Protein AF-A0A8T0F788-F1 (afdb_monomer)

Radius of gyration: 128.34 Å; Cα contacts (8 Å, |Δi|>4): 6; chains: 1; bounding box: 224×83×345 Å

Structure (mmCIF, N/CA/C/O backbone):
data_AF-A0A8T0F788-F1
#
_entry.id   AF-A0A8T0F788-F1
#
loop_
_atom_site.group_PDB
_atom_site.id
_atom_site.type_symbol
_atom_site.label_atom_id
_atom_site.label_alt_id
_atom_site.label_comp_id
_atom_site.label_asym_id
_atom_site.label_entity_id
_atom_site.label_seq_id
_atom_site.pdbx_PDB_ins_code
_atom_site.Cartn_x
_atom_site.Cartn_y
_atom_site.Cartn_z
_atom_site.occupancy
_atom_site.B_iso_or_equiv
_atom_site.auth_seq_id
_atom_site.auth_comp_id
_atom_site.auth_asym_id
_atom_site.auth_atom_id
_atom_site.pdbx_PDB_model_num
ATOM 1 N N . MET A 1 1 ? -47.401 -33.635 108.630 1.00 42.72 1 MET A N 1
ATOM 2 C CA . MET A 1 1 ? -46.788 -32.942 109.783 1.00 42.72 1 MET A CA 1
ATOM 3 C C . MET A 1 1 ? -47.812 -31.931 110.278 1.00 42.72 1 MET A C 1
ATOM 5 O O . MET A 1 1 ? -47.914 -30.860 109.706 1.00 42.72 1 MET A O 1
ATOM 9 N N . ASP A 1 2 ? -48.748 -32.260 111.167 1.00 36.56 2 ASP A N 1
ATOM 10 C CA . ASP A 1 2 ? -48.674 -33.108 112.374 1.00 36.56 2 ASP A CA 1
ATOM 11 C C . ASP A 1 2 ? -47.688 -32.545 113.410 1.00 36.56 2 ASP A C 1
ATOM 13 O O . ASP A 1 2 ? -46.562 -32.213 113.065 1.00 36.56 2 ASP A O 1
ATOM 17 N N . SER A 1 3 ? -48.042 -32.432 114.694 1.00 38.84 3 SER A N 1
ATOM 18 C CA . SER A 1 3 ? -49.010 -33.282 115.409 1.00 38.84 3 SER A CA 1
ATOM 19 C C . SER A 1 3 ? -49.967 -32.525 116.334 1.00 38.84 3 SER A C 1
ATOM 21 O O . SER A 1 3 ? -49.563 -31.645 117.089 1.00 38.84 3 SER A O 1
ATOM 23 N N . LYS A 1 4 ? -51.224 -32.984 116.397 1.00 41.72 4 LYS A N 1
ATOM 24 C CA . LYS A 1 4 ? -52.113 -32.717 117.542 1.00 41.72 4 LYS A CA 1
ATOM 25 C C . LYS A 1 4 ? -51.567 -33.441 118.783 1.00 41.72 4 LYS A C 1
ATOM 27 O O . LYS A 1 4 ? -51.295 -34.637 118.711 1.00 41.72 4 LYS A O 1
ATOM 32 N N . LYS A 1 5 ? -51.529 -32.779 119.943 1.00 39.94 5 LYS A N 1
ATOM 33 C CA . LYS A 1 5 ? -51.585 -33.454 121.256 1.00 39.94 5 LYS A CA 1
ATOM 34 C C . LYS A 1 5 ? -52.860 -33.036 121.985 1.00 39.94 5 LYS A C 1
ATOM 36 O O . LYS A 1 5 ? -53.335 -31.916 121.832 1.00 39.94 5 LYS A O 1
ATOM 41 N N . LYS A 1 6 ? -53.469 -33.989 122.689 1.00 36.31 6 LYS A N 1
ATOM 42 C CA . LYS A 1 6 ? -54.857 -33.942 123.168 1.00 36.31 6 LYS A CA 1
ATOM 43 C C . LYS A 1 6 ? -54.901 -34.500 124.594 1.00 36.31 6 LYS A C 1
ATOM 45 O O .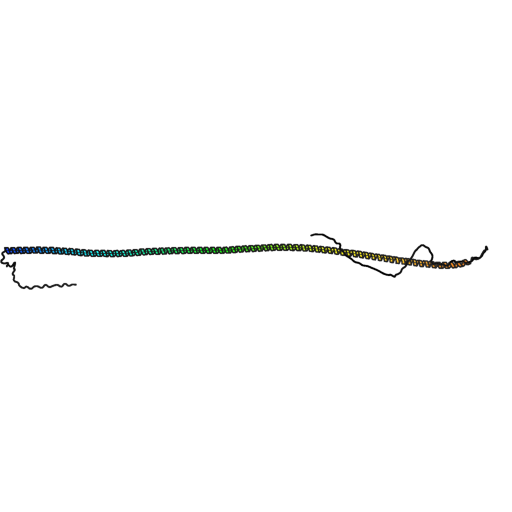 LYS A 1 6 ? -54.160 -35.437 124.869 1.00 36.31 6 LYS A O 1
ATOM 50 N N . GLN A 1 7 ? -55.845 -34.013 125.409 1.00 31.70 7 GLN A N 1
ATOM 51 C CA . GLN A 1 7 ? -56.220 -34.559 126.732 1.00 31.70 7 GLN A CA 1
ATOM 52 C C . GLN A 1 7 ? -55.155 -34.430 127.857 1.00 31.70 7 GLN A C 1
ATOM 54 O O . GLN A 1 7 ? -53.997 -34.141 127.562 1.00 31.70 7 GLN A O 1
ATOM 59 N N . PRO A 1 8 ? -55.519 -34.640 129.148 1.00 40.44 8 PRO A N 1
ATOM 60 C CA . PRO A 1 8 ? -56.847 -34.968 129.691 1.00 40.44 8 PRO A CA 1
ATOM 61 C C . PRO A 1 8 ? -57.422 -33.951 130.697 1.00 40.44 8 PRO A C 1
ATOM 63 O O . PRO A 1 8 ? -56.702 -33.248 131.402 1.00 40.44 8 PRO A O 1
ATOM 66 N N . ALA A 1 9 ? -58.750 -33.956 130.841 1.00 38.97 9 ALA A N 1
ATOM 67 C CA . ALA A 1 9 ? -59.428 -33.297 131.955 1.00 38.97 9 ALA A CA 1
ATOM 68 C C . ALA A 1 9 ? -59.235 -34.096 133.261 1.00 38.97 9 ALA A C 1
ATOM 70 O O . ALA A 1 9 ? -59.420 -35.315 133.278 1.00 38.97 9 ALA A O 1
ATOM 71 N N . LYS A 1 10 ? -58.917 -33.417 134.372 1.00 35.69 10 LYS A N 1
ATOM 72 C CA . LYS A 1 10 ? -58.905 -34.017 135.718 1.00 35.69 10 LYS A CA 1
ATOM 73 C C . LYS A 1 10 ? -60.220 -33.731 136.444 1.00 35.69 10 LYS A C 1
ATOM 75 O O . LYS A 1 10 ? -60.640 -32.584 136.551 1.00 35.69 10 LYS A O 1
ATOM 80 N N . LYS A 1 11 ? -60.848 -34.782 136.980 1.00 32.03 11 LYS A N 1
ATOM 81 C CA . LYS A 1 11 ? -62.036 -34.681 137.842 1.00 32.03 11 LYS A CA 1
ATOM 82 C C . LYS A 1 11 ? -61.656 -34.003 139.165 1.00 32.03 11 LYS A C 1
ATOM 84 O O . LYS A 1 11 ? -60.719 -34.454 139.820 1.00 32.03 11 LYS A O 1
ATOM 89 N N . MET A 1 12 ? -62.399 -32.979 139.587 1.00 33.56 12 MET A N 1
ATOM 90 C CA . MET A 1 12 ? -62.291 -32.456 140.954 1.00 33.56 12 MET A CA 1
ATOM 91 C C . MET A 1 12 ? -62.972 -33.408 141.945 1.00 33.56 12 MET A C 1
ATOM 93 O O . MET A 1 12 ? -64.060 -33.922 141.685 1.00 33.56 12 MET A O 1
ATOM 97 N N . GLY A 1 13 ? -62.326 -33.649 143.087 1.00 34.75 13 GLY A N 1
ATOM 98 C CA . GLY A 1 13 ? -62.898 -34.434 144.180 1.00 34.75 13 GLY A CA 1
ATOM 99 C C . GLY A 1 13 ? -63.884 -33.612 145.010 1.00 34.75 13 GLY A C 1
ATOM 100 O O . GLY A 1 13 ? -63.637 -32.440 145.290 1.00 34.75 13 GLY A O 1
ATOM 101 N N . LYS A 1 14 ? -64.985 -34.234 145.448 1.00 34.41 14 LYS A N 1
ATOM 102 C CA . LYS A 1 14 ? -65.925 -33.618 146.394 1.00 34.41 14 LYS A CA 1
ATOM 103 C C . LYS A 1 14 ? -65.222 -33.343 147.732 1.00 34.41 14 LYS A C 1
ATOM 105 O O . LYS A 1 14 ? -64.762 -34.281 148.379 1.00 34.41 14 LYS A O 1
ATOM 110 N N . 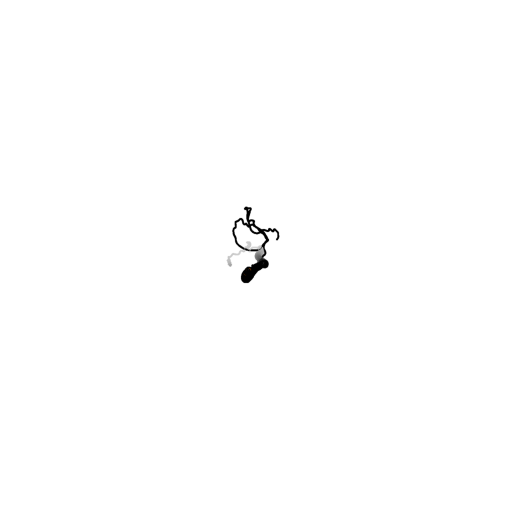LYS A 1 15 ? -65.239 -32.092 148.193 1.00 36.00 15 LYS A N 1
ATOM 111 C CA . LYS A 1 15 ? -65.207 -31.758 149.626 1.00 36.00 15 LYS A CA 1
ATOM 112 C C . LYS A 1 15 ? -66.533 -31.101 149.995 1.00 36.00 15 LYS A C 1
ATOM 114 O O . LYS A 1 15 ? -67.113 -30.382 149.189 1.00 36.00 15 LYS A O 1
ATOM 119 N N . GLN A 1 16 ? -67.040 -31.425 151.178 1.00 38.53 16 GLN A N 1
ATOM 120 C CA . GLN A 1 16 ? -68.354 -30.982 151.633 1.00 38.53 16 GLN A CA 1
ATOM 121 C C . GLN A 1 16 ? -68.307 -29.507 152.042 1.00 38.53 16 GLN A C 1
ATOM 123 O O . GLN A 1 16 ? -67.478 -29.125 152.864 1.00 38.53 16 GLN A O 1
ATOM 128 N N . PHE A 1 17 ? -69.249 -28.716 151.536 1.00 31.14 17 PHE A N 1
ATOM 129 C CA . PHE A 1 17 ? -69.695 -27.482 152.176 1.00 31.14 17 PHE A CA 1
ATOM 130 C C . PHE A 1 17 ? -71.167 -27.659 152.554 1.00 31.14 17 PHE A C 1
ATOM 132 O O . PHE A 1 17 ? -71.929 -28.268 151.803 1.00 31.14 17 PHE A O 1
ATOM 139 N N . LYS A 1 18 ? -71.555 -27.186 153.742 1.00 35.34 18 LYS A N 1
ATOM 140 C CA . LYS A 1 18 ? -72.961 -27.174 154.171 1.00 35.34 18 LYS A CA 1
ATOM 141 C C . LYS A 1 18 ? -73.648 -25.946 153.568 1.00 35.34 18 LYS A C 1
ATOM 143 O O . LYS A 1 18 ? -73.041 -24.880 153.517 1.00 35.34 18 LYS A O 1
ATOM 148 N N . ASN A 1 19 ? -74.890 -26.109 153.117 1.00 38.75 19 ASN A N 1
ATOM 149 C CA . ASN A 1 19 ? -75.666 -25.039 152.490 1.00 38.75 19 ASN A CA 1
ATOM 150 C C . ASN A 1 19 ? -75.908 -23.869 153.450 1.00 38.75 19 ASN A C 1
ATOM 152 O O . ASN A 1 19 ? -76.435 -24.092 154.535 1.00 38.75 19 ASN A O 1
ATOM 156 N N . TYR A 1 20 ? -75.680 -22.648 152.965 1.00 34.44 20 TYR A N 1
ATOM 157 C CA . TYR A 1 20 ? -76.459 -21.465 153.336 1.00 34.44 20 TYR A CA 1
ATOM 158 C C . TYR A 1 20 ? -76.654 -20.613 152.078 1.00 34.44 20 TYR A C 1
ATOM 160 O O . TYR A 1 20 ? -75.728 -19.942 151.626 1.00 34.44 20 TYR A O 1
ATOM 168 N N . THR A 1 21 ? -77.845 -20.674 151.480 1.00 40.53 21 THR A N 1
ATOM 169 C CA . THR A 1 21 ? -78.196 -19.853 150.312 1.00 40.53 21 THR A CA 1
ATOM 170 C C . THR A 1 21 ? -78.549 -18.446 150.787 1.00 40.53 21 THR A C 1
ATOM 172 O O . THR A 1 21 ? -79.708 -18.149 151.064 1.00 40.53 21 THR A O 1
ATOM 175 N N . LEU A 1 22 ? -77.534 -17.597 150.941 1.00 39.88 22 LEU A N 1
ATOM 176 C CA . LEU A 1 22 ? -77.705 -16.194 151.313 1.00 39.88 22 LEU A CA 1
ATOM 177 C C . LEU A 1 22 ? -78.134 -15.382 150.087 1.00 39.88 22 LEU A C 1
ATOM 179 O O . LEU A 1 22 ? -77.341 -15.183 149.169 1.00 39.88 22 LEU A O 1
ATOM 183 N N . LEU A 1 23 ? -79.376 -14.896 150.094 1.00 44.78 23 LEU A N 1
ATOM 184 C CA . LEU A 1 23 ? -79.902 -13.961 149.101 1.00 44.78 23 LEU A CA 1
ATOM 185 C C . LEU A 1 23 ? -80.025 -12.587 149.775 1.00 44.78 23 LEU A C 1
ATOM 187 O O . LEU A 1 23 ? -80.725 -12.457 150.774 1.00 44.78 23 LEU A O 1
ATOM 191 N N . ASN A 1 24 ? -79.272 -11.592 149.297 1.00 49.47 24 ASN A N 1
ATOM 192 C CA . ASN A 1 24 ? -79.175 -10.245 149.889 1.00 49.47 24 ASN A CA 1
ATOM 193 C C . ASN A 1 24 ? -78.969 -10.201 151.424 1.00 49.47 24 ASN A C 1
ATOM 195 O O . ASN A 1 24 ? -79.393 -9.266 152.096 1.00 49.47 24 ASN A O 1
ATOM 199 N N . GLY A 1 25 ? -78.280 -11.202 151.986 1.00 52.22 25 GLY A N 1
ATOM 200 C CA . GLY A 1 25 ? -77.885 -11.234 153.400 1.00 52.22 25 GLY A CA 1
ATOM 201 C C . GLY A 1 25 ? -78.971 -11.655 154.400 1.00 52.22 25 GLY A C 1
ATOM 202 O O . GLY A 1 25 ? -78.683 -11.684 155.594 1.00 52.22 25 GLY A O 1
ATOM 203 N N . VAL A 1 26 ? -80.174 -12.025 153.947 1.00 52.00 26 VAL A N 1
ATOM 204 C CA . VAL A 1 26 ? -81.301 -12.437 154.808 1.00 52.00 26 VAL A CA 1
ATOM 205 C C . VAL A 1 26 ? -81.655 -13.913 154.543 1.00 52.00 26 VAL A C 1
ATOM 207 O O . VAL A 1 26 ? -81.633 -14.345 153.386 1.00 52.00 26 VAL A O 1
ATOM 210 N N . PRO A 1 27 ? -81.953 -14.734 155.572 1.00 46.09 27 PRO A N 1
ATOM 211 C CA . PRO A 1 27 ? -82.424 -16.101 155.365 1.00 46.09 27 PRO A CA 1
ATOM 212 C C . PRO A 1 27 ? -83.831 -16.128 154.747 1.00 46.09 27 PRO A C 1
ATOM 214 O O . PRO A 1 27 ? -84.732 -15.397 155.149 1.00 46.09 27 PRO A O 1
ATOM 217 N N . ILE A 1 28 ? -84.028 -17.031 153.784 1.00 51.12 28 ILE A N 1
ATOM 218 C CA . ILE A 1 28 ? -85.252 -17.158 152.966 1.00 51.12 28 ILE A CA 1
ATOM 219 C C . ILE A 1 28 ? -86.514 -17.508 153.793 1.00 51.12 28 ILE A C 1
ATOM 221 O O . ILE A 1 28 ? -87.628 -17.363 153.302 1.00 51.12 28 ILE A O 1
ATOM 225 N N . THR A 1 29 ? -86.362 -17.949 155.044 1.00 51.59 29 THR A N 1
ATOM 226 C CA . THR A 1 29 ? -87.452 -18.407 155.924 1.00 51.59 29 THR A CA 1
ATOM 227 C C . THR A 1 29 ? -88.337 -17.304 156.501 1.00 51.59 29 THR A C 1
ATOM 229 O O . THR A 1 29 ? -89.481 -17.594 156.839 1.00 51.59 29 THR A O 1
ATOM 232 N N . ASP A 1 30 ? -87.841 -16.068 156.600 1.00 50.84 30 ASP A N 1
ATOM 233 C CA . ASP A 1 30 ? -88.473 -15.004 157.403 1.00 50.84 30 ASP A CA 1
ATOM 234 C C . ASP A 1 30 ? -88.851 -13.756 156.576 1.00 50.84 30 ASP A C 1
ATOM 236 O O . ASP A 1 30 ? -89.274 -12.731 157.112 1.00 50.84 30 ASP A O 1
ATOM 240 N N . MET A 1 31 ? -88.724 -13.842 155.249 1.00 46.97 31 MET A N 1
ATOM 241 C CA . MET A 1 31 ? -89.121 -12.794 154.304 1.00 46.97 31 MET A CA 1
ATOM 242 C C . MET A 1 31 ? -90.644 -12.820 154.067 1.00 46.97 31 MET A C 1
ATOM 244 O O . MET A 1 31 ? -91.169 -13.857 153.648 1.00 46.97 31 MET A O 1
ATOM 248 N N . PRO A 1 32 ? -91.382 -11.706 154.248 1.00 59.56 32 PRO A N 1
ATOM 249 C CA . PRO A 1 32 ? -92.797 -11.655 153.900 1.00 59.56 32 PRO A CA 1
ATOM 250 C C . PRO A 1 32 ? -92.984 -11.820 152.385 1.00 59.56 32 PRO A C 1
ATOM 252 O O . PRO A 1 32 ? -92.194 -11.311 151.586 1.00 59.56 32 PRO A O 1
ATOM 255 N N . LYS A 1 33 ? -94.061 -12.514 151.994 1.00 62.62 33 LYS A N 1
ATOM 256 C CA . LYS A 1 33 ? -94.345 -12.942 150.610 1.00 62.62 33 LYS A CA 1
ATOM 257 C C . LYS A 1 33 ? -94.148 -11.828 149.573 1.00 62.62 33 LYS A C 1
ATOM 259 O O . LYS A 1 33 ? -93.489 -12.050 148.567 1.00 62.62 33 LYS A O 1
ATOM 264 N N . GLU A 1 34 ? -94.626 -10.625 149.871 1.00 62.38 34 GLU A N 1
ATOM 265 C CA . GLU A 1 34 ? -94.539 -9.439 149.010 1.00 62.38 34 GLU A CA 1
ATOM 266 C C . GLU A 1 34 ? -93.097 -8.934 148.785 1.00 62.38 34 GLU A C 1
ATOM 268 O O . GLU A 1 34 ? -92.764 -8.474 147.695 1.00 62.38 34 GLU A O 1
ATOM 273 N N . GLN A 1 35 ? -92.197 -9.060 149.768 1.00 64.19 35 GLN A N 1
ATOM 274 C CA . GLN A 1 35 ? -90.775 -8.727 149.586 1.00 64.19 35 GLN A CA 1
ATOM 275 C C . GLN A 1 35 ? -90.040 -9.811 148.790 1.00 64.19 35 GLN A C 1
ATOM 277 O O . GLN A 1 35 ? -89.158 -9.499 147.989 1.00 64.19 35 GLN A O 1
ATOM 282 N N . LEU A 1 36 ? -90.438 -11.077 148.958 1.00 64.69 36 LEU A N 1
ATOM 283 C CA . LEU A 1 36 ? -89.939 -12.180 148.138 1.00 64.69 36 LEU A CA 1
ATOM 284 C C . LEU A 1 36 ? -90.400 -12.041 146.675 1.00 64.69 36 LEU A C 1
ATOM 286 O O . LEU A 1 36 ? -89.609 -12.250 145.761 1.00 64.69 36 LEU A O 1
ATOM 290 N N . GLU A 1 37 ? -91.649 -11.620 146.455 1.00 72.25 37 GLU A N 1
ATOM 291 C CA . GLU A 1 37 ? -92.226 -11.341 145.134 1.00 72.25 37 GLU A CA 1
ATOM 292 C C . GLU A 1 37 ? -91.569 -10.129 144.461 1.00 72.25 37 GLU A C 1
ATOM 294 O O . GLU A 1 37 ? -91.222 -10.213 143.286 1.00 72.25 37 GLU A O 1
ATOM 299 N N . ASN A 1 38 ? -91.292 -9.045 145.194 1.00 75.38 38 ASN A N 1
ATOM 300 C CA . ASN A 1 38 ? -90.545 -7.904 144.653 1.00 75.38 38 ASN A CA 1
ATOM 301 C C . ASN A 1 38 ? -89.093 -8.264 144.288 1.00 75.38 38 ASN A C 1
ATOM 303 O O . ASN A 1 38 ? -88.616 -7.857 143.228 1.00 75.38 38 ASN A O 1
ATOM 307 N N . HIS A 1 39 ? -88.390 -9.067 145.098 1.00 69.81 39 HIS A N 1
ATOM 308 C CA . HIS A 1 39 ? -87.059 -9.555 144.716 1.00 69.81 39 HIS A CA 1
ATOM 309 C C . HIS A 1 39 ? -87.099 -10.558 143.558 1.00 69.81 39 HIS A C 1
ATOM 311 O O . HIS A 1 39 ? -86.207 -10.529 142.714 1.00 69.81 39 HIS A O 1
ATOM 317 N N . PHE A 1 40 ? -88.135 -11.394 143.458 1.00 77.00 40 PHE A N 1
ATOM 318 C CA . PHE A 1 40 ? -88.359 -12.231 142.279 1.00 77.00 40 PHE A CA 1
ATOM 319 C C . PHE A 1 40 ? -88.577 -11.374 141.022 1.00 77.00 40 PHE A C 1
ATOM 321 O O . PHE A 1 40 ? -87.962 -11.647 139.995 1.00 77.00 40 PHE A O 1
ATOM 328 N N . LEU A 1 41 ? -89.363 -10.295 141.115 1.00 81.56 41 LEU A N 1
ATOM 329 C CA . LEU A 1 41 ? -89.599 -9.362 140.009 1.00 81.56 41 LEU A CA 1
ATOM 330 C C . LEU A 1 41 ? -88.309 -8.649 139.571 1.00 81.56 41 LEU A C 1
ATOM 332 O O . LEU A 1 41 ? -88.034 -8.562 138.378 1.00 81.56 41 LEU A O 1
ATOM 336 N N . GLN A 1 42 ? -87.490 -8.190 140.523 1.00 79.56 42 GLN A N 1
ATOM 337 C CA . GLN A 1 42 ? -86.182 -7.586 140.244 1.00 79.56 42 GLN A CA 1
ATOM 338 C C . GLN A 1 42 ? -85.215 -8.585 139.599 1.00 79.56 42 GLN A C 1
ATOM 340 O O . GLN A 1 42 ? -84.557 -8.251 138.619 1.00 79.56 42 GLN A O 1
ATOM 345 N N . LEU A 1 43 ? -85.145 -9.821 140.102 1.00 80.12 43 LEU A N 1
ATOM 346 C CA . LEU A 1 43 ? -84.326 -10.875 139.497 1.00 80.12 43 LEU A CA 1
ATOM 347 C C . LEU A 1 43 ? -84.821 -11.239 138.092 1.00 80.12 43 LEU A C 1
ATOM 349 O O . LEU A 1 43 ? -84.003 -11.459 137.205 1.00 80.12 43 LEU A O 1
ATOM 353 N N . GLN A 1 44 ? -86.135 -11.245 137.857 1.00 83.25 44 GLN A N 1
ATOM 354 C CA . GLN A 1 44 ? -86.711 -11.448 136.530 1.00 83.25 44 GLN A CA 1
ATOM 355 C C . GLN A 1 44 ? -86.363 -10.288 135.582 1.00 83.25 44 GLN A C 1
ATOM 357 O O . GLN A 1 44 ? -85.948 -10.539 134.455 1.00 83.25 44 GLN A O 1
ATOM 362 N N . GLN A 1 45 ? -86.452 -9.036 136.041 1.00 84.06 45 GLN A N 1
ATOM 363 C CA . GLN A 1 45 ? -86.035 -7.856 135.273 1.00 84.06 45 GLN A CA 1
ATOM 364 C C . GLN A 1 45 ? -84.539 -7.882 134.940 1.00 84.06 45 GLN A C 1
ATOM 366 O O . GLN A 1 45 ? -84.178 -7.621 133.799 1.00 84.06 45 GLN A O 1
ATOM 371 N N . VAL A 1 46 ? -83.671 -8.258 135.886 1.00 85.31 46 VAL A N 1
ATOM 372 C CA . VAL A 1 46 ? -82.229 -8.427 135.631 1.00 85.31 46 VAL A CA 1
ATOM 373 C C . VAL A 1 46 ? -81.974 -9.568 134.640 1.00 85.31 46 VAL A C 1
ATOM 375 O O . VAL A 1 46 ? -81.177 -9.403 133.725 1.00 85.31 46 VAL A O 1
ATOM 378 N N . VAL A 1 47 ? -82.679 -10.700 134.749 1.00 86.88 47 VAL A N 1
ATOM 379 C CA . VAL A 1 47 ? -82.532 -11.830 133.812 1.00 86.88 47 VAL A CA 1
ATOM 380 C C . VAL A 1 47 ? -82.986 -11.477 132.393 1.00 86.88 47 VAL A C 1
ATOM 382 O O . VAL A 1 47 ? -82.318 -11.888 131.441 1.00 86.88 47 VAL A O 1
ATOM 385 N N . GLU A 1 48 ? -84.081 -10.728 132.222 1.00 86.12 48 GLU A N 1
ATOM 386 C CA . GLU A 1 48 ? -84.493 -10.247 130.897 1.00 86.12 48 GLU A CA 1
ATOM 387 C C . GLU A 1 48 ? -83.571 -9.131 130.381 1.00 86.12 48 GLU A C 1
ATOM 389 O O . GLU A 1 48 ? -83.171 -9.188 129.223 1.00 86.12 48 GLU A O 1
ATOM 394 N N . HIS A 1 49 ? -83.106 -8.204 131.224 1.00 87.50 49 HIS A N 1
ATOM 395 C CA . HIS A 1 49 ? -82.131 -7.188 130.814 1.00 87.50 49 HIS A CA 1
ATOM 396 C C . HIS A 1 49 ? -80.799 -7.817 130.367 1.00 87.50 49 HIS A C 1
ATOM 398 O O . HIS A 1 49 ? -80.307 -7.522 129.282 1.00 87.50 49 HIS A O 1
ATOM 404 N N . GLU A 1 50 ? -80.264 -8.792 131.109 1.00 84.88 50 GLU A N 1
ATOM 405 C CA . GLU A 1 50 ? -79.102 -9.566 130.660 1.00 84.88 50 GLU A CA 1
ATOM 406 C C . GLU A 1 50 ? -79.391 -10.370 129.371 1.00 84.88 50 GLU A C 1
ATOM 408 O O . GLU A 1 50 ? -78.469 -10.713 128.629 1.00 84.88 50 GLU A O 1
ATOM 413 N N . ARG A 1 51 ? -80.643 -10.776 129.101 1.00 87.88 51 ARG A N 1
ATOM 414 C CA . ARG A 1 51 ? -81.011 -11.425 127.824 1.00 87.88 51 ARG A CA 1
ATOM 415 C C . ARG A 1 51 ? -81.014 -10.419 126.680 1.00 87.88 51 ARG A C 1
ATOM 417 O O . ARG A 1 51 ? -80.504 -10.759 125.617 1.00 87.88 51 ARG A O 1
ATOM 424 N N . GLU A 1 52 ? -81.528 -9.213 126.899 1.00 88.88 52 GLU A N 1
ATOM 425 C CA . GLU A 1 52 ? -81.466 -8.100 125.950 1.00 88.88 52 GLU A CA 1
ATOM 426 C C . GLU A 1 52 ? -80.012 -7.715 125.654 1.00 88.88 52 GLU A C 1
ATOM 428 O O . GLU A 1 52 ? -79.632 -7.675 124.486 1.00 88.88 52 GLU A O 1
ATOM 433 N N . GLU A 1 53 ? -79.164 -7.555 126.676 1.00 87.56 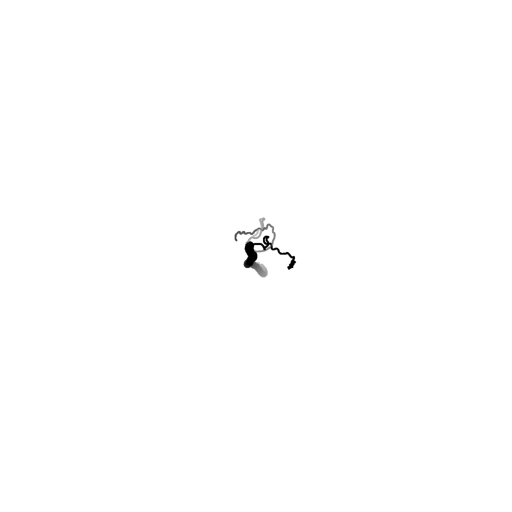53 GLU A N 1
ATOM 434 C CA . GLU A 1 53 ? -77.727 -7.305 126.504 1.00 87.56 53 GLU A CA 1
ATOM 435 C C . GLU A 1 53 ? -77.029 -8.450 125.759 1.00 87.56 53 GLU A C 1
ATOM 437 O O . GLU A 1 53 ? -76.308 -8.210 124.792 1.00 87.56 53 GLU A O 1
ATOM 442 N N . ARG A 1 54 ? -77.263 -9.716 126.142 1.00 89.94 54 ARG A N 1
ATOM 443 C CA . ARG A 1 54 ? -76.697 -10.873 125.422 1.00 89.94 54 ARG A CA 1
ATOM 444 C C . ARG A 1 54 ? -77.148 -10.925 123.964 1.00 89.94 54 ARG A C 1
ATOM 446 O O . ARG A 1 54 ? -76.339 -11.281 123.114 1.00 89.94 54 ARG A O 1
ATOM 453 N N . ASN A 1 55 ? -78.400 -10.575 123.671 1.00 92.56 55 ASN A N 1
ATOM 454 C CA . ASN A 1 55 ? -78.932 -10.503 122.311 1.00 92.56 55 ASN A CA 1
ATOM 455 C C . ASN A 1 55 ? -78.282 -9.347 121.529 1.00 92.56 55 ASN A C 1
ATOM 457 O O . ASN A 1 55 ? -77.784 -9.554 120.428 1.00 92.56 55 ASN A O 1
ATOM 461 N N . TYR A 1 56 ? -78.169 -8.163 122.132 1.00 93.75 56 TYR A N 1
ATOM 462 C CA . TYR A 1 56 ? -77.483 -7.007 121.554 1.00 93.75 56 TYR A CA 1
ATOM 463 C C . TYR A 1 56 ? -76.006 -7.304 121.234 1.00 93.75 56 TYR A C 1
ATOM 465 O O . TYR A 1 56 ? -75.562 -7.105 120.104 1.00 93.75 56 TYR A O 1
ATOM 473 N N . TYR A 1 57 ? -75.254 -7.877 122.179 1.00 91.88 57 TYR A N 1
ATOM 474 C CA . TYR A 1 57 ? -73.860 -8.287 121.965 1.00 91.88 57 TYR A CA 1
ATOM 475 C C . TYR A 1 57 ? -73.707 -9.490 121.020 1.00 91.88 57 TYR A C 1
ATOM 477 O O . TYR A 1 57 ? -72.627 -9.692 120.463 1.00 91.88 57 TYR A O 1
ATOM 485 N N . GLN A 1 58 ? -74.750 -10.301 120.824 1.00 92.94 58 GLN A N 1
ATOM 486 C CA . GLN A 1 58 ? -74.784 -11.339 119.792 1.00 92.94 58 GLN A CA 1
ATOM 487 C C . GLN A 1 58 ? -74.973 -10.701 118.407 1.00 92.94 58 GLN A C 1
ATOM 489 O O . GLN A 1 58 ? -74.151 -10.937 117.528 1.00 92.94 58 GLN A O 1
ATOM 494 N N . LEU A 1 59 ? -75.961 -9.815 118.245 1.00 93.88 59 LEU A N 1
ATOM 495 C CA . LEU A 1 59 ? -76.223 -9.084 117.000 1.00 93.88 59 LEU A CA 1
ATOM 496 C C . LEU A 1 59 ? -75.033 -8.219 116.567 1.00 93.88 59 LEU A C 1
ATOM 498 O O . LEU A 1 59 ? -74.642 -8.274 115.404 1.00 93.88 59 LEU A O 1
ATOM 502 N N . GLU A 1 60 ? -74.408 -7.466 117.479 1.00 94.12 60 GLU A N 1
ATOM 503 C CA . GLU A 1 60 ? -73.211 -6.683 117.147 1.00 94.12 60 GLU A CA 1
ATOM 504 C C . GLU A 1 60 ? -72.005 -7.578 116.815 1.00 94.12 60 GLU A C 1
ATOM 506 O O . GLU A 1 60 ? -71.240 -7.239 115.913 1.00 94.12 60 GLU A O 1
ATOM 511 N N . ARG A 1 61 ? -71.849 -8.755 117.447 1.00 94.44 61 ARG A N 1
ATOM 512 C CA . ARG A 1 61 ? -70.809 -9.721 117.047 1.00 94.44 61 ARG A CA 1
ATOM 513 C C . ARG A 1 61 ? -71.061 -10.260 115.644 1.00 94.44 61 ARG A C 1
ATOM 515 O O . ARG A 1 61 ? -70.137 -10.275 114.842 1.00 94.44 61 ARG A O 1
ATOM 522 N N . ASP A 1 62 ? -72.284 -10.682 115.345 1.00 94.81 62 ASP A N 1
ATOM 523 C CA . ASP A 1 62 ? -72.621 -11.305 114.062 1.00 94.81 62 ASP A CA 1
ATOM 524 C C . ASP A 1 62 ? -72.572 -10.275 112.915 1.00 94.81 62 ASP A C 1
ATOM 526 O O . ASP A 1 62 ? -72.143 -10.585 111.807 1.00 94.81 62 ASP A O 1
ATOM 530 N N . LYS A 1 63 ? -72.889 -9.009 113.208 1.00 95.62 63 LYS A N 1
ATOM 531 C CA . LYS A 1 63 ? -72.678 -7.840 112.340 1.00 95.62 63 LYS A CA 1
ATOM 532 C C . LYS A 1 63 ? -71.191 -7.542 112.102 1.00 95.62 63 LYS A C 1
ATOM 534 O O . LYS A 1 63 ? -70.803 -7.304 110.962 1.00 95.62 63 LYS A O 1
ATOM 539 N N . ILE A 1 64 ? -70.347 -7.582 113.139 1.00 95.62 64 ILE A N 1
ATOM 540 C CA . ILE A 1 64 ? -68.884 -7.448 113.001 1.00 95.62 64 ILE A CA 1
ATOM 541 C C . ILE A 1 64 ? -68.303 -8.624 112.201 1.00 95.62 64 ILE A C 1
ATOM 543 O O . ILE A 1 64 ? -67.454 -8.404 111.340 1.00 95.62 64 ILE A O 1
ATOM 547 N N . GLN A 1 65 ? -68.786 -9.847 112.432 1.00 95.50 65 GLN A N 1
ATOM 548 C CA . GLN A 1 65 ? -68.397 -11.042 111.683 1.00 95.50 65 GLN A CA 1
ATOM 549 C C . GLN A 1 65 ? -68.773 -10.905 110.203 1.00 95.50 65 GLN A C 1
ATOM 551 O O . GLN A 1 65 ? -67.915 -11.098 109.349 1.00 95.50 65 GLN A O 1
ATOM 556 N N . LEU A 1 66 ? -70.004 -10.481 109.893 1.00 96.62 66 LEU A N 1
ATOM 557 C CA . LEU A 1 66 ? -70.450 -10.226 108.521 1.00 96.62 66 LEU A CA 1
ATOM 558 C C . LEU A 1 66 ? -69.616 -9.130 107.841 1.00 96.62 66 LEU A C 1
ATOM 560 O O . LEU A 1 66 ? -69.198 -9.302 106.699 1.00 96.62 66 LEU A O 1
ATOM 564 N N . PHE A 1 67 ? -69.323 -8.021 108.532 1.00 97.00 67 PHE A N 1
ATOM 565 C CA . PHE A 1 67 ? -68.425 -6.994 107.996 1.00 97.00 67 PHE A CA 1
ATOM 566 C C . PHE A 1 67 ? -67.011 -7.533 107.754 1.00 97.00 67 PHE A C 1
ATOM 568 O O . PHE A 1 67 ? -66.413 -7.196 106.733 1.00 97.00 67 PHE A O 1
ATOM 575 N N . TRP A 1 68 ? -66.475 -8.373 108.643 1.00 96.88 68 TRP A N 1
ATOM 576 C CA . TRP A 1 68 ? -65.168 -9.000 108.454 1.00 96.88 68 TRP A CA 1
ATOM 577 C C . TRP A 1 68 ? -65.164 -9.969 107.265 1.00 96.88 68 TRP A C 1
ATOM 579 O O . TRP A 1 68 ? -64.270 -9.878 106.430 1.00 96.88 68 TRP A O 1
ATOM 589 N N . GLU A 1 69 ? -66.174 -10.831 107.133 1.00 97.00 69 GLU A N 1
ATOM 590 C CA . GLU A 1 69 ? -66.308 -11.779 106.018 1.00 97.00 69 GLU A CA 1
ATOM 591 C C . GLU A 1 69 ? -66.456 -11.055 104.674 1.00 97.00 69 GLU A C 1
ATOM 593 O O . GLU A 1 69 ? -65.715 -11.353 103.739 1.00 97.00 69 GLU A O 1
ATOM 598 N N . VAL A 1 70 ? -67.329 -10.045 104.591 1.00 97.19 70 VAL A N 1
ATOM 599 C CA . VAL A 1 70 ? -67.518 -9.236 103.375 1.00 97.19 70 VAL A CA 1
ATOM 600 C C . VAL A 1 70 ? -66.259 -8.438 103.030 1.00 97.19 70 VAL A C 1
ATOM 602 O O . VAL A 1 70 ? -65.851 -8.423 101.872 1.00 97.19 70 VAL A O 1
ATOM 605 N N . THR A 1 71 ? -65.599 -7.807 104.008 1.00 96.00 71 THR A N 1
ATOM 606 C CA . THR A 1 71 ? -64.362 -7.043 103.753 1.00 96.00 71 THR A CA 1
ATOM 607 C C . THR A 1 71 ? -63.215 -7.970 103.343 1.00 96.00 71 THR A C 1
ATOM 609 O O . THR A 1 71 ? -62.444 -7.630 102.447 1.00 96.00 71 THR A O 1
ATOM 612 N N . LYS A 1 72 ? -63.119 -9.164 103.944 1.00 97.19 72 LYS A N 1
ATOM 613 C CA . LYS A 1 72 ? -62.149 -10.198 103.565 1.00 97.19 72 LYS A CA 1
ATOM 614 C C . LYS A 1 72 ? -62.399 -10.690 102.140 1.00 97.19 72 LYS A C 1
ATOM 616 O O . LYS A 1 72 ? -61.456 -10.720 101.360 1.00 97.19 72 LYS A O 1
ATOM 621 N N . GLN A 1 73 ? -63.642 -11.018 101.782 1.00 97.38 73 GLN A N 1
ATOM 622 C CA . GLN A 1 73 ? -63.982 -11.434 100.420 1.00 97.38 73 GLN A CA 1
ATOM 623 C C . GLN A 1 73 ? -63.662 -10.322 99.411 1.00 97.38 73 GLN A C 1
ATOM 625 O O . GLN A 1 73 ? -63.032 -10.591 98.397 1.00 97.38 73 GLN A O 1
ATOM 630 N N . GLN A 1 74 ? -64.005 -9.065 99.710 1.00 96.75 74 GLN A N 1
ATOM 631 C CA . GLN A 1 74 ? -63.661 -7.925 98.851 1.00 96.75 74 GLN A CA 1
ATOM 632 C C . GLN A 1 74 ? -62.147 -7.705 98.716 1.00 96.75 74 GLN A C 1
ATOM 634 O O . GLN A 1 74 ? -61.703 -7.216 97.680 1.00 96.75 74 GLN A O 1
ATOM 639 N N . MET A 1 75 ? -61.352 -8.044 99.735 1.00 96.44 75 MET A N 1
ATOM 640 C CA . MET A 1 75 ? -59.889 -8.031 99.654 1.00 96.44 75 MET A CA 1
ATOM 641 C C . MET A 1 75 ? -59.391 -9.161 98.743 1.00 96.44 75 MET A C 1
ATOM 643 O O . MET A 1 75 ? -58.686 -8.887 97.780 1.00 96.44 75 MET A O 1
ATOM 647 N N . GLU A 1 76 ? -59.847 -10.398 98.965 1.00 96.81 76 GLU A N 1
ATOM 648 C CA . GLU A 1 76 ? -59.482 -11.575 98.159 1.00 96.81 76 GLU A CA 1
ATOM 649 C C . GLU A 1 76 ? -59.898 -11.422 96.677 1.00 96.81 76 GLU A C 1
ATOM 651 O O . GLU A 1 76 ? -59.137 -11.779 95.778 1.00 96.81 76 GLU A O 1
ATOM 656 N N . GLU A 1 77 ? -61.055 -10.811 96.398 1.00 96.50 77 GLU A N 1
ATOM 657 C CA . GLU A 1 77 ? -61.499 -10.440 95.046 1.00 96.50 77 GLU A CA 1
ATOM 658 C C . GLU A 1 77 ? -60.594 -9.383 94.395 1.00 96.50 77 GLU A C 1
ATOM 660 O O . GLU A 1 77 ? -60.334 -9.447 93.192 1.00 96.50 77 GLU A O 1
ATOM 665 N N . LYS A 1 78 ? -60.097 -8.404 95.162 1.00 96.25 78 LYS A N 1
ATOM 666 C CA . LYS A 1 78 ? -59.198 -7.361 94.641 1.00 96.25 78 LYS A CA 1
ATOM 667 C C . LYS A 1 78 ? -57.781 -7.876 94.432 1.00 96.25 78 LYS A C 1
ATOM 669 O O . LYS A 1 78 ? -57.189 -7.533 93.415 1.00 96.25 78 LYS A O 1
ATOM 674 N N . ASP A 1 79 ? -57.284 -8.741 95.309 1.00 97.25 79 ASP A N 1
ATOM 675 C CA . ASP A 1 79 ? -55.997 -9.419 95.138 1.00 97.25 79 ASP A CA 1
ATOM 676 C C . ASP A 1 79 ? -56.016 -10.325 93.892 1.00 97.25 79 ASP A C 1
ATOM 678 O O . ASP A 1 79 ? -55.073 -10.312 93.099 1.00 97.25 79 ASP A O 1
ATOM 682 N N . ALA A 1 80 ? -57.119 -11.045 93.650 1.00 96.50 80 ALA A N 1
ATOM 683 C CA . ALA A 1 80 ? -57.307 -11.838 92.432 1.00 96.50 80 ALA A CA 1
ATOM 684 C C . ALA A 1 80 ? -57.410 -10.970 91.160 1.00 96.50 80 ALA A C 1
ATOM 686 O O . ALA A 1 80 ? -56.839 -11.316 90.124 1.00 96.50 80 ALA A O 1
ATOM 687 N N . LEU A 1 81 ? -58.102 -9.824 91.225 1.00 97.12 81 LEU A N 1
ATOM 688 C CA . LEU A 1 81 ? -58.176 -8.869 90.111 1.00 97.12 81 LEU A CA 1
ATOM 689 C C . LEU A 1 81 ? -56.826 -8.201 89.811 1.00 97.12 81 LEU A C 1
ATOM 691 O O . LEU A 1 81 ? -56.535 -7.950 88.642 1.00 97.12 81 LEU A O 1
ATOM 695 N N . LEU A 1 82 ? -56.001 -7.937 90.831 1.00 96.56 82 LEU A N 1
ATOM 696 C CA . LEU A 1 82 ? -54.630 -7.452 90.655 1.00 96.56 82 LEU A CA 1
ATOM 697 C C . LEU A 1 82 ? -53.777 -8.500 89.936 1.00 96.56 82 LEU A C 1
ATOM 699 O O . LEU A 1 82 ? -53.235 -8.193 88.883 1.00 96.56 82 LEU A O 1
ATOM 703 N N . GLN A 1 83 ? -53.768 -9.755 90.401 1.00 96.88 83 GLN A N 1
ATOM 704 C CA . GLN A 1 83 ? -53.028 -10.845 89.743 1.00 96.88 83 GLN A CA 1
ATOM 705 C C . GLN A 1 83 ? -53.448 -11.058 88.279 1.00 96.88 83 GLN A C 1
ATOM 707 O O . GLN A 1 83 ? -52.603 -11.315 87.418 1.00 96.88 83 GLN A O 1
ATOM 712 N N . LEU A 1 84 ? -54.744 -10.924 87.970 1.00 97.38 84 LEU A N 1
ATOM 713 C CA . LEU A 1 84 ? -55.242 -10.976 86.594 1.00 97.38 84 LEU A CA 1
ATOM 714 C C . LEU A 1 84 ? -54.722 -9.794 85.761 1.00 97.38 84 LEU A C 1
ATOM 716 O O . LEU A 1 84 ? -54.336 -9.993 84.612 1.00 97.38 84 LEU A O 1
ATOM 720 N N . LYS A 1 85 ? -54.665 -8.582 86.328 1.00 96.69 85 LYS A N 1
ATOM 721 C CA . LYS A 1 85 ? -54.140 -7.398 85.632 1.00 96.69 85 LYS A CA 1
ATOM 722 C C . LYS A 1 85 ? -52.623 -7.395 85.478 1.00 96.69 85 LYS A C 1
ATOM 724 O O . LYS A 1 85 ? -52.156 -6.985 84.421 1.00 96.69 85 LYS A O 1
ATOM 729 N N . ASP A 1 86 ? -51.876 -7.918 86.442 1.00 96.69 86 ASP A N 1
ATOM 730 C CA . ASP A 1 86 ? -50.439 -8.163 86.296 1.00 96.69 86 ASP A CA 1
ATOM 731 C C . ASP A 1 86 ? -50.189 -9.170 85.155 1.00 96.69 86 ASP A C 1
ATOM 733 O O . ASP A 1 86 ? -49.374 -8.917 84.270 1.00 96.69 86 ASP A O 1
ATOM 737 N N . SER A 1 87 ? -50.982 -10.249 85.091 1.00 96.81 87 SER A N 1
ATOM 738 C CA . SER A 1 87 ? -50.918 -11.242 84.003 1.00 96.81 87 SER A CA 1
ATOM 739 C C . SER A 1 87 ? -51.265 -10.649 82.626 1.00 96.81 87 SER A C 1
ATOM 741 O O . SER A 1 87 ? -50.624 -10.979 81.632 1.00 96.81 87 SER A O 1
ATOM 743 N N . GLU A 1 88 ? -52.259 -9.757 82.555 1.00 96.81 88 GLU A N 1
ATOM 744 C CA . GLU A 1 88 ? -52.662 -9.043 81.331 1.00 96.81 88 GLU A CA 1
ATOM 745 C C . GLU A 1 88 ? -51.568 -8.070 80.846 1.00 96.81 88 GLU A C 1
ATOM 747 O O . GLU A 1 88 ? -51.333 -7.945 79.642 1.00 96.81 88 GLU A O 1
ATOM 752 N N . VAL A 1 89 ? -50.857 -7.420 81.775 1.00 96.31 89 VAL A N 1
ATOM 753 C CA . VAL A 1 89 ? -49.696 -6.564 81.479 1.00 96.31 89 VAL A CA 1
ATOM 754 C C . VAL A 1 89 ? -48.506 -7.392 80.984 1.00 96.31 89 VAL A C 1
ATOM 756 O O . VAL A 1 89 ? -47.886 -7.013 79.987 1.00 96.31 89 VAL A O 1
ATOM 759 N N . ASP A 1 90 ? -48.216 -8.533 81.613 1.00 96.19 90 ASP A N 1
ATOM 760 C CA . ASP A 1 90 ? -47.159 -9.451 81.173 1.00 96.19 90 ASP A CA 1
ATOM 761 C C . ASP A 1 90 ? -47.459 -10.046 79.785 1.00 96.19 90 ASP A C 1
ATOM 763 O O . ASP A 1 90 ? -46.578 -10.078 78.920 1.00 96.19 90 ASP A O 1
ATOM 767 N N . GLU A 1 91 ? -48.703 -10.458 79.513 1.00 96.81 91 GLU A N 1
ATOM 768 C CA . GLU A 1 91 ? -49.107 -10.948 78.189 1.00 96.81 91 GLU A CA 1
ATOM 769 C C . GLU A 1 91 ? -48.989 -9.848 77.117 1.00 96.81 91 GLU A C 1
ATOM 771 O O . GLU A 1 91 ? -48.435 -10.089 76.040 1.00 96.81 91 GLU A O 1
ATOM 776 N N . ALA A 1 92 ? -49.425 -8.618 77.410 1.00 96.81 92 ALA A N 1
ATOM 777 C CA . ALA A 1 92 ? -49.255 -7.480 76.505 1.00 96.81 92 ALA A CA 1
ATOM 778 C C . ALA A 1 92 ? -47.768 -7.177 76.225 1.00 96.81 92 ALA A C 1
ATOM 780 O O . ALA A 1 92 ? -47.382 -6.959 75.073 1.00 96.81 92 ALA A O 1
ATOM 781 N N . ALA A 1 93 ? -46.910 -7.227 77.249 1.00 96.44 93 ALA A N 1
ATOM 782 C CA . ALA A 1 93 ? -45.469 -7.031 77.104 1.00 96.44 93 ALA A CA 1
ATOM 783 C C . ALA A 1 93 ? -44.807 -8.136 76.257 1.00 96.44 93 ALA A C 1
ATOM 785 O O . ALA A 1 93 ? -43.970 -7.842 75.396 1.00 96.44 93 ALA A O 1
ATOM 786 N N . LEU A 1 94 ? -45.204 -9.400 76.446 1.00 96.38 94 LEU A N 1
ATOM 787 C CA . LEU A 1 94 ? -44.741 -10.531 75.635 1.00 96.38 94 LEU A CA 1
ATOM 788 C C . LEU A 1 94 ? -45.187 -10.408 74.171 1.00 96.38 94 LEU A C 1
ATOM 790 O O . LEU A 1 94 ? -44.372 -10.629 73.268 1.00 96.38 94 LEU A O 1
ATOM 794 N N . ASN A 1 95 ? -46.437 -10.005 73.932 1.00 97.31 95 ASN A N 1
ATOM 795 C CA . ASN A 1 95 ? -46.982 -9.796 72.592 1.00 97.31 95 ASN A CA 1
ATOM 796 C C . ASN A 1 95 ? -46.252 -8.662 71.855 1.00 97.31 95 ASN A C 1
ATOM 798 O O . ASN A 1 95 ? -45.731 -8.892 70.762 1.00 97.31 95 ASN A O 1
ATOM 802 N N . HIS A 1 96 ? -46.073 -7.489 72.471 1.00 97.44 96 HIS A N 1
ATOM 803 C CA . HIS A 1 96 ? -45.282 -6.403 71.873 1.00 97.44 96 HIS A CA 1
ATOM 804 C C . HIS A 1 96 ? -43.821 -6.804 71.609 1.00 97.44 96 HIS A C 1
ATOM 806 O O . HIS A 1 96 ? -43.234 -6.441 70.586 1.00 97.44 96 HIS A O 1
ATOM 812 N N . LEU A 1 97 ? -43.214 -7.615 72.481 1.00 97.62 97 LEU A N 1
ATOM 813 C CA . LEU A 1 97 ? -41.862 -8.135 72.270 1.00 97.62 97 LEU A CA 1
ATOM 814 C C . LEU A 1 97 ? -41.798 -9.141 71.099 1.00 97.62 97 LEU A C 1
ATOM 816 O O . LEU A 1 97 ? -40.772 -9.223 70.413 1.00 97.62 97 LEU A O 1
ATOM 820 N N . ALA A 1 98 ? -42.880 -9.876 70.823 1.00 97.62 98 ALA A N 1
ATOM 821 C CA . ALA A 1 98 ? -43.023 -10.710 69.629 1.00 97.62 98 ALA A CA 1
ATOM 822 C C . ALA A 1 98 ? -43.234 -9.872 68.352 1.00 97.62 98 ALA A C 1
ATOM 824 O O . ALA A 1 98 ? -42.580 -10.135 67.339 1.00 97.62 98 ALA A O 1
ATOM 825 N N . GLU A 1 99 ? -44.049 -8.814 68.405 1.00 97.69 99 GLU A N 1
ATOM 826 C CA . GLU A 1 99 ? -44.223 -7.855 67.304 1.00 97.69 99 GLU A CA 1
ATOM 827 C C . GLU A 1 99 ? -42.892 -7.198 66.913 1.00 97.69 99 GLU A C 1
ATOM 829 O O . GLU A 1 99 ? -42.516 -7.203 65.740 1.00 97.69 99 GLU A O 1
ATOM 834 N N . ILE A 1 100 ? -42.117 -6.711 67.890 1.00 97.94 100 ILE A N 1
ATOM 835 C CA . ILE A 1 100 ? -40.790 -6.116 67.664 1.00 97.94 100 ILE A CA 1
ATOM 836 C C . ILE A 1 100 ? -39.843 -7.114 66.976 1.00 97.94 100 ILE A C 1
ATOM 838 O O . ILE A 1 100 ? -39.103 -6.735 66.063 1.00 97.94 100 ILE A O 1
ATOM 842 N N . LYS A 1 101 ? -39.874 -8.402 67.355 1.00 98.19 101 LYS A N 1
ATOM 843 C CA . LYS A 1 101 ? -39.106 -9.460 66.670 1.00 98.19 101 LYS A CA 1
ATOM 844 C C . LYS A 1 101 ? -39.569 -9.647 65.221 1.00 98.19 101 LYS A C 1
ATOM 846 O O . LYS A 1 101 ? -38.722 -9.697 64.328 1.00 98.19 101 LYS A O 1
ATOM 851 N N . LEU A 1 102 ? -40.881 -9.690 64.975 1.00 98.19 102 LEU A N 1
ATOM 852 C CA . LEU A 1 102 ? -41.461 -9.833 63.636 1.00 98.19 102 LEU A CA 1
ATOM 853 C C . LEU A 1 102 ? -41.111 -8.642 62.729 1.00 98.19 102 LEU A C 1
ATOM 855 O O . LEU A 1 102 ? -40.654 -8.845 61.605 1.00 98.19 102 LEU A O 1
ATOM 859 N N . PHE A 1 103 ? -41.259 -7.404 63.208 1.00 98.25 103 PHE A N 1
ATOM 860 C CA . PHE A 1 103 ? -40.872 -6.207 62.454 1.00 98.25 103 PHE A CA 1
ATOM 861 C C . PHE A 1 103 ? -39.362 -6.159 62.191 1.00 98.25 103 PHE A C 1
ATOM 863 O O . PHE A 1 103 ? -38.948 -5.839 61.078 1.00 98.25 103 PHE A O 1
ATOM 870 N N . LYS A 1 104 ? -38.525 -6.569 63.154 1.00 98.06 104 LYS A N 1
ATOM 871 C CA . LYS A 1 104 ? -37.070 -6.692 62.963 1.00 98.06 104 LYS A CA 1
ATOM 872 C C . LYS A 1 104 ? -36.698 -7.751 61.917 1.00 98.06 104 LYS A C 1
ATOM 874 O O . LYS A 1 104 ? -35.723 -7.561 61.192 1.00 98.06 104 LYS A O 1
ATOM 879 N N . GLN A 1 105 ? -37.463 -8.839 61.803 1.00 97.75 105 GLN A N 1
ATOM 880 C CA . GLN A 1 105 ? -37.281 -9.839 60.746 1.00 97.75 105 GLN A CA 1
ATOM 881 C C . GLN A 1 105 ? -37.757 -9.325 59.378 1.00 97.75 105 GLN A C 1
ATOM 883 O O . GLN A 1 105 ? -37.024 -9.473 58.404 1.00 97.75 105 GLN A O 1
ATOM 888 N N . LYS A 1 106 ? -38.916 -8.654 59.306 1.00 98.25 106 LYS A N 1
ATOM 889 C CA . LYS A 1 106 ? -39.409 -8.000 58.077 1.00 98.25 106 LYS A CA 1
ATOM 890 C C . LYS A 1 106 ? -38.422 -6.949 57.555 1.00 98.25 106 LYS A C 1
ATOM 892 O O . LYS A 1 106 ? -38.092 -6.967 56.377 1.00 98.25 106 LYS A O 1
ATOM 897 N N . MET A 1 107 ? -37.875 -6.103 58.433 1.00 98.12 107 MET A N 1
ATOM 898 C CA . MET A 1 107 ? -36.841 -5.122 58.078 1.00 98.12 107 MET A CA 1
ATOM 899 C C . MET A 1 107 ? -35.599 -5.799 57.477 1.00 98.12 107 MET A C 1
ATOM 901 O O . MET A 1 107 ? -35.130 -5.393 56.419 1.00 98.12 107 MET A O 1
ATOM 905 N N . LYS A 1 108 ? -35.093 -6.872 58.107 1.00 98.25 108 LYS A N 1
ATOM 906 C CA . LYS A 1 108 ? -33.966 -7.655 57.568 1.00 98.25 108 LYS A CA 1
ATOM 907 C C . LYS A 1 108 ? -34.265 -8.260 56.194 1.00 98.25 108 LYS A C 1
ATOM 909 O O . LYS A 1 108 ? -33.377 -8.272 55.350 1.00 98.25 108 LYS A O 1
ATOM 914 N N . HIS A 1 109 ? -35.481 -8.766 55.990 1.00 98.06 109 HIS A N 1
ATOM 915 C CA . HIS A 1 109 ? -35.912 -9.358 54.725 1.00 98.06 109 HIS A CA 1
ATOM 916 C C . HIS A 1 109 ? -35.922 -8.314 53.603 1.00 98.06 109 HIS A C 1
ATOM 918 O O . HIS A 1 109 ? -35.270 -8.531 52.588 1.00 98.06 109 HIS A O 1
ATOM 924 N N . ILE A 1 110 ? -36.548 -7.155 53.837 1.00 98.19 110 ILE A N 1
ATOM 925 C CA . ILE A 1 110 ? -36.608 -6.047 52.872 1.00 98.19 110 ILE A CA 1
ATOM 926 C C . ILE A 1 110 ? -35.201 -5.512 52.568 1.00 98.19 110 ILE A C 1
ATOM 928 O O . ILE A 1 110 ? -34.863 -5.280 51.413 1.00 98.19 110 ILE A O 1
ATOM 932 N N . MET A 1 111 ? -34.337 -5.358 53.581 1.00 97.94 111 MET A N 1
ATOM 933 C CA . MET A 1 111 ? -32.942 -4.953 53.359 1.00 97.94 111 MET A CA 1
ATOM 934 C C . MET A 1 111 ? -32.164 -5.968 52.510 1.00 97.94 111 MET A C 1
ATOM 936 O O . MET A 1 111 ? -31.361 -5.565 51.672 1.00 97.94 111 MET A O 1
ATOM 940 N N . PHE A 1 112 ? -32.400 -7.269 52.705 1.00 98.38 112 PHE A N 1
ATOM 941 C CA . PHE A 1 112 ? -31.782 -8.319 51.896 1.00 98.38 112 PHE A CA 1
ATOM 942 C C . PHE A 1 112 ? -32.309 -8.313 50.454 1.00 98.38 112 PHE A C 1
ATOM 944 O O . PHE A 1 112 ? -31.506 -8.379 49.532 1.00 98.38 112 PHE A O 1
ATOM 951 N N . GLU A 1 113 ? -33.620 -8.167 50.246 1.00 98.06 113 GLU A N 1
ATOM 952 C CA . GLU A 1 113 ? -34.228 -8.054 48.910 1.00 98.06 113 GLU A CA 1
ATOM 953 C C . GLU A 1 113 ? -33.714 -6.826 48.151 1.00 98.06 113 GLU A C 1
ATOM 955 O O . GLU A 1 113 ? -33.298 -6.946 47.001 1.00 98.06 113 GLU A O 1
ATOM 960 N N . CYS A 1 114 ? -33.651 -5.662 48.807 1.00 98.06 114 CYS A N 1
ATOM 961 C CA . CYS A 1 114 ? -33.060 -4.456 48.229 1.00 98.06 114 CYS A CA 1
ATOM 962 C C . CYS A 1 114 ? -31.585 -4.660 47.852 1.00 98.06 114 CYS A C 1
ATOM 964 O O . CYS A 1 114 ? -31.172 -4.212 46.784 1.00 98.06 114 CYS A O 1
ATOM 966 N N . GLN A 1 115 ? -30.795 -5.348 48.687 1.00 98.00 115 GLN A N 1
ATOM 967 C CA . GLN A 1 115 ? -29.396 -5.641 48.369 1.00 98.00 115 GLN A CA 1
ATOM 968 C C . GLN A 1 115 ? -29.271 -6.620 47.196 1.00 98.00 115 GLN A C 1
ATOM 970 O O . GLN A 1 115 ? -28.499 -6.345 46.285 1.00 98.00 115 GLN A O 1
ATOM 975 N N . GLN A 1 116 ? -30.048 -7.712 47.166 1.00 97.94 116 GLN A N 1
ATOM 976 C CA . GLN A 1 116 ? -30.027 -8.650 46.035 1.00 97.94 116 GLN A CA 1
ATOM 977 C C . GLN A 1 116 ? -30.442 -7.960 44.734 1.00 97.94 116 GLN A C 1
ATOM 979 O O . GLN A 1 116 ? -29.756 -8.119 43.732 1.00 97.94 116 GLN A O 1
ATOM 984 N N . TYR A 1 117 ? -31.484 -7.121 44.753 1.00 98.00 117 TYR A N 1
ATOM 985 C CA . TYR A 1 117 ? -31.901 -6.355 43.577 1.00 98.00 117 TYR A CA 1
ATOM 986 C C . TYR A 1 117 ? -30.800 -5.405 43.073 1.00 98.00 117 TYR A C 1
ATOM 988 O O . TYR A 1 117 ? -30.575 -5.301 41.868 1.00 98.00 117 TYR A O 1
ATOM 996 N N . ILE A 1 118 ? -30.074 -4.737 43.979 1.00 97.88 118 ILE A N 1
ATOM 997 C CA . ILE A 1 118 ? -28.908 -3.917 43.617 1.00 97.88 118 ILE A CA 1
ATOM 998 C C . ILE A 1 118 ? -27.795 -4.798 43.031 1.00 97.88 118 ILE A C 1
ATOM 1000 O O . ILE A 1 118 ? -27.283 -4.490 41.956 1.00 97.88 118 ILE A O 1
ATOM 1004 N N . ASP A 1 119 ? -27.447 -5.907 43.683 1.00 97.62 119 ASP A N 1
ATOM 1005 C CA . ASP A 1 119 ? -26.379 -6.810 43.242 1.00 97.62 119 ASP A CA 1
ATOM 1006 C C . ASP A 1 119 ? -26.697 -7.465 41.885 1.00 97.62 119 ASP A C 1
ATOM 1008 O O . ASP A 1 119 ? -25.798 -7.663 41.069 1.00 97.62 119 ASP A O 1
ATOM 1012 N N . GLU A 1 120 ? -27.961 -7.802 41.622 1.00 97.62 120 GLU A N 1
ATOM 1013 C CA . GLU A 1 120 ? -28.455 -8.313 40.338 1.00 97.62 120 GLU A CA 1
ATOM 1014 C C . GLU A 1 120 ? -28.384 -7.249 39.243 1.00 97.62 120 GLU A C 1
ATOM 1016 O O . GLU A 1 120 ? -27.791 -7.507 38.197 1.00 97.62 120 GLU A O 1
ATOM 1021 N N . ARG A 1 121 ? -28.886 -6.030 39.490 1.00 97.62 121 ARG A N 1
ATOM 1022 C CA . ARG A 1 121 ? -28.790 -4.915 38.528 1.00 97.62 121 ARG A CA 1
ATOM 1023 C C . ARG A 1 121 ? -27.348 -4.510 38.232 1.00 97.62 121 ARG A C 1
ATOM 1025 O O . ARG A 1 121 ? -27.036 -4.154 37.099 1.00 97.62 121 ARG A O 1
ATOM 1032 N N . MET A 1 122 ? -26.453 -4.594 39.215 1.00 97.62 122 MET A N 1
ATOM 1033 C CA . MET A 1 122 ? -25.026 -4.351 38.998 1.00 97.62 122 MET A CA 1
ATOM 1034 C C . MET A 1 122 ? -24.388 -5.446 38.131 1.00 97.62 122 MET A C 1
ATOM 1036 O O . MET A 1 122 ? -23.635 -5.107 37.223 1.00 97.62 122 MET A O 1
ATOM 1040 N N . LYS A 1 123 ? -24.716 -6.732 38.346 1.00 97.25 123 LYS A N 1
ATOM 1041 C CA . LYS A 1 123 ? -24.255 -7.847 37.488 1.00 97.25 123 LYS A CA 1
ATOM 1042 C C . LYS A 1 123 ? -24.794 -7.733 36.060 1.00 97.25 123 LYS A C 1
ATOM 1044 O O . LYS A 1 123 ? -24.040 -7.895 35.109 1.00 97.25 123 LYS A O 1
ATOM 1049 N N . GLU A 1 124 ? -26.082 -7.427 35.912 1.00 97.19 124 GLU A N 1
ATOM 1050 C CA . GLU A 1 124 ? -26.735 -7.176 34.623 1.00 97.19 124 GLU A CA 1
ATOM 1051 C C . GLU A 1 124 ? -25.978 -6.078 33.860 1.00 97.19 124 GLU A C 1
ATOM 1053 O O . GLU A 1 124 ? -25.461 -6.328 32.771 1.00 97.19 124 GLU A O 1
ATOM 1058 N N . LYS A 1 125 ? -25.770 -4.908 34.480 1.00 97.00 125 LYS A N 1
ATOM 1059 C CA . LYS A 1 125 ? -25.053 -3.784 33.858 1.00 97.00 125 LYS A CA 1
ATOM 1060 C C . LYS A 1 125 ? -23.574 -4.057 33.574 1.00 97.00 125 LYS A C 1
ATOM 1062 O O . LYS A 1 125 ? -23.066 -3.551 32.574 1.00 97.00 125 LYS A O 1
ATOM 1067 N N . THR A 1 126 ? -22.868 -4.851 34.385 1.00 96.88 126 THR A N 1
ATOM 1068 C CA . THR A 1 126 ? -21.494 -5.259 34.038 1.00 96.88 126 THR A CA 1
ATOM 1069 C C . THR A 1 126 ? -21.459 -6.275 32.899 1.00 96.88 126 THR A C 1
ATOM 1071 O O . THR A 1 126 ? -20.531 -6.217 32.096 1.00 96.88 126 THR A O 1
ATOM 1074 N N . SER A 1 127 ? -22.464 -7.150 32.773 1.00 97.25 127 SER A N 1
ATOM 1075 C CA . SER A 1 127 ? -22.570 -8.081 31.641 1.00 97.25 127 SER A CA 1
ATOM 1076 C C . SER A 1 127 ? -22.938 -7.380 30.329 1.00 97.25 127 SER A C 1
ATOM 1078 O O . SER A 1 127 ? -22.273 -7.619 29.326 1.00 97.25 127 SER A O 1
ATOM 1080 N N . GLU A 1 128 ? -23.890 -6.436 30.343 1.00 97.69 128 GLU A N 1
ATOM 1081 C CA . GLU A 1 128 ? -24.190 -5.563 29.195 1.00 97.69 128 GLU A CA 1
ATOM 1082 C C . GLU A 1 128 ? -22.940 -4.810 28.722 1.00 97.69 128 GLU A C 1
ATOM 1084 O O . GLU A 1 128 ? -22.638 -4.789 27.531 1.00 97.69 128 GLU A O 1
ATOM 1089 N N . LYS A 1 129 ? -22.189 -4.217 29.663 1.00 97.38 129 LYS A N 1
ATOM 1090 C CA . LYS A 1 129 ? -20.951 -3.493 29.355 1.00 97.38 129 LYS A CA 1
ATOM 1091 C C . LYS A 1 129 ? -19.901 -4.405 28.718 1.00 97.38 129 LYS A C 1
ATOM 1093 O O . LYS A 1 129 ? -19.263 -3.984 27.762 1.00 97.38 129 LYS A O 1
ATOM 1098 N N . LEU A 1 130 ? -19.718 -5.620 29.240 1.00 97.88 130 LEU A N 1
ATOM 1099 C CA . LEU A 1 130 ? -18.727 -6.565 28.722 1.00 97.88 130 LEU A CA 1
ATOM 1100 C C . LEU A 1 130 ? -19.079 -7.025 27.302 1.00 97.88 130 LEU A C 1
ATOM 1102 O O . LEU A 1 130 ? -18.197 -7.041 26.451 1.00 97.88 130 LEU A O 1
ATOM 1106 N N . ILE A 1 131 ? -20.356 -7.320 27.033 1.00 97.69 131 ILE A N 1
ATOM 1107 C CA . ILE A 1 131 ? -20.839 -7.666 25.686 1.00 97.69 131 ILE A CA 1
ATOM 1108 C C . ILE A 1 131 ? -20.589 -6.502 24.717 1.00 97.69 131 ILE A C 1
ATOM 1110 O O . ILE A 1 131 ? -20.029 -6.713 23.648 1.00 97.69 131 ILE A O 1
ATOM 1114 N N . LEU A 1 132 ? -20.916 -5.267 25.111 1.00 97.50 132 LEU A N 1
ATOM 1115 C CA . LEU A 1 132 ? -20.686 -4.081 24.280 1.00 97.50 132 LEU A CA 1
ATOM 1116 C C . LEU A 1 132 ? -19.188 -3.807 24.030 1.00 97.50 132 LEU A C 1
ATOM 1118 O O . LEU A 1 132 ? -18.808 -3.380 22.943 1.00 97.50 132 LEU A O 1
ATOM 1122 N N . GLU A 1 133 ? -18.320 -4.061 25.013 1.00 96.88 133 GLU A N 1
ATOM 1123 C CA . GLU A 1 133 ? -16.862 -3.971 24.840 1.00 96.88 133 GLU A CA 1
ATOM 1124 C C . GLU A 1 133 ? -16.312 -5.075 23.919 1.00 96.88 133 GLU A C 1
ATOM 1126 O O . GLU A 1 133 ? -15.380 -4.813 23.161 1.00 96.88 133 GLU A O 1
ATOM 1131 N N . GLU A 1 134 ? -16.903 -6.274 23.926 1.00 97.69 134 GLU A N 1
ATOM 1132 C CA . GLU A 1 134 ? -16.562 -7.369 23.009 1.00 97.69 134 GLU A CA 1
ATOM 1133 C C . GLU A 1 134 ? -17.046 -7.086 21.572 1.00 97.69 134 GLU A C 1
ATOM 1135 O O . GLU A 1 134 ? -16.264 -7.215 20.630 1.00 97.69 134 GLU A O 1
ATOM 1140 N N . GLU A 1 135 ? -18.278 -6.596 21.394 1.00 97.62 135 GLU A N 1
ATOM 1141 C CA . GLU A 1 135 ? -18.815 -6.143 20.100 1.00 97.62 135 GLU A CA 1
ATOM 1142 C C . GLU A 1 135 ? -17.963 -5.012 19.496 1.00 97.62 135 GLU A C 1
ATOM 1144 O O . GLU A 1 135 ? -17.571 -5.079 18.328 1.00 97.62 135 GLU A O 1
ATOM 1149 N N . HIS A 1 136 ? -17.601 -4.001 20.294 1.00 97.56 136 HIS A N 1
ATOM 1150 C CA . HIS A 1 136 ? -16.704 -2.930 19.852 1.00 97.56 136 HIS A CA 1
ATOM 1151 C C . HIS A 1 136 ? -15.295 -3.434 19.508 1.00 97.56 136 HIS A C 1
ATOM 1153 O O . HIS A 1 136 ? -14.693 -2.932 18.559 1.00 97.56 136 HIS A O 1
ATOM 1159 N N . LEU A 1 137 ? -14.763 -4.422 20.234 1.00 98.12 137 LEU A N 1
ATOM 1160 C CA . LEU A 1 137 ? -13.462 -5.015 19.922 1.00 98.12 137 LEU A CA 1
ATOM 1161 C C . LEU A 1 137 ? -13.494 -5.781 18.589 1.00 98.12 137 LEU A C 1
ATOM 1163 O O . LEU A 1 137 ? -12.545 -5.686 17.813 1.00 98.12 137 LEU A O 1
ATOM 1167 N N . VAL A 1 138 ? -14.580 -6.502 18.293 1.00 98.12 138 VAL A N 1
ATOM 1168 C CA . VAL A 1 138 ? -14.774 -7.179 16.997 1.00 98.12 138 VAL A CA 1
ATOM 1169 C C . VAL A 1 138 ? -14.838 -6.168 15.847 1.00 98.12 138 VAL A C 1
ATOM 1171 O O . VAL A 1 138 ? -14.151 -6.364 14.846 1.00 98.12 138 VAL A O 1
ATOM 1174 N N . GLU A 1 139 ? -15.582 -5.071 16.003 1.00 97.75 139 GLU A N 1
ATOM 1175 C CA . GLU A 1 139 ? -15.673 -4.006 14.991 1.00 97.75 139 GLU A CA 1
ATOM 1176 C C . GLU A 1 139 ? -14.320 -3.309 14.760 1.00 97.75 139 GLU A C 1
ATOM 1178 O O . GLU A 1 139 ? -13.897 -3.134 13.618 1.00 97.75 139 GLU A O 1
ATOM 1183 N N . VAL A 1 140 ? -13.580 -2.972 15.825 1.00 97.88 140 VAL A N 1
ATOM 1184 C CA . VAL A 1 140 ? -12.231 -2.385 15.705 1.00 97.88 140 VAL A CA 1
ATOM 1185 C C . VAL A 1 140 ? -11.280 -3.337 14.978 1.00 97.88 140 VAL A C 1
ATOM 1187 O O . VAL A 1 140 ? -10.605 -2.915 14.040 1.00 97.88 140 VAL A O 1
ATOM 1190 N N . ASN A 1 141 ? -11.270 -4.623 15.345 1.00 97.94 141 ASN A N 1
ATOM 1191 C CA . ASN A 1 141 ? -10.460 -5.626 14.653 1.00 97.94 141 ASN A CA 1
ATOM 1192 C C . ASN A 1 141 ? -10.847 -5.732 13.169 1.00 97.94 141 ASN A C 1
ATOM 1194 O O . ASN A 1 141 ? -9.961 -5.781 12.323 1.00 97.94 141 ASN A O 1
ATOM 1198 N N . HIS A 1 142 ? -12.144 -5.722 12.833 1.00 98.00 142 HIS A N 1
ATOM 1199 C CA . HIS A 1 142 ? -12.618 -5.757 11.446 1.00 98.00 142 HIS A CA 1
ATOM 1200 C C . HIS A 1 142 ? -12.122 -4.547 10.639 1.00 98.00 142 HIS A C 1
ATOM 1202 O O . HIS A 1 142 ? -11.629 -4.727 9.521 1.00 98.00 142 HIS A O 1
ATOM 1208 N N . LEU A 1 143 ? -12.209 -3.341 11.207 1.00 98.12 143 LEU A N 1
ATOM 1209 C CA . LEU A 1 143 ? -11.763 -2.097 10.577 1.00 98.12 143 LEU A CA 1
ATOM 1210 C C . LEU A 1 143 ? -10.236 -2.036 10.413 1.00 98.12 143 LEU A C 1
ATOM 1212 O O . LEU A 1 143 ? -9.758 -1.560 9.382 1.00 98.12 143 LEU A O 1
ATOM 1216 N N . GLU A 1 144 ? -9.456 -2.551 11.369 1.00 98.25 144 GLU A N 1
ATOM 1217 C CA . GLU A 1 144 ? -8.003 -2.713 11.203 1.00 98.25 144 GLU A CA 1
ATOM 1218 C C . GLU A 1 144 ? -7.671 -3.722 10.091 1.00 98.25 144 GLU A C 1
ATOM 1220 O O . GLU A 1 144 ? -6.780 -3.479 9.271 1.00 98.25 144 GLU A O 1
ATOM 1225 N N . ASP A 1 145 ? -8.418 -4.823 10.005 1.00 98.38 145 ASP A N 1
ATOM 1226 C CA . ASP A 1 145 ? -8.270 -5.841 8.964 1.00 98.38 145 ASP A CA 1
ATOM 1227 C C . ASP A 1 145 ? -8.572 -5.269 7.564 1.00 98.38 145 ASP A C 1
ATOM 1229 O O . ASP A 1 145 ? -7.861 -5.561 6.601 1.00 98.38 145 ASP A O 1
ATOM 1233 N N . GLU A 1 146 ? -9.597 -4.418 7.425 1.00 98.19 146 GLU A N 1
ATOM 1234 C CA . GLU A 1 146 ? -9.884 -3.698 6.175 1.00 98.19 146 GLU A CA 1
ATOM 1235 C C . GLU A 1 146 ? -8.834 -2.630 5.855 1.00 98.19 146 GLU A C 1
ATOM 1237 O O . GLU A 1 146 ? -8.356 -2.569 4.721 1.00 98.19 146 GLU A O 1
ATOM 1242 N N . ALA A 1 147 ? -8.409 -1.833 6.838 1.00 98.31 147 ALA A N 1
ATOM 1243 C CA . ALA A 1 147 ? -7.370 -0.823 6.648 1.00 98.31 147 ALA A CA 1
ATOM 1244 C C . ALA A 1 147 ? -6.047 -1.445 6.163 1.00 98.31 147 ALA A C 1
ATOM 1246 O O . ALA A 1 147 ? -5.398 -0.898 5.267 1.00 98.31 147 ALA A O 1
ATOM 1247 N N . ASN A 1 148 ? -5.674 -2.615 6.692 1.00 98.19 148 ASN A N 1
ATOM 1248 C CA . ASN A 1 148 ? -4.517 -3.374 6.219 1.00 98.19 148 ASN A CA 1
ATOM 1249 C C . ASN A 1 148 ? -4.732 -3.922 4.794 1.00 98.19 148 ASN A C 1
ATOM 1251 O O . ASN A 1 148 ? -3.864 -3.731 3.942 1.00 98.19 148 ASN A O 1
ATOM 1255 N N . LYS A 1 149 ? -5.907 -4.484 4.469 1.00 98.38 149 LYS A N 1
ATOM 1256 C CA . LYS A 1 149 ? -6.229 -4.939 3.097 1.00 98.38 149 LYS A CA 1
ATOM 1257 C C . LYS A 1 149 ? -6.171 -3.802 2.068 1.00 98.38 149 LYS A C 1
ATOM 1259 O O . LYS A 1 149 ? -5.619 -3.999 0.986 1.00 98.38 149 LYS A O 1
ATOM 1264 N N . LEU A 1 150 ? -6.689 -2.611 2.386 1.00 98.19 150 LEU A N 1
ATOM 1265 C CA . LEU A 1 150 ? -6.592 -1.435 1.507 1.00 98.19 150 LEU A CA 1
ATOM 1266 C C . LEU A 1 150 ? -5.140 -0.963 1.335 1.00 98.19 150 LEU A C 1
ATOM 1268 O O . LEU A 1 150 ? -4.744 -0.563 0.241 1.00 98.19 150 LEU A O 1
ATOM 1272 N N . LYS A 1 151 ? -4.335 -1.021 2.399 1.00 98.50 151 LYS A N 1
ATOM 1273 C CA . LYS A 1 151 ? -2.913 -0.652 2.384 1.00 98.50 151 LYS A CA 1
ATOM 1274 C C . LYS A 1 151 ? -2.083 -1.600 1.512 1.00 98.50 151 LYS A C 1
ATOM 1276 O O . LYS A 1 151 ? -1.262 -1.129 0.725 1.00 98.50 151 LYS A O 1
ATOM 1281 N N . ASP A 1 152 ? -2.344 -2.902 1.581 1.00 98.25 152 ASP A N 1
ATOM 1282 C CA . ASP A 1 152 ? -1.691 -3.901 0.729 1.00 98.25 152 ASP A CA 1
ATOM 1283 C C . ASP A 1 152 ? -2.109 -3.749 -0.742 1.00 98.25 152 ASP A C 1
ATOM 1285 O O . ASP A 1 152 ? -1.257 -3.757 -1.632 1.00 98.25 152 ASP A O 1
ATOM 1289 N N . GLN A 1 153 ? -3.398 -3.500 -1.015 1.00 98.25 153 GLN A N 1
ATOM 1290 C CA . GLN A 1 153 ? -3.880 -3.160 -2.362 1.00 98.25 153 GLN A CA 1
ATOM 1291 C C . GLN A 1 153 ? -3.216 -1.885 -2.907 1.00 98.25 153 GLN A C 1
ATOM 1293 O O . GLN A 1 153 ? -2.826 -1.846 -4.075 1.00 98.25 153 GLN A O 1
ATOM 1298 N N . PHE A 1 154 ? -3.041 -0.855 -2.074 1.00 98.19 154 PHE A N 1
ATOM 1299 C CA . PHE A 1 154 ? -2.347 0.376 -2.454 1.00 98.19 154 PHE A CA 1
ATOM 1300 C C . PHE A 1 154 ? -0.874 0.119 -2.805 1.00 98.19 154 PHE A C 1
ATOM 1302 O O . PHE A 1 154 ? -0.407 0.590 -3.845 1.00 98.19 154 PHE A O 1
ATOM 1309 N N . PHE A 1 155 ? -0.146 -0.660 -1.996 1.00 98.31 155 PHE A N 1
ATOM 1310 C CA . PHE A 1 155 ? 1.238 -1.027 -2.310 1.00 98.31 155 PHE A CA 1
ATOM 1311 C C . PHE A 1 155 ? 1.342 -1.874 -3.583 1.00 98.31 155 PHE A C 1
ATOM 1313 O O . PHE A 1 155 ? 2.229 -1.622 -4.400 1.00 98.31 155 PHE A O 1
ATOM 1320 N N . GLN A 1 156 ? 0.423 -2.817 -3.803 1.00 98.00 156 GLN A N 1
ATOM 1321 C CA . GLN A 1 156 ? 0.385 -3.613 -5.029 1.00 98.00 156 GLN A CA 1
ATOM 1322 C C . GLN A 1 156 ? 0.154 -2.724 -6.263 1.00 98.00 156 GLN A C 1
ATOM 1324 O O . GLN A 1 156 ? 0.930 -2.786 -7.214 1.00 98.00 156 GLN A O 1
ATOM 1329 N N . LEU A 1 157 ? -0.820 -1.806 -6.216 1.00 98.06 157 LEU A N 1
ATOM 1330 C CA . LEU A 1 157 ? -1.054 -0.820 -7.281 1.00 98.06 157 LEU A CA 1
ATOM 1331 C C . LEU A 1 157 ? 0.154 0.105 -7.512 1.00 98.06 157 LEU A C 1
ATOM 1333 O O . LEU A 1 157 ? 0.443 0.469 -8.654 1.00 98.06 157 LEU A O 1
ATOM 1337 N N . GLN A 1 158 ? 0.885 0.476 -6.457 1.00 98.12 158 GLN A N 1
ATOM 1338 C CA . GLN A 1 158 ? 2.111 1.270 -6.567 1.00 98.12 158 GLN A CA 1
ATOM 1339 C C . GLN A 1 158 ? 3.235 0.489 -7.275 1.00 98.12 158 GLN A C 1
ATOM 1341 O O . GLN A 1 158 ? 3.922 1.051 -8.133 1.00 98.12 158 GLN A O 1
ATOM 1346 N N . ILE A 1 159 ? 3.396 -0.799 -6.955 1.00 98.06 159 ILE A N 1
ATOM 1347 C CA . ILE A 1 159 ? 4.349 -1.711 -7.606 1.00 98.06 159 ILE A CA 1
ATOM 1348 C C . ILE A 1 159 ? 3.969 -1.922 -9.077 1.00 98.06 159 ILE A C 1
ATOM 1350 O O . ILE A 1 159 ? 4.817 -1.756 -9.954 1.00 98.06 159 ILE A O 1
ATOM 1354 N N . ASP A 1 160 ? 2.701 -2.208 -9.370 1.00 98.12 160 ASP A N 1
ATOM 1355 C CA . ASP A 1 160 ? 2.224 -2.470 -10.731 1.00 98.12 160 ASP A CA 1
ATOM 1356 C C . ASP A 1 160 ? 2.310 -1.234 -11.634 1.00 98.12 160 ASP A C 1
ATOM 1358 O O . ASP A 1 160 ? 2.703 -1.345 -12.796 1.00 98.12 160 ASP A O 1
ATOM 1362 N N . ASN A 1 161 ? 2.049 -0.038 -11.099 1.00 98.06 161 ASN A N 1
ATOM 1363 C CA . ASN A 1 161 ? 2.280 1.224 -11.804 1.00 98.06 161 ASN A CA 1
ATOM 1364 C C . ASN A 1 161 ? 3.783 1.460 -12.067 1.00 98.06 161 ASN A C 1
ATOM 1366 O O . ASN A 1 161 ? 4.179 1.803 -13.182 1.00 98.06 161 ASN A O 1
ATOM 1370 N N . GLY A 1 162 ? 4.647 1.194 -11.080 1.00 98.00 162 GLY A N 1
ATOM 1371 C CA . GLY A 1 162 ? 6.103 1.233 -11.260 1.00 98.00 162 GLY A CA 1
ATOM 1372 C C . GLY A 1 162 ? 6.581 0.288 -12.370 1.00 98.00 162 GLY A C 1
ATOM 1373 O O . GLY A 1 162 ? 7.315 0.703 -13.271 1.00 98.00 162 GLY A O 1
ATOM 1374 N N . ASN A 1 163 ? 6.089 -0.952 -12.364 1.00 98.00 163 ASN A N 1
ATOM 1375 C CA . ASN A 1 163 ? 6.346 -1.954 -13.398 1.00 98.00 163 ASN A CA 1
ATOM 1376 C C . ASN A 1 163 ? 5.814 -1.511 -14.771 1.00 98.00 163 ASN A C 1
ATOM 1378 O O . ASN A 1 163 ? 6.508 -1.668 -15.775 1.00 98.00 163 ASN A O 1
ATOM 1382 N N . ALA A 1 164 ? 4.623 -0.910 -14.843 1.00 98.06 164 ALA A N 1
ATOM 1383 C CA . ALA A 1 164 ? 4.060 -0.379 -16.084 1.00 98.06 164 ALA A CA 1
ATOM 1384 C C . ALA A 1 164 ? 4.933 0.738 -16.683 1.00 98.06 164 ALA A C 1
ATOM 1386 O O . ALA A 1 164 ? 5.213 0.715 -17.883 1.00 98.06 164 ALA A O 1
ATOM 1387 N N . ILE A 1 165 ? 5.432 1.665 -15.856 1.00 98.12 165 ILE A N 1
ATOM 1388 C CA . ILE A 1 165 ? 6.350 2.736 -16.279 1.00 98.12 165 ILE A CA 1
ATOM 1389 C C . ILE A 1 165 ? 7.684 2.156 -16.776 1.00 98.12 165 ILE A C 1
ATOM 1391 O O . ILE A 1 165 ? 8.202 2.602 -17.802 1.00 98.12 165 ILE A O 1
ATOM 1395 N N . ILE A 1 166 ? 8.241 1.152 -16.090 1.00 98.25 166 ILE A N 1
ATOM 1396 C CA . ILE A 1 166 ? 9.470 0.462 -16.522 1.00 98.25 166 ILE A CA 1
ATOM 1397 C C . ILE A 1 166 ? 9.246 -0.241 -17.869 1.00 98.25 166 ILE A C 1
ATOM 1399 O O . ILE A 1 166 ? 10.035 -0.051 -18.793 1.00 98.25 166 ILE A O 1
ATOM 1403 N N . ASN A 1 167 ? 8.140 -0.972 -18.021 1.00 98.25 167 ASN A N 1
ATOM 1404 C CA . ASN A 1 167 ? 7.796 -1.689 -19.250 1.00 98.25 167 ASN A CA 1
ATOM 1405 C C . ASN A 1 167 ? 7.533 -0.747 -20.440 1.00 98.25 167 ASN A C 1
ATOM 1407 O O . ASN A 1 167 ? 7.918 -1.065 -21.564 1.00 98.25 167 ASN A O 1
ATOM 1411 N N . GLN A 1 168 ? 6.922 0.423 -20.219 1.00 98.19 168 GLN A N 1
ATOM 1412 C CA . GLN A 1 168 ? 6.783 1.456 -21.256 1.00 98.19 168 GLN A CA 1
ATOM 1413 C C . GLN A 1 168 ? 8.147 2.025 -21.672 1.00 98.19 168 GLN A C 1
ATOM 1415 O O . GLN A 1 168 ? 8.435 2.125 -22.862 1.00 98.19 168 GLN A O 1
ATOM 1420 N N . ARG A 1 169 ? 9.018 2.349 -20.705 1.00 98.19 169 ARG A N 1
ATOM 1421 C CA . ARG A 1 169 ? 10.379 2.842 -20.981 1.00 98.19 169 ARG A CA 1
ATOM 1422 C C . ARG A 1 169 ? 11.231 1.819 -21.731 1.00 98.19 169 ARG A C 1
ATOM 1424 O O . ARG A 1 169 ? 11.970 2.213 -22.628 1.00 98.19 169 ARG A O 1
ATOM 1431 N N . LEU A 1 170 ? 11.111 0.534 -21.389 1.00 98.31 170 LEU A N 1
ATOM 1432 C CA . LEU A 1 170 ? 11.811 -0.551 -22.075 1.00 98.31 170 LEU A CA 1
ATOM 1433 C C . LEU A 1 170 ? 11.364 -0.651 -23.539 1.00 98.31 170 LEU A C 1
ATOM 1435 O O . LEU A 1 170 ? 12.210 -0.564 -24.423 1.00 98.31 170 LEU A O 1
ATOM 1439 N N . LYS A 1 171 ? 10.050 -0.700 -23.799 1.00 97.94 171 LYS A N 1
ATOM 1440 C CA . LYS A 1 171 ? 9.504 -0.712 -25.168 1.00 97.94 171 LYS A CA 1
ATOM 1441 C C . LYS A 1 171 ? 9.955 0.493 -25.989 1.00 97.94 171 LYS A C 1
ATOM 1443 O O . LYS A 1 171 ? 10.425 0.327 -27.105 1.00 97.94 171 LYS A O 1
ATOM 1448 N N . HIS A 1 172 ? 9.917 1.699 -25.422 1.00 97.69 172 HIS A N 1
ATOM 1449 C CA . HIS A 1 172 ? 10.420 2.885 -26.119 1.00 97.69 172 HIS A CA 1
ATOM 1450 C C . HIS A 1 172 ? 11.929 2.822 -26.414 1.00 97.69 172 HIS A C 1
ATOM 1452 O O . HIS A 1 172 ? 12.366 3.340 -27.439 1.00 97.69 172 HIS A O 1
ATOM 1458 N N . ALA A 1 173 ? 12.735 2.176 -25.565 1.00 98.00 173 ALA A N 1
ATOM 1459 C CA . ALA A 1 173 ? 14.151 1.939 -25.850 1.00 98.00 173 ALA A CA 1
ATOM 1460 C C . ALA A 1 173 ? 14.356 0.878 -26.951 1.00 98.00 173 ALA A C 1
ATOM 1462 O O . ALA A 1 173 ? 15.236 1.046 -27.796 1.00 98.00 173 ALA A O 1
ATOM 1463 N N . GLU A 1 174 ? 13.530 -0.172 -26.984 1.00 98.12 174 GLU A N 1
ATOM 1464 C CA . GLU A 1 174 ? 13.503 -1.188 -28.047 1.00 98.12 174 GLU A CA 1
ATOM 1465 C C . GLU A 1 174 ? 13.099 -0.574 -29.400 1.00 98.12 174 GLU A C 1
ATOM 1467 O O . GLU A 1 174 ? 13.803 -0.765 -30.395 1.00 98.12 174 GLU A O 1
ATOM 1472 N N . ASP A 1 175 ? 12.038 0.241 -29.425 1.00 97.94 175 ASP A N 1
ATOM 1473 C CA . ASP A 1 175 ? 11.568 0.989 -30.599 1.00 97.94 175 ASP A CA 1
ATOM 1474 C C . ASP A 1 175 ? 12.657 1.931 -31.139 1.00 97.94 175 ASP A C 1
ATOM 1476 O O . ASP A 1 175 ? 12.968 1.917 -32.333 1.00 97.94 175 ASP A O 1
ATOM 1480 N N . LEU A 1 176 ? 13.291 2.721 -30.260 1.00 98.12 176 LEU A N 1
ATOM 1481 C CA . LEU A 1 176 ? 14.387 3.626 -30.627 1.00 98.12 176 LEU A CA 1
ATOM 1482 C C . LEU A 1 176 ? 15.616 2.866 -31.146 1.00 98.12 176 LEU A C 1
ATOM 1484 O O . LEU A 1 176 ? 16.249 3.313 -32.102 1.00 98.12 176 LEU A O 1
ATOM 1488 N N . CYS A 1 177 ? 15.947 1.713 -30.558 1.00 98.00 177 CYS A N 1
ATOM 1489 C CA . CYS A 1 177 ? 17.048 0.868 -31.018 1.00 98.00 177 CYS A CA 1
ATOM 1490 C C . CYS A 1 177 ? 16.754 0.266 -32.403 1.00 98.00 177 CYS A C 1
ATOM 1492 O O . CYS A 1 177 ? 17.607 0.315 -33.293 1.00 98.00 177 CYS A O 1
ATOM 1494 N N . SER A 1 178 ? 15.529 -0.226 -32.618 1.00 98.06 178 SER A N 1
ATOM 1495 C CA . SER A 1 178 ? 15.051 -0.726 -33.911 1.00 98.06 178 SER A CA 1
ATOM 1496 C C . SER A 1 178 ? 15.106 0.359 -34.990 1.00 98.06 178 SER A C 1
ATOM 1498 O O . SER A 1 178 ? 15.682 0.141 -36.059 1.00 98.06 178 SER A O 1
ATOM 1500 N N . LEU A 1 179 ? 14.590 1.555 -34.694 1.00 98.06 179 LEU A N 1
ATOM 1501 C CA . LEU A 1 179 ? 14.596 2.702 -35.602 1.00 98.06 179 LEU A CA 1
ATOM 1502 C C . LEU A 1 179 ? 16.023 3.180 -35.919 1.00 98.06 179 LEU A C 1
ATOM 1504 O O . LEU A 1 179 ? 16.345 3.445 -37.076 1.00 98.06 179 LEU A O 1
ATOM 1508 N N . HIS A 1 180 ? 16.912 3.226 -34.923 1.00 98.06 180 HIS A N 1
ATOM 1509 C CA . HIS A 1 180 ? 18.323 3.546 -35.142 1.00 98.06 180 HIS A CA 1
ATOM 1510 C C . HIS A 1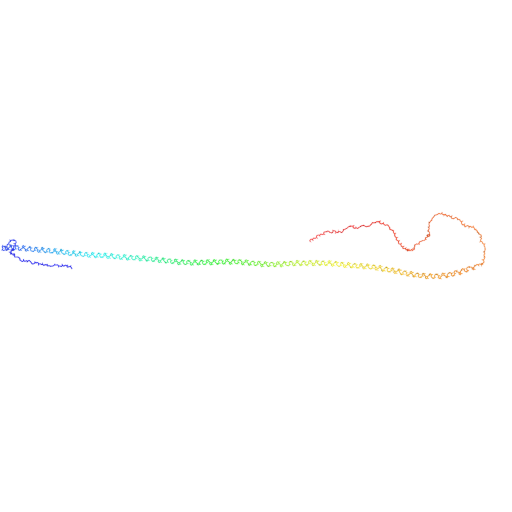 180 ? 19.015 2.496 -36.027 1.00 98.06 180 HIS A C 1
ATOM 1512 O O . HIS A 1 180 ? 19.755 2.854 -36.943 1.00 98.06 180 HIS A O 1
ATOM 1518 N N . GLN A 1 181 ? 18.728 1.203 -35.829 1.00 98.00 181 GLN A N 1
ATOM 1519 C CA . GLN A 1 181 ? 19.265 0.137 -36.678 1.00 98.00 181 GLN A CA 1
ATOM 1520 C C . GLN A 1 181 ? 18.730 0.213 -38.122 1.00 98.00 181 GLN A C 1
ATOM 1522 O O . GLN A 1 181 ? 19.457 -0.128 -39.056 1.00 98.00 181 GLN A O 1
ATOM 1527 N N . GLN A 1 182 ? 17.487 0.664 -38.325 1.00 98.00 182 GLN A N 1
ATOM 1528 C CA . GLN A 1 182 ? 16.921 0.920 -39.656 1.00 98.00 182 GLN A CA 1
ATOM 1529 C C . GLN A 1 182 ? 17.656 2.076 -40.348 1.00 98.00 182 GLN A C 1
ATOM 1531 O O . GLN A 1 182 ? 18.242 1.861 -41.410 1.00 98.00 182 GLN A O 1
ATOM 1536 N N . TYR A 1 183 ? 17.750 3.248 -39.711 1.00 97.88 183 TYR A N 1
ATOM 1537 C CA . TYR A 1 183 ? 18.478 4.390 -40.279 1.00 97.88 183 TYR A CA 1
ATOM 1538 C C . TYR A 1 183 ? 19.965 4.103 -40.520 1.00 97.88 183 TYR A C 1
ATOM 1540 O O . TYR A 1 183 ? 20.519 4.577 -41.511 1.00 97.88 183 TYR A O 1
ATOM 1548 N N . GLN A 1 184 ? 20.620 3.297 -39.677 1.00 97.75 184 GLN A N 1
ATOM 1549 C CA . GLN A 1 184 ? 22.000 2.867 -39.911 1.00 97.75 184 GLN A CA 1
ATOM 1550 C C . GLN A 1 184 ? 22.115 2.023 -41.192 1.00 97.75 184 GLN A C 1
ATOM 1552 O O . GLN A 1 184 ? 22.987 2.289 -42.019 1.00 97.75 184 GLN A O 1
ATOM 1557 N N . LYS A 1 185 ? 21.207 1.056 -41.405 1.00 97.81 185 LYS A N 1
ATOM 1558 C CA . LYS A 1 185 ? 21.159 0.242 -42.635 1.00 97.81 185 LYS A CA 1
ATOM 1559 C C . LYS A 1 185 ? 20.925 1.106 -43.876 1.00 97.81 185 LYS A C 1
ATOM 1561 O O . LYS A 1 185 ? 21.646 0.953 -44.857 1.00 97.81 185 LYS A O 1
ATOM 1566 N N . GLU A 1 186 ? 19.962 2.025 -43.835 1.00 97.88 186 GLU A N 1
ATOM 1567 C CA . GLU A 1 186 ? 19.687 2.954 -44.941 1.00 97.88 186 GLU A CA 1
ATOM 1568 C C . GLU A 1 186 ? 20.892 3.850 -45.247 1.00 97.88 186 GLU A C 1
ATOM 1570 O O . GLU A 1 186 ? 21.287 3.997 -46.404 1.00 97.88 186 GLU A O 1
ATOM 1575 N N . THR A 1 187 ? 21.522 4.386 -44.200 1.00 98.00 187 THR A N 1
ATOM 1576 C CA . THR A 1 187 ? 22.718 5.228 -44.293 1.00 98.00 187 THR A CA 1
ATOM 1577 C C . THR A 1 187 ? 23.891 4.471 -44.920 1.00 98.00 187 THR A C 1
ATOM 1579 O O . THR A 1 187 ? 24.589 5.020 -45.771 1.00 98.00 187 THR A O 1
ATOM 1582 N N . ASP A 1 188 ? 24.117 3.211 -44.545 1.00 97.94 188 ASP A N 1
ATOM 1583 C CA . ASP A 1 188 ? 25.217 2.409 -45.091 1.00 97.94 188 ASP A CA 1
ATOM 1584 C C . ASP A 1 188 ? 24.932 1.914 -46.521 1.00 97.94 188 ASP A C 1
ATOM 1586 O O . ASP A 1 188 ? 25.847 1.884 -47.348 1.00 97.94 188 ASP A O 1
ATOM 1590 N N . ILE A 1 189 ? 23.666 1.645 -46.867 1.00 97.62 189 ILE A N 1
ATOM 1591 C CA . ILE A 1 189 ? 23.232 1.425 -48.257 1.00 97.62 189 ILE A CA 1
ATOM 1592 C C . ILE A 1 189 ? 23.476 2.682 -49.105 1.00 97.62 189 ILE A C 1
ATOM 1594 O O . ILE A 1 189 ? 23.977 2.573 -50.225 1.00 97.62 189 ILE A O 1
ATOM 1598 N N . LEU A 1 190 ? 23.158 3.875 -48.590 1.00 97.50 190 LEU A N 1
ATOM 1599 C CA . LEU A 1 190 ? 23.390 5.139 -49.293 1.00 97.50 190 LEU A CA 1
ATOM 1600 C C . LEU A 1 190 ? 24.890 5.394 -49.501 1.00 97.50 190 LEU A C 1
ATOM 1602 O O . LEU A 1 190 ? 25.314 5.571 -50.640 1.00 97.50 190 LEU A O 1
ATOM 1606 N N . LYS A 1 191 ? 25.713 5.297 -48.445 1.00 96.94 191 LYS A N 1
ATOM 1607 C CA . LYS A 1 191 ? 27.185 5.376 -48.551 1.00 96.94 191 LYS A CA 1
ATOM 1608 C C . LYS A 1 191 ? 27.739 4.390 -49.584 1.00 96.94 191 LYS A C 1
ATOM 1610 O O . LYS A 1 191 ? 28.638 4.742 -50.342 1.00 96.94 191 LYS A O 1
ATOM 1615 N N . SER A 1 192 ? 27.220 3.160 -49.618 1.00 97.31 192 SER A N 1
ATOM 1616 C CA . SER A 1 192 ? 27.661 2.132 -50.566 1.00 97.31 192 SER A CA 1
ATOM 1617 C C . SER A 1 192 ? 27.373 2.521 -52.022 1.00 97.31 192 SER A C 1
ATOM 1619 O O . SER A 1 192 ? 28.248 2.340 -52.870 1.00 97.31 192 SER A O 1
ATOM 1621 N N . LYS A 1 193 ? 26.207 3.124 -52.304 1.00 97.88 193 LYS A N 1
ATOM 1622 C CA . LYS A 1 193 ? 25.873 3.675 -53.630 1.00 97.88 193 LYS A CA 1
ATOM 1623 C C . LYS A 1 193 ? 26.811 4.817 -54.021 1.00 97.88 193 LYS A C 1
ATOM 1625 O O . LYS A 1 193 ? 27.448 4.728 -55.064 1.00 97.88 193 LYS A O 1
ATOM 1630 N N . GLU A 1 194 ? 26.972 5.822 -53.160 1.00 97.25 194 GLU A N 1
ATOM 1631 C CA . GLU A 1 194 ? 27.857 6.976 -53.401 1.00 97.25 194 GLU A CA 1
ATOM 1632 C C . GLU A 1 194 ? 29.303 6.535 -53.705 1.00 97.25 194 GLU A C 1
ATOM 1634 O O . GLU A 1 194 ? 29.925 6.980 -54.671 1.00 97.25 194 GLU A O 1
ATOM 1639 N N . VAL A 1 195 ? 29.839 5.585 -52.928 1.00 97.81 195 VAL A N 1
ATOM 1640 C CA . VAL A 1 195 ? 31.178 5.014 -53.156 1.00 97.81 195 VAL A CA 1
ATOM 1641 C C . VAL A 1 195 ? 31.255 4.255 -54.487 1.00 97.81 195 VAL A C 1
ATOM 1643 O O . VAL A 1 195 ? 32.262 4.370 -55.193 1.00 97.81 195 VAL A O 1
ATOM 1646 N N . ALA A 1 196 ? 30.208 3.516 -54.866 1.00 97.44 196 ALA A N 1
ATOM 1647 C CA . ALA A 1 196 ? 30.145 2.818 -56.149 1.00 97.44 196 ALA A CA 1
ATOM 1648 C C . ALA A 1 196 ? 30.062 3.790 -57.342 1.00 97.44 196 ALA A C 1
ATOM 1650 O O . ALA A 1 196 ? 30.740 3.571 -58.347 1.00 97.44 196 ALA A O 1
ATOM 1651 N N . GLU A 1 197 ? 29.310 4.887 -57.230 1.00 97.81 197 GLU A N 1
ATOM 1652 C CA . GLU A 1 197 ? 29.214 5.924 -58.266 1.00 97.81 197 GLU A CA 1
ATOM 1653 C C . GLU A 1 197 ? 30.536 6.687 -58.435 1.00 97.81 197 GLU A C 1
ATOM 1655 O O . GLU A 1 197 ? 31.028 6.831 -59.558 1.00 97.81 197 GLU A O 1
ATOM 1660 N N . ILE A 1 198 ? 31.195 7.068 -57.333 1.00 96.69 198 ILE A N 1
ATOM 1661 C CA . ILE A 1 198 ? 32.554 7.637 -57.357 1.00 96.69 198 ILE A CA 1
ATOM 1662 C C . ILE A 1 198 ? 33.541 6.655 -58.013 1.00 96.69 198 ILE A C 1
ATOM 1664 O O . ILE A 1 198 ? 34.376 7.062 -58.828 1.00 96.69 198 ILE A O 1
ATOM 1668 N N . GLY A 1 199 ? 33.435 5.357 -57.710 1.00 97.62 199 GLY A N 1
ATOM 1669 C CA . GLY A 1 199 ? 34.212 4.298 -58.358 1.00 97.62 199 GLY A CA 1
ATOM 1670 C C . GLY A 1 199 ? 33.962 4.218 -59.868 1.00 97.62 199 GLY A C 1
ATOM 1671 O O . GLY A 1 199 ? 34.911 4.220 -60.655 1.00 97.62 199 GLY A O 1
ATOM 1672 N N . ALA A 1 200 ? 32.699 4.226 -60.295 1.00 97.19 200 ALA A N 1
ATOM 1673 C CA . ALA A 1 200 ? 32.310 4.191 -61.703 1.00 97.19 200 ALA A CA 1
ATOM 1674 C C . ALA A 1 200 ? 32.799 5.426 -62.483 1.00 97.19 200 ALA A C 1
ATOM 1676 O O . ALA A 1 200 ? 33.273 5.292 -63.615 1.00 97.19 200 ALA A O 1
ATOM 1677 N N . ILE A 1 201 ? 32.758 6.617 -61.873 1.00 97.19 201 ILE A N 1
ATOM 1678 C CA . ILE A 1 201 ? 33.301 7.855 -62.453 1.00 97.19 201 ILE A CA 1
ATOM 1679 C C . ILE A 1 201 ? 34.823 7.748 -62.622 1.00 97.19 201 ILE A C 1
ATOM 1681 O O . ILE A 1 201 ? 35.326 8.034 -63.710 1.00 97.19 201 ILE A O 1
ATOM 1685 N N . ARG A 1 202 ? 35.557 7.268 -61.606 1.00 97.06 202 ARG A N 1
ATOM 1686 C CA . ARG A 1 202 ? 37.012 7.023 -61.702 1.00 97.06 202 ARG A CA 1
ATOM 1687 C C . ARG A 1 202 ? 37.343 6.024 -62.816 1.00 97.06 202 ARG A C 1
ATOM 1689 O O . ARG A 1 202 ? 38.181 6.315 -63.664 1.00 97.06 202 ARG A O 1
ATOM 1696 N N . HIS A 1 203 ? 36.631 4.897 -62.890 1.00 97.12 203 HIS A N 1
ATOM 1697 C CA . HIS A 1 203 ? 36.804 3.906 -63.959 1.00 97.12 203 HIS A CA 1
ATOM 1698 C C . HIS A 1 203 ? 36.379 4.403 -65.351 1.00 97.12 203 HIS A C 1
ATOM 1700 O O . HIS A 1 203 ? 36.813 3.837 -66.354 1.00 97.12 203 HIS A O 1
ATOM 1706 N N . ARG A 1 204 ? 35.527 5.429 -65.468 1.00 97.25 204 ARG A N 1
ATOM 1707 C CA . ARG A 1 204 ? 35.269 6.113 -66.747 1.00 97.25 204 ARG A CA 1
ATOM 1708 C C . ARG A 1 204 ? 36.464 6.985 -67.133 1.00 97.25 204 ARG A C 1
ATOM 1710 O O . ARG A 1 204 ? 37.038 6.760 -68.192 1.00 97.25 204 ARG A O 1
ATOM 1717 N N . LEU A 1 205 ? 36.883 7.888 -66.244 1.00 96.69 205 LEU A N 1
ATOM 1718 C CA . LEU A 1 205 ? 37.993 8.816 -66.489 1.00 96.69 205 LEU A CA 1
ATOM 1719 C C . LEU A 1 205 ? 39.303 8.092 -66.831 1.00 96.69 205 LEU A C 1
ATOM 1721 O O . LEU A 1 205 ? 39.976 8.486 -67.778 1.00 96.69 205 LEU A O 1
ATOM 1725 N N . GLU A 1 206 ? 39.630 6.998 -66.138 1.00 96.81 206 GLU A N 1
ATOM 1726 C CA . GLU A 1 206 ? 40.849 6.233 -66.430 1.00 96.81 206 GLU A CA 1
ATOM 1727 C C . GLU A 1 206 ? 40.779 5.520 -67.793 1.00 96.81 206 GLU A C 1
ATOM 1729 O O . GLU A 1 206 ? 41.764 5.491 -68.524 1.00 96.81 206 GLU A O 1
ATOM 1734 N N . ARG A 1 207 ? 39.601 5.019 -68.203 1.00 97.25 207 ARG A N 1
ATOM 1735 C CA . ARG A 1 207 ? 39.409 4.458 -69.556 1.00 97.25 207 ARG A CA 1
ATOM 1736 C C . ARG A 1 207 ? 39.510 5.521 -70.645 1.00 97.25 207 ARG A C 1
ATOM 1738 O O . ARG A 1 207 ? 39.998 5.221 -71.729 1.00 97.25 207 ARG A O 1
ATOM 1745 N N . ASP A 1 208 ? 39.041 6.738 -70.390 1.00 96.88 208 ASP A N 1
ATOM 1746 C CA . ASP A 1 208 ? 39.109 7.827 -71.367 1.00 96.88 208 ASP A CA 1
ATOM 1747 C C . ASP A 1 208 ? 40.536 8.403 -71.473 1.00 96.88 208 ASP A C 1
ATOM 1749 O O . ASP A 1 208 ? 41.004 8.685 -72.576 1.00 96.88 208 ASP A O 1
ATOM 1753 N N . ARG A 1 209 ? 41.280 8.442 -70.358 1.00 97.06 209 ARG A N 1
ATOM 1754 C CA . ARG A 1 209 ? 42.734 8.679 -70.326 1.00 97.06 209 ARG A CA 1
ATOM 1755 C C . ARG A 1 209 ? 43.502 7.618 -71.118 1.00 97.06 209 ARG A C 1
ATOM 1757 O O . ARG A 1 209 ? 44.335 7.971 -71.948 1.00 97.06 209 ARG A O 1
ATOM 1764 N N . GLU A 1 210 ? 43.210 6.339 -70.892 1.00 97.38 210 GLU A N 1
ATOM 1765 C CA . GLU A 1 210 ? 43.862 5.220 -71.581 1.00 97.38 210 GLU A CA 1
ATOM 1766 C C . GLU A 1 210 ? 43.608 5.264 -73.099 1.00 97.38 210 GLU A C 1
ATOM 1768 O O . GLU A 1 210 ? 44.552 5.177 -73.883 1.00 97.38 210 GLU A O 1
ATOM 1773 N N . LYS A 1 211 ? 42.367 5.527 -73.540 1.00 96.50 211 LYS A N 1
ATOM 1774 C CA . LYS A 1 211 ? 42.066 5.782 -74.965 1.00 96.50 211 LYS A CA 1
ATOM 1775 C C . LYS A 1 211 ? 42.898 6.933 -75.530 1.00 96.50 211 LYS A C 1
ATOM 1777 O O . LYS A 1 211 ? 43.465 6.786 -76.608 1.00 96.50 211 LYS A O 1
ATOM 1782 N N . ALA A 1 212 ? 42.993 8.059 -74.819 1.00 95.81 212 ALA A N 1
ATOM 1783 C CA . ALA A 1 212 ? 43.760 9.215 -75.280 1.00 95.81 212 ALA A CA 1
ATOM 1784 C C . ALA A 1 212 ? 45.262 8.898 -75.415 1.00 95.81 212 ALA A C 1
ATOM 1786 O O . ALA A 1 212 ? 45.894 9.317 -76.385 1.00 95.81 212 ALA A O 1
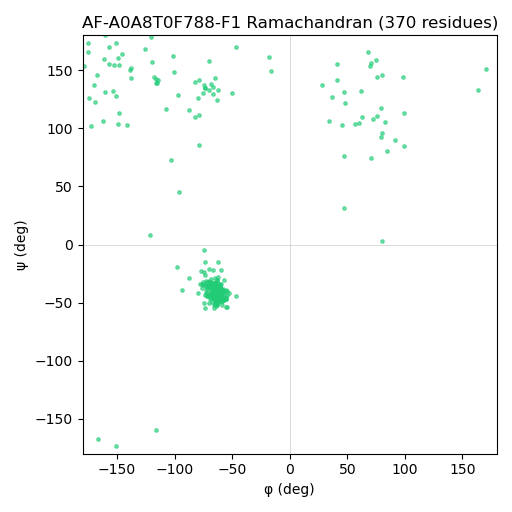ATOM 1787 N N . ILE A 1 213 ? 45.824 8.100 -74.498 1.00 96.56 213 ILE A N 1
ATOM 1788 C CA . ILE A 1 213 ? 47.198 7.584 -74.595 1.00 96.56 213 ILE A CA 1
ATOM 1789 C C . ILE A 1 213 ? 47.342 6.680 -75.829 1.00 96.56 213 ILE A C 1
ATOM 1791 O O . ILE A 1 213 ? 48.257 6.890 -76.625 1.00 96.56 213 ILE A O 1
ATOM 1795 N N . GLN A 1 214 ? 46.420 5.738 -76.046 1.00 96.38 214 GLN A N 1
ATOM 1796 C CA . GLN A 1 214 ? 46.433 4.846 -77.212 1.00 96.38 214 GLN A CA 1
ATOM 1797 C C . GLN A 1 214 ? 46.256 5.592 -78.545 1.00 96.38 214 GLN A C 1
ATOM 1799 O O . GLN A 1 214 ? 46.869 5.219 -79.542 1.00 96.38 214 GLN A O 1
ATOM 1804 N N . GLU A 1 215 ? 45.453 6.656 -78.592 1.00 95.88 215 GLU A N 1
ATOM 1805 C CA . GLU A 1 215 ? 45.330 7.521 -79.769 1.00 95.88 215 GLU A CA 1
ATOM 1806 C C . GLU A 1 215 ? 46.609 8.308 -80.053 1.00 95.88 215 GLU A C 1
ATOM 1808 O O . GLU A 1 215 ? 47.010 8.426 -81.211 1.00 95.88 215 GLU A O 1
ATOM 1813 N N . ILE A 1 216 ? 47.252 8.855 -79.017 1.00 96.00 216 ILE A N 1
ATOM 1814 C CA . ILE A 1 216 ? 48.546 9.535 -79.149 1.00 96.00 216 ILE A CA 1
ATOM 1815 C C . ILE A 1 216 ? 49.613 8.543 -79.616 1.00 96.00 216 ILE A C 1
ATOM 1817 O O . ILE A 1 216 ? 50.426 8.898 -80.467 1.00 96.00 216 ILE A O 1
ATOM 1821 N N . GLN A 1 217 ? 49.598 7.308 -79.107 1.00 94.69 217 GLN A N 1
ATOM 1822 C CA . GLN A 1 217 ? 50.536 6.275 -79.529 1.00 94.69 217 GLN A CA 1
ATOM 1823 C C . GLN A 1 217 ? 50.314 5.899 -80.998 1.00 94.69 217 GLN A C 1
ATOM 1825 O O . GLN A 1 217 ? 51.232 6.080 -81.786 1.00 94.69 217 GLN A O 1
ATOM 1830 N N . LYS A 1 218 ? 49.081 5.581 -81.415 1.00 95.31 218 LYS A N 1
ATOM 1831 C CA . LYS A 1 218 ? 48.747 5.323 -82.831 1.00 95.31 218 LYS A CA 1
ATOM 1832 C C . LYS A 1 218 ? 49.157 6.469 -83.763 1.00 95.31 218 LYS A C 1
ATOM 1834 O O . LYS A 1 218 ? 49.679 6.218 -84.842 1.00 95.31 218 LYS A O 1
ATOM 1839 N N . LYS A 1 219 ? 48.973 7.730 -83.349 1.00 95.94 219 LYS A N 1
ATOM 1840 C CA . LYS A 1 219 ? 49.419 8.912 -84.118 1.00 95.94 219 LYS A CA 1
ATOM 1841 C C . LYS A 1 219 ? 50.949 8.985 -84.246 1.00 95.94 219 LYS A C 1
ATOM 1843 O O . LYS A 1 219 ? 51.438 9.409 -85.289 1.00 95.94 219 LYS A O 1
ATOM 1848 N N . LYS A 1 220 ? 51.708 8.558 -83.227 1.00 95.94 220 LYS A N 1
ATOM 1849 C CA . LYS A 1 220 ? 53.175 8.418 -83.303 1.00 95.94 220 LYS A CA 1
ATOM 1850 C C . LYS A 1 220 ? 53.585 7.239 -84.180 1.00 95.94 220 LYS A C 1
ATOM 1852 O O . LYS A 1 220 ? 54.467 7.412 -85.009 1.00 95.94 220 LYS A O 1
ATOM 1857 N N . ASP A 1 221 ? 52.937 6.088 -84.030 1.00 95.81 221 ASP A N 1
ATOM 1858 C CA . ASP A 1 221 ? 53.237 4.874 -84.793 1.00 95.81 221 ASP A CA 1
ATOM 1859 C C . ASP A 1 221 ? 53.026 5.123 -86.296 1.00 95.81 221 ASP A C 1
ATOM 1861 O O . ASP A 1 221 ? 53.946 4.926 -87.082 1.00 95.81 221 ASP A O 1
ATOM 1865 N N . MET A 1 222 ? 51.889 5.718 -86.684 1.00 95.44 222 MET A N 1
ATOM 1866 C CA . MET A 1 222 ? 51.626 6.155 -88.066 1.00 95.44 222 MET A CA 1
ATOM 1867 C C . MET A 1 222 ? 52.649 7.182 -88.582 1.00 95.44 222 MET A C 1
ATOM 1869 O O . MET A 1 222 ? 52.979 7.192 -89.766 1.00 95.44 222 MET A O 1
ATOM 1873 N N . HIS A 1 223 ? 53.163 8.067 -87.719 1.00 95.00 223 HIS A N 1
ATOM 1874 C CA . HIS A 1 223 ? 54.209 9.017 -88.110 1.00 95.00 223 HIS A CA 1
ATOM 1875 C C . HIS A 1 223 ? 55.567 8.326 -88.311 1.00 95.00 223 HIS A C 1
ATOM 1877 O O . HIS A 1 223 ? 56.290 8.674 -89.242 1.00 95.00 223 HIS A O 1
ATOM 1883 N N . ILE A 1 224 ? 55.888 7.317 -87.496 1.00 95.19 224 ILE A N 1
ATOM 1884 C CA . ILE A 1 224 ? 57.075 6.467 -87.656 1.00 95.19 224 ILE A CA 1
ATOM 1885 C C . ILE A 1 224 ? 56.967 5.649 -88.951 1.00 95.19 224 ILE A C 1
ATOM 1887 O O . ILE A 1 224 ? 57.914 5.641 -89.732 1.00 95.19 224 ILE A O 1
ATOM 1891 N N . GLU A 1 225 ? 55.814 5.037 -89.234 1.00 95.50 225 GLU A N 1
ATOM 1892 C CA . GLU A 1 225 ? 55.544 4.339 -90.500 1.00 95.50 225 GLU A CA 1
ATOM 1893 C C . GLU A 1 225 ? 55.709 5.268 -91.712 1.00 95.50 225 GLU A C 1
ATOM 1895 O O . GLU A 1 225 ? 56.387 4.909 -92.674 1.00 95.50 225 GLU A O 1
ATOM 1900 N N . HIS A 1 226 ? 55.160 6.486 -91.651 1.00 95.06 226 HIS A N 1
ATOM 1901 C CA . HIS A 1 226 ? 55.310 7.478 -92.717 1.00 95.06 226 HIS A CA 1
ATOM 1902 C C . HIS A 1 226 ? 56.768 7.930 -92.907 1.00 95.06 226 HIS A C 1
ATOM 1904 O O . HIS A 1 226 ? 57.228 8.043 -94.043 1.00 95.06 226 HIS A O 1
ATOM 1910 N N . LEU A 1 227 ? 57.524 8.139 -91.822 1.00 95.94 227 LEU A N 1
ATOM 1911 C CA . LEU A 1 227 ? 58.957 8.441 -91.897 1.00 95.94 227 LEU A CA 1
ATOM 1912 C C . LEU A 1 227 ? 59.748 7.280 -92.513 1.00 95.94 227 LEU A C 1
ATOM 1914 O O . LEU A 1 227 ? 60.610 7.523 -93.351 1.00 95.94 227 LEU A O 1
ATOM 1918 N N . ILE A 1 228 ? 59.442 6.029 -92.152 1.00 94.44 228 ILE A N 1
ATOM 1919 C CA . ILE A 1 228 ? 60.066 4.836 -92.746 1.00 94.44 228 ILE A CA 1
ATOM 1920 C C . ILE A 1 228 ? 59.770 4.769 -94.251 1.00 94.44 228 ILE A C 1
ATOM 1922 O O . ILE A 1 228 ? 60.696 4.581 -95.036 1.00 94.44 228 ILE A O 1
ATOM 1926 N N . GLN A 1 229 ? 58.517 4.987 -94.665 1.00 94.88 229 GLN A N 1
ATOM 1927 C CA . GLN A 1 229 ? 58.130 5.028 -96.082 1.00 94.88 229 GLN A CA 1
ATOM 1928 C C . GLN A 1 229 ? 58.871 6.136 -96.841 1.00 94.88 229 GLN A C 1
ATOM 1930 O O . GLN A 1 229 ? 59.486 5.862 -97.867 1.00 94.88 229 GLN A O 1
ATOM 1935 N N . MET A 1 230 ? 58.898 7.362 -96.308 1.00 94.12 230 MET A N 1
ATOM 1936 C CA . MET A 1 230 ? 59.632 8.484 -96.901 1.00 94.12 230 MET A CA 1
ATOM 1937 C C . MET A 1 230 ? 61.142 8.198 -96.994 1.00 94.12 230 MET A C 1
ATOM 1939 O O . MET A 1 230 ? 61.776 8.527 -97.996 1.00 94.12 230 MET A O 1
ATOM 1943 N N . HIS A 1 231 ? 61.741 7.571 -95.978 1.00 94.12 231 HIS A N 1
ATOM 1944 C CA . HIS A 1 231 ? 63.154 7.192 -96.012 1.00 94.12 231 HIS A CA 1
ATOM 1945 C C . HIS A 1 231 ? 63.441 6.094 -97.047 1.00 94.12 231 HIS A C 1
ATOM 1947 O O . HIS A 1 231 ? 64.444 6.206 -97.752 1.00 94.12 231 HIS A O 1
ATOM 1953 N N . GLU A 1 232 ? 62.570 5.092 -97.200 1.00 94.38 232 GLU A N 1
ATOM 1954 C CA . GLU A 1 232 ? 62.700 4.059 -98.239 1.00 94.38 232 GLU A CA 1
ATOM 1955 C C . GLU A 1 232 ? 62.503 4.648 -99.648 1.00 94.38 232 GLU A C 1
ATOM 1957 O O . GLU A 1 232 ? 63.281 4.352 -100.553 1.00 94.38 232 GLU A O 1
ATOM 1962 N N . GLU A 1 233 ? 61.540 5.557 -99.839 1.00 93.56 233 GLU A N 1
ATOM 1963 C CA . GLU A 1 233 ? 61.360 6.294 -101.097 1.00 93.56 233 GLU A CA 1
ATOM 1964 C C . GLU A 1 233 ? 62.600 7.121 -101.454 1.00 93.56 233 GLU A C 1
ATOM 1966 O O . GLU A 1 233 ? 63.095 7.036 -102.580 1.00 93.56 233 GLU A O 1
ATOM 1971 N N . MET A 1 234 ? 63.146 7.888 -100.506 1.00 92.06 234 MET A N 1
ATOM 1972 C CA . MET A 1 234 ? 64.364 8.678 -100.717 1.00 92.06 234 MET A CA 1
ATOM 1973 C C . MET A 1 234 ? 65.594 7.789 -100.959 1.00 92.06 234 MET A C 1
ATOM 1975 O O . MET A 1 234 ? 66.430 8.111 -101.806 1.00 92.06 234 MET A O 1
ATOM 1979 N N . PHE A 1 235 ? 65.695 6.642 -100.283 1.00 94.00 235 PHE A N 1
ATOM 1980 C CA . PHE A 1 235 ? 66.753 5.659 -100.518 1.00 94.00 235 PHE A CA 1
ATOM 1981 C C . PHE A 1 235 ? 66.635 5.027 -101.911 1.00 94.00 235 PHE A C 1
ATOM 1983 O O . PHE A 1 235 ? 67.630 4.924 -102.632 1.00 94.00 235 PHE A O 1
ATOM 1990 N N . GLN A 1 236 ? 65.424 4.680 -102.353 1.00 93.44 236 GLN A N 1
ATOM 1991 C CA . GLN A 1 236 ? 65.176 4.142 -103.688 1.00 93.44 236 GLN A CA 1
ATOM 1992 C C . GLN A 1 236 ? 65.363 5.205 -104.790 1.00 93.44 236 GLN A C 1
ATOM 1994 O O . GLN A 1 236 ? 65.859 4.867 -105.865 1.00 93.44 236 GLN A O 1
ATOM 1999 N N . GLN A 1 237 ? 65.079 6.486 -104.527 1.00 92.12 237 GLN A N 1
ATOM 2000 C CA . GLN A 1 237 ? 65.454 7.606 -105.405 1.00 92.12 237 GLN A CA 1
ATOM 2001 C C . GLN A 1 237 ? 66.980 7.752 -105.519 1.00 92.12 237 GLN A C 1
ATOM 2003 O O . GLN A 1 237 ? 67.507 7.811 -106.628 1.00 92.12 237 GLN A O 1
ATOM 2008 N N . MET A 1 238 ? 67.709 7.736 -104.398 1.00 91.56 238 MET A N 1
ATOM 2009 C CA . MET A 1 238 ? 69.177 7.817 -104.372 1.00 91.56 238 MET A CA 1
ATOM 2010 C C . MET A 1 238 ? 69.827 6.623 -105.093 1.00 91.56 238 MET A C 1
ATOM 2012 O O . MET A 1 238 ? 70.757 6.782 -105.883 1.00 91.56 238 MET A O 1
ATOM 2016 N N . LYS A 1 239 ? 69.279 5.422 -104.898 1.00 92.69 239 LYS A N 1
ATOM 2017 C CA . LYS A 1 239 ? 69.649 4.186 -105.602 1.00 92.69 239 LYS A CA 1
ATOM 2018 C C . LYS A 1 239 ? 69.349 4.259 -107.102 1.00 92.69 239 LYS A C 1
ATOM 2020 O O . LYS A 1 239 ? 70.169 3.806 -107.896 1.00 92.69 239 LYS A O 1
ATOM 2025 N N . ASN A 1 240 ? 68.229 4.858 -107.514 1.00 90.56 240 ASN A N 1
ATOM 2026 C CA . ASN A 1 240 ? 67.933 5.121 -108.927 1.00 90.56 240 ASN A CA 1
ATOM 2027 C C . ASN A 1 240 ? 68.940 6.110 -109.533 1.00 90.56 240 ASN A C 1
ATOM 2029 O O . ASN A 1 240 ? 69.511 5.810 -110.575 1.00 90.56 240 ASN A O 1
ATOM 2033 N N . TYR A 1 241 ? 69.238 7.214 -108.844 1.00 91.38 241 TYR A N 1
ATOM 2034 C CA . TYR A 1 241 ? 70.233 8.205 -109.262 1.00 91.38 241 TYR A CA 1
ATOM 2035 C C . TYR A 1 241 ? 71.625 7.584 -109.476 1.00 91.38 241 TYR A C 1
ATOM 2037 O O . TYR A 1 241 ? 72.220 7.764 -110.539 1.00 91.38 241 TYR A O 1
ATOM 2045 N N . TYR A 1 242 ? 72.121 6.772 -108.533 1.00 91.38 242 TYR A N 1
ATOM 2046 C CA . TYR A 1 242 ? 73.382 6.046 -108.728 1.00 91.38 242 TYR A CA 1
ATOM 2047 C C . TYR A 1 242 ? 73.300 4.999 -109.844 1.00 91.38 242 TYR A C 1
ATOM 2049 O O . TYR A 1 242 ? 74.243 4.879 -110.621 1.00 91.38 242 TYR A O 1
ATOM 2057 N N . ASN A 1 243 ? 72.184 4.275 -109.983 1.00 92.31 243 ASN A N 1
ATOM 2058 C CA . ASN A 1 243 ? 71.987 3.353 -111.105 1.00 92.31 243 ASN A CA 1
ATOM 2059 C C . ASN A 1 243 ? 72.003 4.080 -112.459 1.00 92.31 243 ASN A C 1
ATOM 2061 O O . ASN A 1 243 ? 72.498 3.519 -113.433 1.00 92.31 243 ASN A O 1
ATOM 2065 N N . ASP A 1 244 ? 71.481 5.303 -112.543 1.00 90.62 244 ASP A N 1
ATOM 2066 C CA . ASP A 1 244 ? 71.452 6.092 -113.777 1.00 90.62 244 ASP A CA 1
ATOM 2067 C C . ASP A 1 244 ? 72.810 6.735 -114.092 1.00 90.62 244 ASP A C 1
ATOM 2069 O O . ASP A 1 244 ? 73.201 6.748 -115.261 1.00 90.62 244 ASP A O 1
ATOM 2073 N N . ILE A 1 245 ? 73.593 7.133 -113.079 1.00 87.12 245 ILE A N 1
ATOM 2074 C CA . ILE A 1 245 ? 75.027 7.437 -113.244 1.00 87.12 245 ILE A CA 1
ATOM 2075 C C . ILE A 1 245 ? 75.764 6.203 -113.776 1.00 87.12 245 ILE A C 1
ATOM 2077 O O . ILE A 1 245 ? 76.391 6.284 -114.824 1.00 87.12 245 ILE A O 1
ATOM 2081 N N . ILE A 1 246 ? 75.617 5.037 -113.137 1.00 85.69 246 ILE A N 1
ATOM 2082 C CA . ILE A 1 246 ? 76.285 3.793 -113.554 1.00 85.69 246 ILE A CA 1
ATOM 2083 C C . ILE A 1 246 ? 75.886 3.397 -114.986 1.00 85.69 246 ILE A C 1
ATOM 2085 O O . ILE A 1 246 ? 76.744 2.998 -115.773 1.00 85.69 246 ILE A O 1
ATOM 2089 N N . LYS A 1 247 ? 74.611 3.545 -115.378 1.00 88.31 247 LYS A N 1
ATOM 2090 C CA . LYS A 1 247 ? 74.175 3.358 -116.776 1.00 88.31 247 LYS A CA 1
ATOM 2091 C C . LYS A 1 247 ? 74.856 4.352 -117.715 1.00 88.31 247 LYS A C 1
ATOM 2093 O O . LYS A 1 247 ? 75.297 3.941 -118.785 1.00 88.31 247 LYS A O 1
ATOM 2098 N N . ASN A 1 248 ? 74.931 5.630 -117.345 1.00 89.25 248 ASN A N 1
ATOM 2099 C CA . ASN A 1 248 ? 75.553 6.672 -118.160 1.00 89.25 248 ASN A CA 1
ATOM 2100 C C . ASN A 1 248 ? 77.063 6.432 -118.319 1.00 89.25 248 ASN A C 1
ATOM 2102 O O . ASN A 1 248 ? 77.564 6.456 -119.438 1.00 89.25 248 ASN A O 1
ATOM 2106 N N . ASP A 1 249 ? 77.764 6.071 -117.245 1.00 87.81 249 ASP A N 1
ATOM 2107 C CA . ASP A 1 249 ? 79.180 5.699 -117.266 1.00 87.81 249 ASP A CA 1
ATOM 2108 C C . ASP A 1 249 ? 79.414 4.444 -118.120 1.00 87.81 249 ASP A C 1
ATOM 2110 O O . ASP A 1 249 ? 80.322 4.418 -118.949 1.00 87.81 249 ASP A O 1
ATOM 2114 N N . ILE A 1 250 ? 78.555 3.422 -118.015 1.00 88.62 250 ILE A N 1
ATOM 2115 C CA . ILE A 1 250 ? 78.604 2.231 -118.880 1.00 88.62 250 ILE A CA 1
ATOM 2116 C C . ILE A 1 250 ? 78.353 2.597 -120.352 1.00 88.62 250 ILE A C 1
ATOM 2118 O O . ILE A 1 250 ? 79.035 2.070 -121.235 1.00 88.62 250 ILE A O 1
ATOM 2122 N N . LEU A 1 251 ? 77.413 3.501 -120.646 1.00 84.00 251 LEU A N 1
ATOM 2123 C CA . LEU A 1 251 ? 77.151 3.999 -122.001 1.00 84.00 251 LEU A CA 1
ATOM 2124 C C . LEU A 1 251 ? 78.324 4.833 -122.537 1.00 84.00 251 LEU A C 1
ATOM 2126 O O . LEU A 1 251 ? 78.703 4.664 -123.696 1.00 84.00 251 LEU A O 1
ATOM 2130 N N . LEU A 1 252 ? 78.947 5.662 -121.699 1.00 86.94 252 LEU A N 1
ATOM 2131 C CA . LEU A 1 252 ? 80.137 6.444 -122.018 1.00 86.94 252 LEU A CA 1
ATOM 2132 C C . LEU A 1 252 ? 81.323 5.522 -122.318 1.00 86.94 252 LEU A C 1
ATOM 2134 O O . LEU A 1 252 ? 81.884 5.607 -123.410 1.00 86.94 252 LEU A O 1
ATOM 2138 N N . ILE A 1 253 ? 81.634 4.577 -121.423 1.00 83.69 253 ILE A N 1
ATOM 2139 C CA . ILE A 1 253 ? 82.650 3.526 -121.602 1.00 83.69 253 ILE A CA 1
ATOM 2140 C C . ILE A 1 253 ? 82.389 2.733 -122.886 1.00 83.69 253 ILE A C 1
ATOM 2142 O O . ILE A 1 253 ? 83.318 2.478 -123.654 1.00 83.69 253 ILE A O 1
ATOM 2146 N N . LYS A 1 254 ? 81.132 2.368 -123.166 1.00 85.31 254 LYS A N 1
ATOM 2147 C CA . LYS A 1 254 ? 80.756 1.668 -124.400 1.00 85.31 254 LYS A CA 1
ATOM 2148 C C . LYS A 1 254 ? 80.983 2.541 -125.636 1.00 85.31 254 LYS A C 1
ATOM 2150 O O . LYS A 1 254 ? 81.575 2.059 -126.595 1.00 85.31 254 LYS A O 1
ATOM 2155 N N . SER A 1 255 ? 80.607 3.821 -125.595 1.00 84.06 255 SER A N 1
ATOM 2156 C CA . SER A 1 255 ? 80.842 4.764 -126.697 1.00 84.06 255 SER A CA 1
ATOM 2157 C C . SER A 1 255 ? 82.335 4.986 -126.957 1.00 84.06 255 SER A C 1
ATOM 2159 O O . SER A 1 255 ? 82.757 4.980 -128.110 1.00 84.06 255 SER A O 1
ATOM 2161 N N . LEU A 1 256 ? 83.157 5.088 -125.905 1.00 81.50 256 LEU A N 1
ATOM 2162 C CA . LEU A 1 256 ? 84.613 5.188 -126.002 1.00 81.50 256 LEU A CA 1
ATOM 2163 C C . LEU A 1 256 ? 85.204 3.899 -126.586 1.00 81.50 256 LEU A C 1
ATOM 2165 O O . LEU A 1 256 ? 86.026 3.961 -127.496 1.00 81.50 256 LEU A O 1
ATOM 2169 N N . LYS A 1 257 ? 84.730 2.728 -126.144 1.00 83.00 257 LYS A N 1
ATOM 2170 C CA . LYS A 1 257 ? 85.154 1.416 -126.657 1.00 83.00 257 LYS A CA 1
ATOM 2171 C C . LYS A 1 257 ? 84.778 1.205 -128.125 1.00 83.00 257 LYS A C 1
ATOM 2173 O O . LYS A 1 257 ? 85.589 0.685 -128.887 1.00 83.00 257 LYS A O 1
ATOM 2178 N N . ASP A 1 258 ? 83.589 1.627 -128.547 1.00 83.25 258 ASP A N 1
ATOM 2179 C CA . ASP A 1 258 ? 83.173 1.565 -129.951 1.00 83.25 258 ASP A CA 1
ATOM 2180 C C . ASP A 1 258 ? 83.902 2.623 -130.805 1.00 83.25 258 ASP A C 1
ATOM 2182 O O . ASP A 1 258 ? 84.284 2.339 -131.939 1.00 83.25 258 ASP A O 1
ATOM 2186 N N . LYS A 1 259 ? 84.246 3.787 -130.240 1.00 80.88 259 LYS A N 1
ATOM 2187 C CA . LYS A 1 259 ? 85.106 4.787 -130.894 1.00 80.88 259 LYS A CA 1
ATOM 2188 C C . LYS A 1 259 ? 86.555 4.313 -131.043 1.00 80.88 259 LYS A C 1
ATOM 2190 O O . LYS A 1 259 ? 87.171 4.601 -132.063 1.00 80.88 259 LYS A O 1
ATOM 2195 N N . ILE A 1 260 ? 87.069 3.522 -130.096 1.00 79.56 260 ILE A N 1
ATOM 2196 C CA . ILE A 1 260 ? 88.344 2.799 -130.223 1.00 79.56 260 ILE A CA 1
ATOM 2197 C C . ILE A 1 260 ? 88.257 1.749 -131.342 1.00 79.56 260 ILE A C 1
ATOM 2199 O O . ILE A 1 260 ? 89.158 1.700 -132.172 1.00 79.56 260 ILE A O 1
ATOM 2203 N N . LYS A 1 261 ? 87.167 0.970 -131.456 1.00 79.69 261 LYS A N 1
ATOM 2204 C CA . LYS A 1 261 ? 86.976 0.053 -132.603 1.00 79.69 261 LYS A CA 1
ATOM 2205 C C . LYS A 1 261 ? 86.962 0.788 -133.944 1.00 79.69 261 LYS A C 1
ATOM 2207 O O . LYS A 1 261 ? 87.544 0.295 -134.903 1.00 79.69 261 LYS A O 1
ATOM 2212 N N . ASP A 1 262 ? 86.311 1.945 -134.030 1.00 77.94 262 ASP A N 1
ATOM 2213 C CA . ASP A 1 262 ? 86.269 2.733 -135.266 1.00 77.94 262 ASP A CA 1
ATOM 2214 C C . ASP A 1 262 ? 87.594 3.448 -135.571 1.00 77.94 262 ASP A C 1
ATOM 2216 O O . ASP A 1 262 ? 87.896 3.683 -136.742 1.00 77.94 262 ASP A O 1
ATOM 2220 N N . LEU A 1 263 ? 88.412 3.757 -134.560 1.00 76.25 263 LEU A N 1
ATOM 2221 C CA . LEU A 1 263 ? 89.802 4.175 -134.757 1.00 76.25 263 LEU A CA 1
ATOM 2222 C C . LEU A 1 263 ? 90.662 3.007 -135.255 1.00 76.25 263 LEU A C 1
ATOM 2224 O O . LEU A 1 263 ? 91.322 3.175 -136.271 1.00 76.25 263 LEU A O 1
ATOM 2228 N N . LEU A 1 264 ? 90.562 1.818 -134.653 1.00 73.00 264 LEU A N 1
ATOM 2229 C CA . LEU A 1 264 ? 91.250 0.603 -135.116 1.00 73.00 264 LEU A CA 1
ATOM 2230 C C . LEU A 1 264 ? 90.836 0.214 -136.547 1.00 73.00 264 LEU A C 1
ATOM 2232 O O . LEU A 1 264 ? 91.680 -0.142 -137.358 1.00 73.00 264 LEU A O 1
ATOM 2236 N N . ARG A 1 265 ? 89.554 0.350 -136.913 1.00 75.50 265 ARG A N 1
ATOM 2237 C CA . ARG A 1 265 ? 89.083 0.174 -138.302 1.00 75.50 265 ARG A CA 1
ATOM 2238 C C . ARG A 1 265 ? 89.716 1.180 -139.261 1.00 75.50 265 ARG A C 1
ATOM 2240 O O . ARG A 1 265 ? 90.095 0.806 -140.367 1.00 75.50 265 ARG A O 1
ATOM 2247 N N . LYS A 1 266 ? 89.825 2.449 -138.853 1.00 76.50 266 LYS A N 1
ATOM 2248 C CA . LYS A 1 266 ? 90.492 3.493 -139.647 1.00 76.50 266 LYS A CA 1
ATOM 2249 C C . LYS A 1 266 ? 91.992 3.249 -139.742 1.00 76.50 266 LYS A C 1
ATOM 2251 O O . LYS A 1 266 ? 92.548 3.472 -140.801 1.00 76.50 266 LYS A O 1
ATOM 2256 N N . GLU A 1 267 ? 92.624 2.744 -138.691 1.00 71.50 267 GLU A N 1
ATOM 2257 C CA . GLU A 1 267 ? 94.030 2.345 -138.676 1.00 71.50 267 GLU A CA 1
ATOM 2258 C C . GLU A 1 267 ? 94.288 1.155 -139.608 1.00 71.50 267 GLU A C 1
ATOM 2260 O O . GLU A 1 267 ? 95.168 1.246 -140.459 1.00 71.50 267 GLU A O 1
ATOM 2265 N N . CYS A 1 268 ? 93.457 0.105 -139.569 1.00 65.38 268 CYS A N 1
ATOM 2266 C CA . CYS A 1 268 ? 93.485 -0.970 -140.565 1.00 65.38 268 CYS A CA 1
ATOM 2267 C C . CYS A 1 268 ? 93.333 -0.419 -141.991 1.00 65.38 268 CYS A C 1
ATOM 2269 O O . CYS A 1 268 ? 94.129 -0.763 -142.860 1.00 65.38 268 CYS A O 1
ATOM 2271 N N . HIS A 1 269 ? 92.369 0.479 -142.224 1.00 68.88 269 HIS A N 1
ATOM 2272 C CA . HIS A 1 269 ? 92.180 1.109 -143.530 1.00 68.88 269 HIS A CA 1
ATOM 2273 C C . HIS A 1 269 ? 93.381 1.980 -143.942 1.00 68.88 269 HIS A C 1
ATOM 2275 O O . HIS A 1 269 ? 93.791 1.941 -145.098 1.00 68.88 269 HIS A O 1
ATOM 2281 N N . TYR A 1 270 ? 94.009 2.712 -143.017 1.00 72.88 270 TYR A N 1
ATOM 2282 C CA . TYR A 1 270 ? 95.216 3.486 -143.307 1.00 72.88 270 TYR A CA 1
ATOM 2283 C C . TYR A 1 270 ? 96.404 2.579 -143.640 1.00 72.88 270 TYR A C 1
ATOM 2285 O O . TYR A 1 270 ? 97.064 2.832 -144.643 1.00 72.88 270 TYR A O 1
ATOM 2293 N N . ILE A 1 271 ? 96.621 1.485 -142.903 1.00 72.19 271 ILE A N 1
ATOM 2294 C CA . ILE A 1 271 ? 97.621 0.449 -143.225 1.00 72.19 271 ILE A CA 1
ATOM 2295 C C . ILE A 1 271 ? 97.368 -0.133 -144.628 1.00 72.19 271 ILE A C 1
ATOM 2297 O O . ILE A 1 271 ? 98.301 -0.345 -145.402 1.00 72.19 271 ILE A O 1
ATOM 2301 N N . GLU A 1 272 ? 96.104 -0.350 -144.987 1.00 69.06 272 GLU A N 1
ATOM 2302 C CA . GLU A 1 272 ? 95.691 -0.859 -146.296 1.00 69.06 272 GLU A CA 1
ATOM 2303 C C . GLU A 1 272 ? 95.896 0.176 -147.421 1.00 69.06 272 GLU A C 1
ATOM 2305 O O . GLU A 1 272 ? 96.346 -0.180 -148.513 1.00 69.06 272 GLU A O 1
ATOM 2310 N N . THR A 1 273 ? 95.669 1.471 -147.162 1.00 69.06 273 THR A N 1
ATOM 2311 C CA . THR A 1 273 ? 96.001 2.549 -148.115 1.00 69.06 273 THR A CA 1
ATOM 2312 C C . THR A 1 273 ? 97.504 2.797 -148.241 1.00 69.06 273 THR A C 1
ATOM 2314 O O . THR A 1 273 ? 97.959 3.058 -149.349 1.00 69.06 273 THR A O 1
ATOM 2317 N N . ILE A 1 274 ? 98.284 2.653 -147.162 1.00 69.94 274 ILE A N 1
ATOM 2318 C CA . ILE A 1 274 ? 99.751 2.772 -147.176 1.00 69.94 274 ILE A CA 1
ATOM 2319 C C . ILE A 1 274 ? 100.342 1.679 -148.070 1.00 69.94 274 ILE A C 1
ATOM 2321 O O . ILE A 1 274 ? 101.027 2.015 -149.030 1.00 69.94 274 ILE A O 1
ATOM 2325 N N . LYS A 1 275 ? 99.950 0.410 -147.885 1.00 70.12 275 LYS A N 1
ATOM 2326 C CA . LYS A 1 275 ? 100.360 -0.694 -148.776 1.00 70.12 275 LYS A CA 1
ATOM 2327 C C . LYS A 1 275 ? 100.012 -0.440 -150.248 1.00 70.12 275 LYS A C 1
ATOM 2329 O O . LYS A 1 275 ? 100.802 -0.733 -151.142 1.00 70.12 275 LYS A O 1
ATOM 2334 N N . ASN A 1 276 ? 98.840 0.143 -150.514 1.00 65.56 276 ASN A N 1
ATOM 2335 C CA . ASN A 1 276 ? 98.410 0.521 -151.866 1.00 65.56 276 ASN A CA 1
ATOM 2336 C C . ASN A 1 276 ? 99.127 1.763 -152.436 1.00 65.56 276 ASN A C 1
ATOM 2338 O O . ASN A 1 276 ? 99.025 2.016 -153.639 1.00 65.56 276 ASN A O 1
ATOM 2342 N N . LEU A 1 277 ? 99.815 2.554 -151.607 1.00 63.59 277 LEU A N 1
ATOM 2343 C CA . LEU A 1 277 ? 100.647 3.687 -152.022 1.00 63.59 277 LEU A CA 1
ATOM 2344 C C . LEU A 1 277 ? 102.110 3.269 -152.204 1.00 63.59 277 LEU A C 1
ATOM 2346 O O . LEU A 1 277 ? 102.714 3.666 -153.195 1.00 63.59 277 LEU A O 1
ATOM 2350 N N . GLU A 1 278 ? 102.640 2.408 -151.333 1.00 65.50 278 GLU A N 1
ATOM 2351 C CA . GLU A 1 278 ? 103.950 1.755 -151.482 1.00 65.50 278 GLU A CA 1
ATOM 2352 C C . GLU A 1 278 ? 104.023 1.015 -152.828 1.00 65.50 278 GLU A C 1
ATOM 2354 O O . GLU A 1 278 ? 104.840 1.363 -153.680 1.00 65.50 278 GLU A O 1
ATOM 2359 N N . ALA A 1 279 ? 103.050 0.139 -153.109 1.00 63.59 279 ALA A N 1
ATOM 2360 C CA . ALA A 1 279 ? 102.957 -0.585 -154.381 1.00 63.59 279 ALA A CA 1
ATOM 2361 C C . ALA A 1 279 ? 102.819 0.324 -155.626 1.00 63.59 279 ALA A C 1
ATOM 2363 O O . ALA A 1 279 ? 103.129 -0.098 -156.740 1.00 63.59 279 ALA A O 1
ATOM 2364 N N . LYS A 1 280 ? 102.359 1.576 -155.473 1.00 62.44 280 LYS A N 1
ATOM 2365 C CA . LYS A 1 280 ? 102.318 2.570 -156.566 1.00 62.44 280 LYS A CA 1
ATOM 2366 C C . LYS A 1 280 ? 103.622 3.357 -156.696 1.00 62.44 280 LYS A C 1
ATOM 2368 O O . LYS A 1 280 ? 103.961 3.776 -157.802 1.00 62.44 280 LYS A O 1
ATOM 2373 N N . ASN A 1 281 ? 104.350 3.544 -155.598 1.00 65.31 281 ASN A N 1
ATOM 2374 C CA . ASN A 1 281 ? 105.637 4.230 -155.569 1.00 65.31 281 ASN A CA 1
ATOM 2375 C C . ASN A 1 281 ? 106.741 3.394 -156.239 1.00 65.31 281 ASN A C 1
ATOM 2377 O O . ASN A 1 281 ? 107.579 3.946 -156.949 1.00 65.31 281 ASN A O 1
ATOM 2381 N N . ASP A 1 282 ? 106.688 2.067 -156.108 1.00 65.44 282 ASP A N 1
ATOM 2382 C CA . ASP A 1 282 ? 107.595 1.149 -156.811 1.00 65.44 282 ASP A CA 1
ATOM 2383 C C . ASP A 1 282 ? 107.401 1.219 -158.337 1.00 65.44 282 ASP A C 1
ATOM 2385 O O . ASP A 1 282 ? 108.360 1.374 -159.097 1.00 65.44 282 ASP A O 1
ATOM 2389 N N . VAL A 1 283 ? 106.144 1.207 -158.801 1.00 66.94 283 VAL A N 1
ATOM 2390 C CA . VAL A 1 283 ? 105.797 1.337 -160.231 1.00 66.94 283 VAL A CA 1
ATOM 2391 C C . VAL A 1 283 ? 106.231 2.694 -160.800 1.00 66.94 283 VAL A C 1
ATOM 2393 O O . VAL A 1 283 ? 106.789 2.754 -161.897 1.00 66.94 283 VAL A O 1
ATOM 2396 N N . LEU A 1 284 ? 106.031 3.785 -160.051 1.00 62.19 284 LEU A N 1
ATOM 2397 C CA . LEU A 1 284 ? 106.497 5.122 -160.440 1.00 62.19 284 LEU A CA 1
ATOM 2398 C C . LEU A 1 284 ? 108.028 5.219 -160.484 1.00 62.19 284 LEU A C 1
ATOM 2400 O O . LEU A 1 284 ? 108.573 5.844 -161.395 1.00 62.19 284 LEU A O 1
ATOM 2404 N N . SER A 1 285 ? 108.718 4.560 -159.552 1.00 62.28 285 SER A N 1
ATOM 2405 C CA . SER A 1 285 ? 110.184 4.509 -159.503 1.00 62.28 285 SER A CA 1
ATOM 2406 C C . SER A 1 285 ? 110.773 3.713 -160.676 1.00 62.28 285 SER A C 1
ATOM 2408 O O . SER A 1 285 ? 111.829 4.080 -161.197 1.00 62.28 285 SER A O 1
ATOM 2410 N N . SER A 1 286 ? 110.077 2.676 -161.160 1.00 58.06 286 SER A N 1
ATOM 2411 C CA . SER A 1 286 ? 110.437 1.996 -162.413 1.00 58.06 286 SER A CA 1
ATOM 2412 C C . SER A 1 286 ? 110.259 2.920 -163.626 1.00 58.06 286 SER A C 1
ATOM 2414 O O . SER A 1 286 ? 111.203 3.131 -164.385 1.00 58.06 286 SER A O 1
ATOM 2416 N N . ALA A 1 287 ? 109.082 3.540 -163.775 1.00 60.84 287 ALA A N 1
ATOM 2417 C CA . ALA A 1 287 ? 108.770 4.401 -164.922 1.00 60.84 287 ALA A CA 1
ATOM 2418 C C . ALA A 1 287 ? 109.662 5.660 -165.017 1.00 60.84 287 ALA A C 1
ATOM 2420 O O . ALA A 1 287 ? 109.954 6.144 -166.113 1.00 60.84 287 ALA A O 1
ATOM 2421 N N . PHE A 1 288 ? 110.122 6.195 -163.880 1.00 63.47 288 PHE A N 1
ATOM 2422 C CA . PHE A 1 288 ? 111.019 7.354 -163.846 1.00 63.47 288 PHE A CA 1
ATOM 2423 C C . PHE A 1 288 ? 112.415 7.049 -164.419 1.00 63.47 288 PHE A C 1
ATOM 2425 O O . PHE A 1 288 ? 112.998 7.893 -165.104 1.00 63.47 288 PHE A O 1
ATOM 2432 N N . ASN A 1 289 ? 112.935 5.835 -164.200 1.00 60.72 289 ASN A N 1
ATOM 2433 C CA . ASN A 1 289 ? 114.232 5.420 -164.738 1.00 60.72 289 ASN A CA 1
ATOM 2434 C C . ASN A 1 289 ? 114.202 5.246 -166.268 1.00 60.72 289 ASN A C 1
ATOM 2436 O O . ASN A 1 289 ? 115.125 5.699 -166.950 1.00 60.72 289 ASN A O 1
ATOM 2440 N N . ASP A 1 290 ? 113.120 4.692 -166.824 1.00 57.59 290 ASP A N 1
ATOM 2441 C CA . ASP A 1 290 ? 112.952 4.565 -168.280 1.00 57.59 290 ASP A CA 1
ATOM 2442 C C . ASP A 1 290 ? 112.904 5.938 -168.977 1.00 57.59 290 ASP A C 1
ATOM 2444 O O . ASP A 1 290 ? 113.522 6.145 -170.028 1.00 57.59 290 ASP A O 1
ATOM 2448 N N . PHE A 1 291 ? 112.237 6.924 -168.363 1.00 57.81 291 PHE A N 1
ATOM 2449 C CA . PHE A 1 291 ? 112.129 8.282 -168.907 1.00 57.81 291 PHE A CA 1
ATOM 2450 C C . PHE A 1 291 ? 113.492 8.990 -169.033 1.00 57.81 291 PHE A C 1
ATOM 2452 O O . PHE A 1 291 ? 113.748 9.695 -170.018 1.00 57.81 291 PHE A O 1
ATOM 2459 N N . LEU A 1 292 ? 114.406 8.765 -168.080 1.00 58.84 292 LEU A N 1
ATOM 2460 C CA . LEU A 1 292 ? 115.763 9.325 -168.120 1.00 58.84 292 LEU A CA 1
ATOM 2461 C C . LEU A 1 292 ? 116.592 8.790 -169.300 1.00 58.84 292 LEU A C 1
ATOM 2463 O O . LEU A 1 292 ? 117.435 9.517 -169.829 1.00 58.84 292 LEU A O 1
ATOM 2467 N N . GLN A 1 293 ? 116.326 7.568 -169.772 1.00 57.44 293 GLN A N 1
ATOM 2468 C CA . GLN A 1 293 ? 117.053 6.983 -170.902 1.00 57.44 293 GLN A CA 1
ATOM 2469 C C . GLN A 1 293 ? 116.609 7.546 -172.270 1.00 57.44 293 GLN A C 1
ATOM 2471 O O . GLN A 1 293 ? 117.376 7.520 -173.237 1.00 57.44 293 GLN A O 1
ATOM 2476 N N . ILE A 1 294 ? 115.391 8.093 -172.364 1.00 58.84 294 ILE A N 1
ATOM 2477 C CA . ILE A 1 294 ? 114.828 8.661 -173.602 1.00 58.84 294 ILE A CA 1
ATOM 2478 C C . ILE A 1 294 ? 115.361 10.080 -173.860 1.00 58.84 294 ILE A C 1
ATOM 2480 O O . ILE A 1 294 ? 115.738 10.410 -174.989 1.00 58.84 294 ILE A O 1
ATOM 2484 N N . LYS A 1 295 ? 115.455 10.912 -172.812 1.00 51.69 295 LYS A N 1
ATOM 2485 C CA . LYS A 1 295 ? 115.842 12.334 -172.9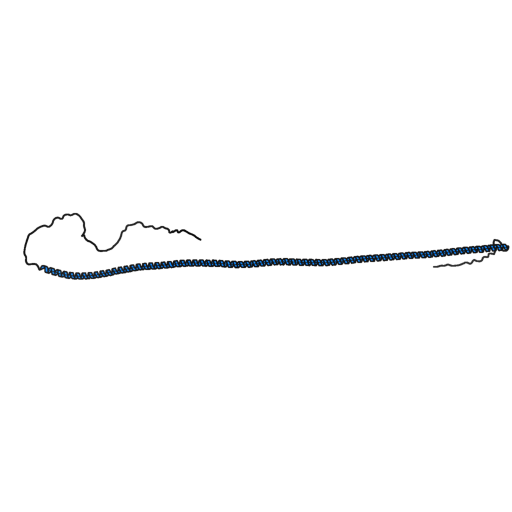19 1.00 51.69 295 LYS A CA 1
ATOM 2486 C C . LYS A 1 295 ? 117.214 12.549 -173.576 1.00 51.69 295 LYS A C 1
ATOM 2488 O O . LYS A 1 295 ? 117.411 13.537 -174.280 1.00 51.69 295 LYS A O 1
ATOM 2493 N N . SER A 1 296 ? 118.136 11.603 -173.411 1.00 50.84 296 SER A N 1
ATOM 2494 C CA . SER A 1 296 ? 119.513 11.673 -173.922 1.00 50.84 296 SER A CA 1
ATOM 2495 C C . SER A 1 296 ? 119.664 11.460 -175.438 1.00 50.84 296 SER A C 1
ATOM 2497 O O . SER A 1 296 ? 120.778 11.578 -175.948 1.00 50.84 296 SER A O 1
ATOM 2499 N N . ARG A 1 297 ? 118.590 11.133 -176.179 1.00 51.16 297 ARG A N 1
ATOM 2500 C CA . ARG A 1 297 ? 118.669 10.804 -177.621 1.00 51.16 297 ARG A CA 1
ATOM 2501 C C . ARG A 1 297 ? 118.323 11.951 -178.580 1.00 51.16 297 ARG A C 1
ATOM 2503 O O . ARG A 1 297 ? 118.750 11.900 -179.727 1.00 51.16 297 ARG A O 1
ATOM 2510 N N . HIS A 1 298 ? 117.620 12.997 -178.140 1.00 46.22 298 HIS A N 1
ATOM 2511 C CA . HIS A 1 298 ? 117.144 14.084 -179.019 1.00 46.22 298 HIS A CA 1
ATOM 2512 C C . HIS A 1 298 ? 118.063 15.317 -179.058 1.00 46.22 298 HIS A C 1
ATOM 2514 O O . HIS A 1 298 ? 117.616 16.461 -179.023 1.00 46.22 298 HIS A O 1
ATOM 2520 N N . LEU A 1 299 ? 119.370 15.073 -179.180 1.00 31.52 299 LEU A N 1
ATOM 2521 C CA . LEU A 1 299 ? 120.357 16.089 -179.544 1.00 31.52 299 LEU A CA 1
ATOM 2522 C C . LEU A 1 299 ? 120.704 15.954 -181.041 1.00 31.52 299 LEU A C 1
ATOM 2524 O O . LEU A 1 299 ? 120.789 14.834 -181.540 1.00 31.52 299 LEU A O 1
ATOM 2528 N N . LYS A 1 300 ? 121.031 17.076 -181.704 1.00 40.09 300 LYS A N 1
ATOM 2529 C CA . LYS A 1 300 ? 121.550 17.199 -183.092 1.00 40.09 300 LYS A CA 1
ATOM 2530 C C . LYS A 1 300 ? 120.520 17.090 -184.239 1.00 40.09 300 LYS A C 1
ATOM 2532 O O . LYS A 1 300 ? 120.370 16.025 -184.837 1.00 40.09 300 LYS A O 1
ATOM 2537 N N . LYS A 1 301 ? 119.990 18.241 -184.685 1.00 38.41 301 LYS A N 1
ATOM 2538 C CA . LYS A 1 301 ? 120.253 18.814 -186.035 1.00 38.41 301 LYS A CA 1
ATOM 2539 C C . LYS A 1 301 ? 119.533 20.159 -186.262 1.00 38.41 301 LYS A C 1
ATOM 2541 O O . LYS A 1 301 ? 118.455 20.367 -185.725 1.00 38.41 301 LYS A O 1
ATOM 2546 N N . VAL A 1 302 ? 120.121 20.966 -187.155 1.00 36.91 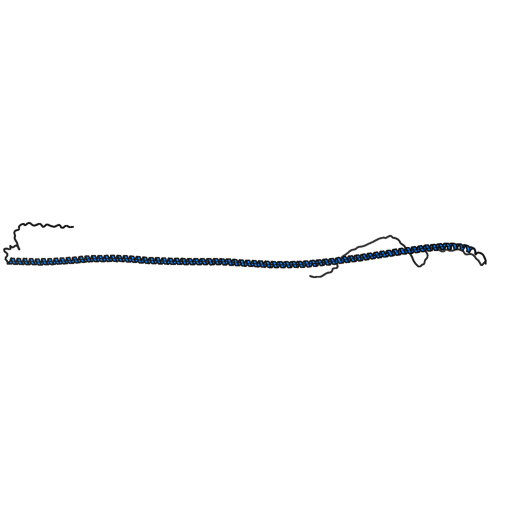302 VAL A N 1
ATOM 2547 C CA . VAL A 1 302 ? 119.682 22.282 -187.679 1.00 36.91 302 VAL A CA 1
ATOM 2548 C C . VAL A 1 302 ? 119.871 23.469 -186.720 1.00 36.91 302 VAL A C 1
ATOM 2550 O O . VAL A 1 302 ? 119.169 23.611 -185.725 1.00 36.91 302 VAL A O 1
ATOM 2553 N N . ASP A 1 303 ? 120.810 24.345 -187.087 1.00 38.41 303 ASP A N 1
ATOM 2554 C CA . ASP A 1 303 ? 121.119 25.632 -186.451 1.00 38.41 303 ASP A CA 1
ATOM 2555 C C . ASP A 1 303 ? 120.522 26.812 -187.247 1.00 38.41 303 ASP A C 1
ATOM 2557 O O . ASP A 1 303 ? 120.326 26.692 -188.456 1.00 38.41 303 ASP A O 1
ATOM 2561 N N . SER A 1 304 ? 120.403 27.997 -186.627 1.00 32.41 304 SER A N 1
ATOM 2562 C CA . SER A 1 304 ? 121.018 29.213 -187.202 1.00 32.41 304 SER A CA 1
ATOM 2563 C C . SER A 1 304 ? 121.174 30.359 -186.189 1.00 32.41 304 SER A C 1
ATOM 2565 O O . SER A 1 304 ? 120.224 31.061 -185.856 1.00 32.41 304 SER A O 1
ATOM 2567 N N . LYS A 1 305 ? 122.434 30.551 -185.797 1.00 33.09 305 LYS A N 1
ATOM 2568 C CA . LYS A 1 305 ? 123.176 31.783 -185.457 1.00 33.09 305 LYS A CA 1
ATOM 2569 C C . LYS A 1 305 ? 122.592 33.129 -185.934 1.00 33.09 305 LYS A C 1
ATOM 2571 O O . LYS A 1 305 ? 121.951 33.169 -186.982 1.00 33.09 305 LYS A O 1
ATOM 2576 N N . ASP A 1 306 ? 122.966 34.291 -185.381 1.00 31.47 306 ASP A N 1
ATOM 2577 C CA . ASP A 1 306 ? 123.501 34.667 -184.047 1.00 31.47 306 ASP A CA 1
ATOM 2578 C C . ASP A 1 306 ? 123.484 36.209 -183.945 1.00 31.47 306 ASP A C 1
ATOM 2580 O O . ASP A 1 306 ? 124.108 36.891 -184.758 1.00 31.47 306 ASP A O 1
ATOM 2584 N N . VAL A 1 307 ? 122.802 36.767 -182.940 1.00 27.50 307 VAL A N 1
ATOM 2585 C CA . VAL A 1 307 ? 122.686 38.213 -182.645 1.00 27.50 307 VAL A CA 1
ATOM 2586 C C . VAL A 1 307 ? 122.426 38.331 -181.132 1.00 27.50 307 VAL A C 1
ATOM 2588 O O . VAL A 1 307 ? 121.540 37.643 -180.640 1.00 27.50 307 VAL A O 1
ATOM 2591 N N . PHE A 1 308 ? 123.085 39.158 -180.312 1.00 28.50 308 PHE A N 1
ATOM 2592 C CA . PHE A 1 308 ? 124.243 40.057 -180.462 1.00 28.50 308 PHE A CA 1
ATOM 2593 C C . PHE A 1 308 ? 124.636 40.519 -179.032 1.00 28.50 308 PHE A C 1
ATOM 2595 O O . PHE A 1 308 ? 123.732 40.789 -178.255 1.00 28.50 308 PHE A O 1
ATOM 2602 N N . TYR A 1 309 ? 125.939 40.564 -178.689 1.00 29.14 309 TYR A N 1
ATOM 2603 C CA . TYR A 1 309 ? 126.625 41.387 -177.648 1.00 29.14 309 TYR A CA 1
ATOM 2604 C C . TYR A 1 309 ? 125.853 41.871 -176.375 1.00 29.14 309 TYR A C 1
ATOM 2606 O O . TYR A 1 309 ? 124.803 42.485 -176.469 1.00 29.14 309 TYR A O 1
ATOM 2614 N N . PHE A 1 310 ? 126.379 41.844 -175.137 1.00 25.30 310 PHE A N 1
ATOM 2615 C CA . PHE A 1 310 ? 127.682 41.426 -174.585 1.00 25.30 310 PHE A CA 1
ATOM 2616 C C . PHE A 1 310 ? 127.653 41.534 -173.033 1.00 25.30 310 PHE A C 1
ATOM 2618 O O . PHE A 1 310 ? 126.821 42.233 -172.470 1.00 25.30 310 PHE A O 1
ATOM 2625 N N . GLN A 1 311 ? 128.633 40.920 -172.362 1.00 23.55 311 GLN A N 1
ATOM 2626 C CA . GLN A 1 311 ? 129.380 41.445 -171.196 1.00 23.55 311 GLN A CA 1
ATOM 2627 C C . GLN A 1 311 ? 128.726 42.324 -170.078 1.00 23.55 311 GLN A C 1
ATOM 2629 O O . GLN A 1 311 ? 128.415 43.495 -170.269 1.00 23.55 311 GLN A O 1
ATOM 2634 N N . LYS A 1 312 ? 128.932 41.848 -168.829 1.00 27.98 312 LYS A N 1
ATOM 2635 C CA . LYS A 1 312 ? 129.706 42.551 -167.760 1.00 27.98 312 LYS A CA 1
ATOM 2636 C C . LYS A 1 312 ? 129.015 43.614 -166.878 1.00 27.98 312 LYS A C 1
ATOM 2638 O O . LYS A 1 312 ? 129.314 44.805 -166.947 1.00 27.98 312 LYS A O 1
ATOM 2643 N N . LYS A 1 313 ? 128.287 43.128 -165.867 1.00 30.38 313 LYS A N 1
ATOM 2644 C CA . LYS A 1 313 ? 128.239 43.703 -164.502 1.00 30.38 313 LYS A CA 1
ATOM 2645 C C . LYS A 1 313 ? 128.021 42.528 -163.529 1.00 30.38 313 LYS A C 1
ATOM 2647 O O . LYS A 1 313 ? 127.121 41.734 -163.760 1.00 30.38 313 LYS A O 1
ATOM 2652 N N . GLN A 1 314 ? 128.989 42.197 -162.666 1.00 25.75 314 GLN A N 1
ATOM 2653 C CA . GLN A 1 314 ? 129.037 42.631 -161.256 1.00 25.75 314 GLN A CA 1
ATOM 2654 C C . GLN A 1 314 ? 127.654 42.462 -160.592 1.00 25.75 314 GLN A C 1
ATOM 2656 O O . GLN A 1 314 ? 126.737 43.209 -160.921 1.00 25.75 314 GLN A O 1
ATOM 2661 N N . GLU A 1 315 ? 127.395 41.451 -159.760 1.00 23.95 315 GLU A N 1
ATOM 2662 C CA . GLU A 1 315 ? 128.206 40.960 -158.626 1.00 23.95 315 GLU A CA 1
ATOM 2663 C C . GLU A 1 315 ? 128.484 42.085 -157.617 1.00 23.95 315 GLU A C 1
ATOM 2665 O O . GLU A 1 315 ? 129.282 42.982 -157.869 1.00 23.95 315 GLU A O 1
ATOM 2670 N N . GLU A 1 316 ? 127.741 42.016 -156.509 1.00 29.69 316 GLU A N 1
ATOM 2671 C CA . GLU A 1 316 ? 127.923 42.684 -155.214 1.00 29.69 316 GLU A CA 1
ATOM 2672 C C . GLU A 1 316 ? 128.204 44.198 -155.139 1.00 29.69 316 GLU A C 1
ATOM 2674 O O . GLU A 1 316 ? 129.281 44.695 -155.475 1.00 29.69 316 GLU A O 1
ATOM 2679 N N . LYS A 1 317 ? 127.314 44.903 -154.419 1.00 29.12 317 LYS A N 1
ATOM 2680 C CA . LYS A 1 317 ? 127.754 45.691 -153.253 1.00 29.12 317 LYS A CA 1
ATOM 2681 C C . LYS A 1 317 ? 126.635 46.069 -152.284 1.00 29.12 317 LYS A C 1
ATOM 2683 O O . LYS A 1 317 ? 125.467 46.142 -152.645 1.00 29.12 317 LYS A O 1
ATOM 2688 N N . SER A 1 318 ? 127.075 46.392 -151.068 1.00 31.09 318 SER A N 1
ATOM 2689 C CA . SER A 1 318 ? 126.338 47.130 -150.037 1.00 31.09 318 SER A CA 1
ATOM 2690 C C . SER A 1 318 ? 125.173 46.406 -149.361 1.00 31.09 318 SER A C 1
ATOM 2692 O O . SER A 1 318 ? 124.018 46.813 -149.448 1.00 31.09 318 SER A O 1
ATOM 2694 N N . GLN A 1 319 ? 125.538 45.472 -148.479 1.00 28.38 319 GLN A N 1
ATOM 2695 C CA . GLN A 1 319 ? 124.893 45.437 -147.167 1.00 28.38 319 GLN A CA 1
ATOM 2696 C C . GLN A 1 319 ? 124.922 46.843 -146.527 1.00 28.38 319 GLN A C 1
ATOM 2698 O O . GLN A 1 319 ? 125.968 47.491 -146.452 1.00 28.38 319 GLN A O 1
ATOM 2703 N N . LYS A 1 320 ? 123.759 47.291 -146.054 1.00 32.94 320 LYS A N 1
ATOM 2704 C CA . LYS A 1 320 ? 123.518 48.393 -145.112 1.00 32.94 320 LYS A CA 1
ATOM 2705 C C . LYS A 1 320 ? 122.223 48.009 -144.378 1.00 32.94 320 LYS A C 1
ATOM 2707 O O . LYS A 1 320 ? 121.259 47.690 -145.060 1.00 32.94 320 LYS A O 1
ATOM 2712 N N . ILE A 1 321 ? 122.109 47.986 -143.051 1.00 30.61 321 ILE A N 1
ATOM 2713 C CA . ILE A 1 321 ? 123.042 48.282 -141.948 1.00 30.61 321 ILE A CA 1
ATOM 2714 C C . ILE A 1 321 ? 122.850 47.200 -140.869 1.00 30.61 321 ILE A C 1
ATOM 2716 O O . ILE A 1 321 ? 121.760 46.651 -140.734 1.00 30.61 321 ILE A O 1
ATOM 2720 N N . LEU A 1 322 ? 123.895 46.910 -140.092 1.00 27.39 322 LEU A N 1
ATOM 2721 C CA . LEU A 1 322 ? 123.792 46.127 -138.859 1.00 27.39 322 LEU A CA 1
ATOM 2722 C C . LEU A 1 322 ? 123.343 47.053 -137.714 1.00 27.39 322 LEU A C 1
ATOM 2724 O O . LEU A 1 322 ? 124.130 47.907 -137.322 1.00 27.39 322 LEU A O 1
ATOM 2728 N N . HIS A 1 323 ? 122.108 46.910 -137.222 1.00 28.56 323 HIS A N 1
ATOM 2729 C CA . HIS A 1 323 ? 121.694 47.178 -135.830 1.00 28.56 323 HIS A CA 1
ATOM 2730 C C . HIS A 1 323 ? 120.224 46.753 -135.619 1.00 28.56 323 HIS A C 1
ATOM 2732 O O . HIS A 1 323 ? 119.362 47.187 -136.373 1.00 28.56 323 HIS A O 1
ATOM 2738 N N . ASP A 1 324 ? 119.995 45.915 -134.598 1.00 34.56 324 ASP A N 1
ATOM 2739 C CA . ASP A 1 324 ? 118.798 45.748 -133.741 1.00 34.56 324 ASP A CA 1
ATOM 2740 C C . ASP A 1 324 ? 117.375 45.648 -134.371 1.00 34.56 324 ASP A C 1
ATOM 2742 O O . ASP A 1 324 ? 116.938 46.512 -135.118 1.00 34.56 324 ASP A O 1
ATOM 2746 N N . ASN A 1 325 ? 116.507 44.682 -134.025 1.00 36.22 325 ASN A N 1
ATOM 2747 C CA . ASN A 1 325 ? 116.625 43.546 -133.097 1.00 36.22 325 ASN A CA 1
ATOM 2748 C C . ASN A 1 325 ? 115.556 42.447 -133.393 1.00 36.22 325 ASN A C 1
ATOM 2750 O O . ASN A 1 325 ? 114.754 42.584 -134.312 1.00 36.22 325 ASN A O 1
ATOM 2754 N N . LEU A 1 326 ? 115.575 41.362 -132.602 1.00 38.12 326 LEU A N 1
ATOM 2755 C CA . LEU A 1 326 ? 114.570 40.279 -132.398 1.00 38.12 326 LEU A CA 1
ATOM 2756 C C . LEU A 1 326 ? 113.107 40.517 -132.887 1.00 38.12 326 LEU A C 1
ATOM 2758 O O . LEU A 1 326 ? 112.570 41.598 -132.693 1.00 38.12 326 LEU A O 1
ATOM 2762 N N . SER A 1 327 ? 112.295 39.529 -133.317 1.00 31.61 327 SER A N 1
ATOM 2763 C CA . SER A 1 327 ? 112.475 38.112 -133.724 1.00 31.61 327 SER A CA 1
ATOM 2764 C C . SER A 1 327 ? 111.123 37.537 -134.246 1.00 31.61 327 SER A C 1
ATOM 2766 O O . SER A 1 327 ? 110.090 38.174 -134.071 1.00 31.61 327 SER A O 1
ATOM 2768 N N . GLY A 1 328 ? 111.084 36.304 -134.787 1.00 31.19 328 GLY A N 1
ATOM 2769 C CA . GLY A 1 328 ? 109.884 35.439 -134.660 1.00 31.19 328 GLY A CA 1
ATOM 2770 C C . GLY A 1 328 ? 108.856 35.332 -135.813 1.00 31.19 328 GLY A C 1
ATOM 2771 O O . GLY A 1 328 ? 107.785 35.920 -135.764 1.00 31.19 328 GLY A O 1
ATOM 2772 N N . LYS A 1 329 ? 109.134 34.434 -136.773 1.00 33.22 329 LYS A N 1
ATOM 2773 C CA . LYS A 1 329 ? 108.193 33.552 -137.522 1.00 33.22 329 LYS A CA 1
ATOM 2774 C C . LYS A 1 329 ? 106.759 34.042 -137.877 1.00 33.22 329 LYS A C 1
ATOM 2776 O O . LYS A 1 329 ? 105.822 33.897 -137.098 1.00 33.22 329 LYS A O 1
ATOM 2781 N N . SER A 1 330 ? 106.571 34.360 -139.165 1.00 31.39 330 SER A N 1
ATOM 2782 C CA . SER A 1 330 ? 105.398 33.982 -139.994 1.00 31.39 330 SER A CA 1
ATOM 2783 C C . SER A 1 330 ? 103.976 34.190 -139.420 1.00 31.39 330 SER A C 1
ATOM 2785 O O . SER A 1 330 ? 103.268 33.235 -139.093 1.00 31.39 330 SER A O 1
ATOM 2787 N N . LEU A 1 331 ? 103.528 35.446 -139.416 1.00 30.75 331 LEU A N 1
ATOM 2788 C CA . LEU A 1 331 ? 102.114 35.859 -139.486 1.00 30.75 331 LEU A CA 1
ATOM 2789 C C . LEU A 1 331 ? 101.552 35.565 -140.906 1.00 30.75 331 LEU A C 1
ATOM 2791 O O . LEU A 1 331 ? 102.343 35.479 -141.841 1.00 30.75 331 LEU A O 1
ATOM 2795 N N . THR A 1 332 ? 100.251 35.421 -141.205 1.00 35.12 332 THR A N 1
ATOM 2796 C CA . THR A 1 332 ? 98.971 35.359 -140.443 1.00 35.12 332 THR A CA 1
ATOM 2797 C C . THR A 1 332 ? 97.928 34.696 -141.378 1.00 35.12 332 THR A C 1
ATOM 2799 O O . THR A 1 332 ? 97.941 35.009 -142.563 1.00 35.12 332 THR A O 1
ATOM 2802 N N . LYS A 1 333 ? 97.135 33.676 -140.988 1.00 37.97 333 LYS A N 1
ATOM 2803 C CA . LYS A 1 333 ? 95.956 33.650 -140.066 1.00 37.97 333 LYS A CA 1
ATOM 2804 C C . LYS A 1 333 ? 94.667 34.251 -140.675 1.00 37.97 333 LYS A C 1
ATOM 2806 O O . LYS A 1 333 ? 94.797 35.064 -141.583 1.00 37.97 333 LYS A O 1
ATOM 2811 N N . PRO A 1 334 ? 93.451 33.928 -140.159 1.00 46.03 334 PRO A N 1
ATOM 2812 C CA . PRO A 1 334 ? 93.115 33.173 -138.924 1.00 46.03 334 PRO A CA 1
ATOM 2813 C C . PRO A 1 334 ? 92.279 31.881 -139.149 1.00 46.03 334 PRO A C 1
ATOM 2815 O O . PRO A 1 334 ? 91.860 31.633 -140.270 1.00 46.03 334 PRO A O 1
ATOM 2818 N N . GLN A 1 335 ? 91.893 31.041 -138.163 1.00 32.16 335 GLN A N 1
ATOM 2819 C CA . GLN A 1 335 ? 92.340 30.655 -136.788 1.00 32.16 335 GLN A CA 1
ATOM 2820 C C . GLN A 1 335 ? 91.132 29.929 -136.122 1.00 32.16 335 GLN A C 1
ATOM 2822 O O . GLN A 1 335 ? 90.038 30.472 -136.192 1.00 32.16 335 GLN A O 1
ATOM 2827 N N . ASN A 1 336 ? 91.175 28.769 -135.446 1.00 25.41 336 ASN A N 1
ATOM 2828 C CA . ASN A 1 336 ? 92.212 27.772 -135.107 1.00 25.41 336 ASN A CA 1
ATOM 2829 C C . ASN A 1 336 ? 91.541 26.375 -134.958 1.00 25.41 336 ASN A C 1
ATOM 2831 O O . ASN A 1 336 ? 90.315 26.310 -134.888 1.00 25.41 336 ASN A O 1
ATOM 2835 N N . TRP A 1 337 ? 92.295 25.278 -134.775 1.00 27.47 337 TRP A N 1
ATOM 2836 C CA . TRP A 1 337 ? 91.763 24.052 -134.137 1.00 27.47 337 TRP A CA 1
ATOM 2837 C C . TRP A 1 337 ? 92.827 23.189 -133.424 1.00 27.47 337 TRP A C 1
ATOM 2839 O O . TRP A 1 337 ? 93.973 23.179 -133.860 1.00 27.47 337 TRP A O 1
ATOM 2849 N N . LYS A 1 338 ? 92.387 22.403 -132.411 1.00 32.19 338 LYS A N 1
ATOM 2850 C CA . LYS A 1 338 ? 93.097 21.300 -131.692 1.00 32.19 338 LYS A CA 1
ATOM 2851 C C . LYS A 1 338 ? 94.270 21.733 -13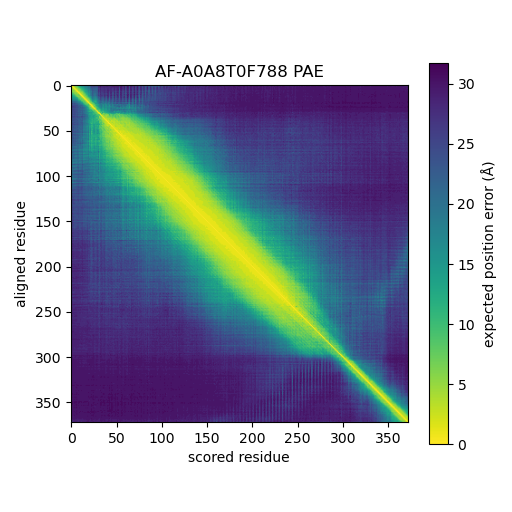0.763 1.00 32.19 338 LYS A C 1
ATOM 2853 O O . LYS A 1 338 ? 94.855 22.779 -131.004 1.00 32.19 338 LYS A O 1
ATOM 2858 N N . ILE A 1 339 ? 94.657 21.004 -129.697 1.00 30.00 339 ILE A N 1
ATOM 2859 C CA . ILE A 1 339 ? 94.081 19.823 -128.991 1.00 30.00 339 ILE A CA 1
ATOM 2860 C C . ILE A 1 339 ? 94.483 19.839 -127.485 1.00 30.00 339 ILE A C 1
ATOM 2862 O O . ILE A 1 339 ? 95.024 20.838 -127.023 1.00 30.00 339 ILE A O 1
ATOM 2866 N N . LEU A 1 340 ? 94.156 18.767 -126.744 1.00 35.41 340 LEU A N 1
ATOM 2867 C CA . LEU A 1 340 ? 94.634 18.358 -125.401 1.00 35.41 340 LEU A CA 1
ATOM 2868 C C . LEU A 1 340 ? 96.196 18.444 -125.259 1.00 35.41 340 LEU A C 1
ATOM 2870 O O . LEU A 1 340 ? 96.877 18.648 -126.258 1.00 35.41 340 LEU A O 1
ATOM 2874 N N . GLU A 1 341 ? 96.851 18.315 -124.090 1.00 33.53 341 GLU A N 1
ATOM 2875 C CA . GLU A 1 341 ? 96.603 17.353 -122.996 1.00 33.53 341 GLU A CA 1
ATOM 2876 C C . GLU A 1 341 ? 97.350 17.678 -121.670 1.00 33.53 341 GLU A C 1
ATOM 2878 O O . GLU A 1 341 ? 98.461 18.188 -121.708 1.00 33.53 341 GLU A O 1
ATOM 2883 N N . ASN A 1 342 ? 96.692 17.357 -120.542 1.00 36.38 342 ASN A N 1
ATOM 2884 C CA . ASN A 1 342 ? 97.127 16.966 -119.177 1.00 36.38 342 ASN A CA 1
ATOM 2885 C C . ASN A 1 342 ? 98.307 17.589 -118.362 1.00 36.38 342 ASN A C 1
ATOM 2887 O O . ASN A 1 342 ? 99.329 18.038 -118.863 1.00 36.38 342 ASN A O 1
ATOM 2891 N N . ASP A 1 343 ? 98.122 17.418 -117.038 1.00 29.48 343 ASP A N 1
ATOM 2892 C CA . ASP A 1 343 ? 99.083 17.151 -115.941 1.00 29.48 343 ASP A CA 1
ATOM 2893 C C . ASP A 1 343 ? 99.634 18.239 -114.968 1.00 29.48 343 ASP A C 1
ATOM 2895 O O . ASP A 1 343 ? 100.449 19.095 -115.286 1.00 29.48 343 ASP A O 1
ATOM 2899 N N . LEU A 1 344 ? 99.212 18.046 -113.702 1.00 30.17 344 LEU A N 1
ATOM 2900 C CA . LEU A 1 344 ? 99.922 18.109 -112.405 1.00 30.17 344 LEU A CA 1
ATOM 2901 C C . LEU A 1 344 ? 100.627 19.393 -111.869 1.00 30.17 344 LEU A C 1
ATOM 2903 O O . LEU A 1 344 ? 101.810 19.622 -112.079 1.00 30.17 344 LEU A O 1
ATOM 2907 N N . LEU A 1 345 ? 99.931 20.007 -110.893 1.00 32.56 345 LEU A N 1
ATOM 2908 C CA . LEU A 1 345 ? 100.324 20.178 -109.466 1.00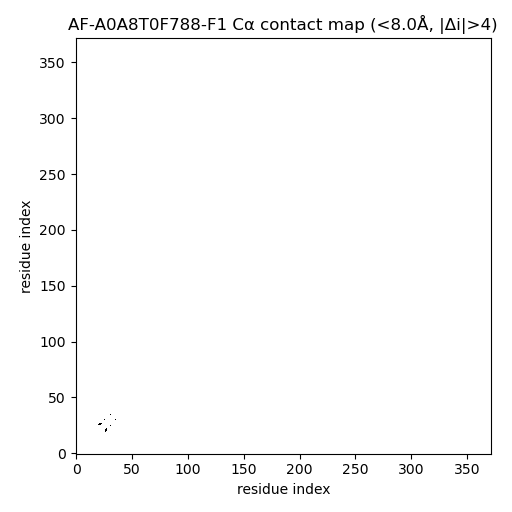 32.56 345 LEU A CA 1
ATOM 2909 C C . LEU A 1 345 ? 101.387 21.200 -108.955 1.00 32.56 345 LEU A C 1
ATOM 2911 O O . LEU A 1 345 ? 102.499 21.325 -109.449 1.00 32.56 345 LEU A O 1
ATOM 2915 N N . TYR A 1 346 ? 101.041 21.702 -107.751 1.00 31.36 346 TYR A N 1
ATOM 2916 C CA . TYR A 1 346 ? 101.856 22.150 -106.594 1.00 31.36 346 TYR A CA 1
ATOM 2917 C C . TYR A 1 346 ? 102.186 23.644 -106.332 1.00 31.36 346 TYR A C 1
ATOM 2919 O O . TYR A 1 346 ? 102.435 24.430 -107.234 1.00 31.36 346 TYR A O 1
ATOM 2927 N N . PHE A 1 347 ? 102.211 23.960 -105.019 1.00 28.31 347 PHE A N 1
ATOM 2928 C CA . PHE A 1 347 ? 102.501 25.229 -104.307 1.00 28.31 347 PHE A CA 1
ATOM 2929 C C . PHE A 1 347 ? 101.540 26.407 -104.581 1.00 28.31 347 PHE A C 1
ATOM 2931 O O . PHE A 1 347 ? 101.517 26.949 -105.675 1.00 28.31 347 PHE A O 1
ATOM 2938 N N . GLN A 1 348 ? 100.667 26.876 -103.671 1.00 30.81 348 GLN A N 1
ATOM 2939 C CA . GLN A 1 348 ? 100.486 26.762 -102.201 1.00 30.81 348 GLN A CA 1
ATOM 2940 C C . GLN A 1 348 ? 101.366 27.676 -101.316 1.00 30.81 348 GLN A C 1
ATOM 2942 O O . GLN A 1 348 ? 102.448 27.285 -100.895 1.00 30.81 348 GLN A O 1
ATOM 2947 N N . GLN A 1 349 ? 100.809 28.828 -100.917 1.00 35.19 349 GLN A N 1
ATOM 2948 C CA . GLN A 1 349 ? 101.100 29.550 -99.663 1.00 35.19 349 GLN A CA 1
ATOM 2949 C C . GLN A 1 349 ? 99.807 30.288 -99.235 1.00 35.19 349 GLN A C 1
ATOM 2951 O O . GLN A 1 349 ? 99.283 31.093 -99.995 1.00 35.19 349 GLN A O 1
ATOM 2956 N N . THR A 1 350 ? 99.088 29.762 -98.231 1.00 35.16 350 THR A N 1
ATOM 2957 C CA . THR A 1 350 ? 99.017 30.224 -96.813 1.00 35.16 350 THR A CA 1
ATOM 2958 C C . THR A 1 350 ? 98.029 31.386 -96.592 1.00 35.16 350 THR A C 1
ATOM 2960 O O . THR A 1 350 ? 98.259 32.466 -97.113 1.00 35.16 350 THR A O 1
ATOM 2963 N N . VAL A 1 351 ? 96.850 31.122 -95.989 1.00 33.31 351 VAL A N 1
ATOM 2964 C CA . VAL A 1 351 ? 96.519 31.310 -94.538 1.00 33.31 351 VAL A CA 1
ATOM 2965 C C . VAL A 1 351 ? 96.220 32.798 -94.251 1.00 33.31 351 VAL A C 1
ATOM 2967 O O . VAL A 1 351 ? 97.027 33.648 -94.590 1.00 33.31 351 VAL A O 1
ATOM 2970 N N . ASP A 1 352 ? 95.011 33.186 -93.818 1.00 34.78 352 ASP A N 1
ATOM 2971 C CA . ASP A 1 352 ? 94.433 32.940 -92.477 1.00 34.78 352 ASP A CA 1
ATOM 2972 C C . ASP A 1 352 ? 92.898 32.715 -92.402 1.00 34.78 352 ASP A C 1
ATOM 2974 O O . ASP A 1 352 ? 92.146 33.128 -93.281 1.00 34.78 352 ASP A O 1
ATOM 2978 N N . GLY A 1 353 ? 92.438 32.177 -91.257 1.00 33.50 353 GLY A N 1
ATOM 2979 C CA . GLY A 1 353 ? 91.230 32.671 -90.557 1.00 33.50 353 GLY A CA 1
ATOM 2980 C C . GLY A 1 353 ? 89.845 32.061 -90.857 1.00 33.50 353 GLY A C 1
ATOM 2981 O O . GLY A 1 353 ? 89.072 32.611 -91.634 1.00 33.50 353 GLY A O 1
ATOM 2982 N N . VAL A 1 354 ? 89.457 31.006 -90.124 1.00 35.94 354 VAL A N 1
ATOM 2983 C CA . VAL A 1 354 ? 88.100 30.397 -90.092 1.00 35.94 354 VAL A CA 1
ATOM 2984 C C . VAL A 1 354 ? 87.856 29.820 -88.676 1.00 35.94 354 VAL A C 1
ATOM 2986 O O . VAL A 1 354 ? 88.835 29.371 -88.081 1.00 35.94 354 VAL A O 1
ATOM 2989 N N . PRO A 1 355 ? 86.619 29.654 -88.149 1.00 57.50 355 PRO A N 1
ATOM 2990 C CA . PRO A 1 355 ? 85.413 30.501 -88.121 1.00 57.50 355 PRO A CA 1
ATOM 2991 C C . PRO A 1 355 ? 85.066 30.901 -86.652 1.00 57.50 355 PRO A C 1
ATOM 2993 O O . PRO A 1 355 ? 85.881 30.711 -85.752 1.00 57.50 355 PRO A O 1
ATOM 2996 N N . ASN A 1 356 ? 83.821 31.313 -86.352 1.00 28.36 356 ASN A N 1
ATOM 2997 C CA . ASN A 1 356 ? 83.154 30.819 -85.129 1.00 28.36 356 ASN A CA 1
ATOM 2998 C C . ASN A 1 356 ? 81.615 30.721 -85.268 1.00 28.36 356 ASN A C 1
ATOM 3000 O O . ASN A 1 356 ? 81.025 31.330 -86.158 1.00 28.36 356 ASN A O 1
ATOM 3004 N N . ILE A 1 357 ? 80.989 29.923 -84.398 1.00 44.72 357 ILE A N 1
ATOM 3005 C CA . ILE A 1 357 ? 79.557 29.563 -84.341 1.00 44.72 357 ILE A CA 1
ATOM 3006 C C . ILE A 1 357 ? 79.013 29.878 -82.923 1.00 44.72 357 ILE A C 1
ATOM 3008 O O . ILE A 1 357 ? 79.797 30.089 -81.999 1.00 44.72 357 ILE A O 1
ATOM 3012 N N . SER A 1 358 ? 77.681 29.849 -82.732 1.00 31.12 358 SER A N 1
ATOM 3013 C CA . SER A 1 358 ? 76.932 30.226 -81.506 1.00 31.12 358 SER A CA 1
ATOM 3014 C C . SER A 1 358 ? 76.745 31.755 -81.385 1.00 31.12 358 SER A C 1
ATOM 3016 O O . SER A 1 358 ? 77.599 32.510 -81.826 1.00 31.12 358 SER A O 1
ATOM 3018 N N . SER A 1 359 ? 75.652 32.323 -80.855 1.00 30.28 359 SER A N 1
ATOM 3019 C CA . SER A 1 359 ? 74.529 31.806 -80.041 1.00 30.28 359 SER A CA 1
ATOM 3020 C C . SER A 1 359 ? 73.295 32.751 -80.215 1.00 30.28 359 SER A C 1
ATOM 3022 O O . SER A 1 359 ? 73.480 33.827 -80.774 1.00 30.28 359 SER A O 1
ATOM 3024 N N . HIS A 1 360 ? 72.039 32.513 -79.790 1.00 34.38 360 HIS A N 1
ATOM 3025 C CA . HIS A 1 360 ? 71.353 31.389 -79.121 1.00 34.38 360 HIS A CA 1
ATOM 3026 C C . HIS A 1 360 ? 69.801 31.584 -79.187 1.00 34.38 360 HIS A C 1
ATOM 3028 O O . HIS A 1 360 ? 69.330 32.502 -79.847 1.00 34.38 360 HIS A O 1
ATOM 3034 N N . PHE A 1 361 ? 69.039 30.796 -78.406 1.00 32.47 361 PHE A N 1
ATOM 3035 C CA . PHE A 1 361 ? 67.672 31.068 -77.893 1.00 32.47 361 PHE A CA 1
ATOM 3036 C C . PHE A 1 361 ? 66.436 31.029 -78.827 1.00 32.47 361 PHE A C 1
ATOM 3038 O O . PHE A 1 361 ? 66.102 31.969 -79.540 1.00 32.47 361 PHE A O 1
ATOM 3045 N N . VAL A 1 362 ? 65.640 29.970 -78.635 1.00 38.69 362 VAL A N 1
ATOM 3046 C CA . VAL A 1 362 ? 64.183 29.933 -78.861 1.00 38.69 362 VAL A CA 1
ATOM 3047 C C . VAL A 1 362 ? 63.470 30.699 -77.741 1.00 38.69 362 VAL A C 1
ATOM 3049 O O . VAL A 1 362 ? 63.759 30.432 -76.578 1.00 38.69 362 VAL A O 1
ATOM 3052 N N . ASN A 1 363 ? 62.496 31.560 -78.062 1.00 33.59 363 ASN A N 1
ATOM 3053 C CA . ASN A 1 363 ? 61.267 31.722 -77.261 1.00 33.59 363 ASN A CA 1
ATOM 3054 C C . ASN A 1 363 ? 60.250 32.645 -77.951 1.00 33.59 363 ASN A C 1
ATOM 3056 O O . ASN A 1 363 ? 60.358 33.868 -77.873 1.00 33.59 363 ASN A O 1
ATOM 3060 N N . ASP A 1 364 ? 59.224 32.054 -78.563 1.00 37.47 364 ASP A N 1
ATOM 3061 C CA . ASP A 1 364 ? 58.063 32.796 -79.060 1.00 37.47 364 ASP A CA 1
ATOM 3062 C C . ASP A 1 364 ? 57.022 32.930 -77.937 1.00 37.47 364 ASP A C 1
ATOM 3064 O O . ASP A 1 364 ? 56.510 31.941 -77.407 1.00 37.47 364 ASP A O 1
ATOM 3068 N N . HIS A 1 365 ? 56.754 34.161 -77.499 1.00 33.22 365 HIS A N 1
ATOM 3069 C CA . HIS A 1 365 ? 56.147 34.409 -76.189 1.00 33.22 365 HIS A CA 1
ATOM 3070 C C . HIS A 1 365 ? 54.654 34.761 -76.285 1.00 33.22 365 HIS A C 1
ATOM 3072 O O . HIS A 1 365 ? 54.250 35.903 -76.042 1.00 33.22 365 HIS A O 1
ATOM 3078 N N . TRP A 1 366 ? 53.804 33.773 -76.586 1.00 36.09 366 TRP A N 1
ATOM 3079 C CA . TRP A 1 366 ? 52.353 33.981 -76.519 1.00 36.09 366 TRP A CA 1
ATOM 3080 C C . TRP A 1 366 ? 51.857 34.131 -75.074 1.00 36.09 366 TRP A C 1
ATOM 3082 O O . TRP A 1 366 ? 52.232 33.395 -74.161 1.00 36.09 366 TRP A O 1
ATOM 3092 N N . LYS A 1 367 ? 51.019 35.149 -74.866 1.00 37.19 367 LYS A N 1
ATOM 3093 C CA . LYS A 1 367 ? 50.489 35.585 -73.569 1.00 37.19 367 LYS A CA 1
ATOM 3094 C C . LYS A 1 367 ? 48.971 35.448 -73.562 1.00 37.19 367 LYS A C 1
ATOM 3096 O O . LYS A 1 367 ? 48.338 35.887 -74.516 1.00 37.19 367 LYS A O 1
ATOM 3101 N N . ARG A 1 368 ? 48.421 35.080 -72.391 1.00 35.56 368 ARG A N 1
ATOM 3102 C CA . ARG A 1 368 ? 46.988 35.176 -72.015 1.00 35.56 368 ARG A CA 1
ATOM 3103 C C . ARG A 1 368 ? 46.081 34.163 -72.761 1.00 35.56 368 ARG A C 1
ATOM 3105 O O . ARG A 1 368 ? 46.445 33.686 -73.822 1.00 35.56 368 ARG A O 1
ATOM 3112 N N . ARG A 1 369 ? 44.903 33.784 -72.244 1.00 35.56 369 ARG A N 1
ATOM 3113 C CA . ARG A 1 369 ? 44.105 34.274 -71.087 1.00 35.56 369 ARG A CA 1
ATOM 3114 C C . ARG A 1 369 ? 43.163 33.149 -70.602 1.00 35.56 369 ARG A C 1
ATOM 3116 O O . ARG A 1 369 ? 42.781 32.371 -71.455 1.00 35.56 369 ARG A O 1
ATOM 3123 N N . ASN A 1 370 ? 42.756 33.182 -69.320 1.00 33.59 370 ASN A N 1
ATOM 3124 C CA . ASN A 1 370 ? 41.473 32.732 -68.710 1.00 33.59 370 ASN A CA 1
ATOM 3125 C C . ASN A 1 370 ? 40.833 31.391 -69.193 1.00 33.59 370 ASN A C 1
ATOM 3127 O O . ASN A 1 370 ? 40.698 31.157 -70.379 1.00 33.59 370 ASN A O 1
ATOM 3131 N N . SER A 1 371 ? 40.225 30.528 -68.374 1.00 38.47 371 SER A N 1
ATOM 3132 C CA . SER A 1 371 ? 39.255 30.809 -67.306 1.00 38.47 371 SER A CA 1
ATOM 3133 C C . SER A 1 371 ? 38.652 29.483 -66.799 1.00 38.47 371 SER A C 1
ATOM 3135 O O . SER A 1 371 ? 38.425 28.622 -67.642 1.00 38.47 371 SER A O 1
ATOM 3137 N N . TRP A 1 372 ? 38.252 29.434 -65.517 1.00 43.81 372 TRP A N 1
ATOM 3138 C CA . TRP A 1 372 ? 37.505 28.348 -64.838 1.00 43.81 372 TRP A CA 1
ATOM 3139 C C . TRP A 1 372 ? 38.246 27.008 -64.682 1.00 43.81 372 TRP A C 1
ATOM 3141 O O . TRP A 1 372 ? 38.498 26.322 -65.692 1.00 43.81 372 TRP A O 1
#

pLDDT: mean 74.53, std 26.98, range [23.55, 98.5]

Solvent-accessible surface area (backbone atoms only — not comparable to full-atom values): 22730 Å² total; per-residue (Å²): 132,83,78,91,84,79,88,79,90,80,84,83,78,92,75,92,78,83,90,76,81,68,56,97,83,45,67,81,87,78,58,56,68,69,61,50,49,52,52,49,51,51,51,49,50,50,54,50,49,54,47,52,50,52,48,50,59,46,53,54,47,53,51,50,48,50,52,49,52,52,53,49,50,56,46,55,54,47,55,51,52,47,55,52,50,54,51,51,52,52,50,51,51,52,49,53,55,49,50,54,51,51,52,55,49,50,51,52,49,53,55,49,52,55,48,50,53,51,57,49,53,50,52,51,54,53,50,54,50,49,52,53,53,49,54,51,50,53,52,51,51,51,52,52,53,48,54,50,53,54,50,52,51,50,52,49,52,52,50,53,50,51,52,50,54,51,53,50,55,49,50,53,50,52,53,52,51,51,52,50,54,49,54,50,52,54,50,51,53,49,52,49,49,55,54,49,51,56,47,53,51,51,59,46,52,52,51,54,51,50,49,51,51,52,51,54,46,50,57,48,52,54,48,51,52,50,50,52,50,52,50,51,51,53,48,51,50,53,51,47,53,52,51,51,50,51,50,49,52,52,51,48,53,48,51,52,52,52,51,48,51,52,45,52,51,49,48,52,48,46,56,54,50,48,55,60,45,52,65,47,49,55,55,50,55,54,55,53,56,58,53,61,68,57,70,78,65,84,70,89,82,90,86,82,87,88,87,80,90,80,88,90,76,82,81,87,82,79,90,80,80,96,76,89,79,90,83,85,83,86,84,80,88,90,87,88,80,88,79,89,81,91,87,84,91,86,85,90,82,81,89,84,90,84,88,89,81,89,86,83,85,92,80,87,82,86,74,89,77,91,79,137

Organism: Argiope bruennichi (NCBI:txid94029)

InterPro domains:
  IPR025593 Growth arrest-specific protein 8 domain [PF13851] (227-317)
  IPR039308 Growth arrest-specific protein 8 [PTHR31543] (3-291)

Mean predicted aligned error: 21.66 Å

Foldseek 3Di:
DDDDDDDDDDDDDDDDDDDDPQDVNDGPPPDPPVVVVVVVVVVVVVVVVVVVVVVVVVVVVVVVVVVVVVVVVVVVVVVVVVVVVVVVVVVVVVVVVVVVVVVVVVVVVVVVVVVVVVVVVVVVVVVVVVVVVVVVVVVVVVVVVVVVVVVVVVVVVVVVVVVVVVVVVVVVVVVVVVVVVVVVVVVVVVVVVVVVVVVVVVVVVVVVVVVVVVVVVVVVVVVVVVVVVVVVVVVVVVVVVVVVVVVVVVVVVVVVVVVVVVVVVVVVVVVVVVVVVVVVVVVVVVVVVVVVVVVVPPDDDDDDDDDDDDDDDDDDDDDDDDDDDDDDDDDDDDDDDDDDDDDDDDDDDDDDDDDDDDDDDDDDDDDDDDDD

Secondary structure (DSSP, 8-state):
--------PPPPPP--------BTTB-TTS--HHHHHHHHHHHHHHHHHHHHHHHHHHHHHHHHHHHHHHHHHHHHHHHHHHHHHHHHHHHHHHHHHHHHHHHHHHHHHHHHHHHHHHHHHHHHHHHHHHHHHHHHHHHHHHHHHHHHHHHHHHHHHHHHHHHHHHHHHHHHHHHHHHHHHHHHHHHHHHHHHHHHHHHHHHHHHHHHHHHHHHHHHHHHHHHHHHHHHHHHHHHHHHHHHHHHHHHHHHHHHHHHHHHHHHHHHHHHHHHHHHHHHHHHHHHHHHHHHHHHHHHTT---------------------------------------------------------------------------

Sequence (372 aa):
MDSKKKQPAKKMGKKQFKNYTLLNGVPITDMPKEQLENHFLQLQQVVEHEREERNYYQLERDKIQLFWEVTKQQMEEKDALLQLKDSEVDEAALNHLAEIKLFKQKMKHIMFECQQYIDERMKEKTSEKLILEEEHLVEVNHLEDEANKLKDQFFQLQIDNGNAIINQRLKHAEDLCSLHQQYQKETDILKSKEVAEIGAIRHRLERDREKAIQEIQKKKDMHIEHLIQMHEEMFQQMKNYYNDIIKNDILLIKSLKDKIKDLLRKECHYIETIKNLEAKNDVLSSAFNDFLQIKSRHLKKVDSKDVFYFQKKQEEKSQKILHDNLSGKSLTKPQNWKILENDLLYFQQTVDGVPNISSHFVNDHWKRRNSW